Protein AF-A0AAW2ZEK9-F1 (afdb_monomer_lite)

Sequence (389 aa):
MNLLHVFVVLVSCATYISCDDMIYNYASCNHGGSITPKGRTTSRTFMLYAYKGYNLLTVLVNGHPQKVFNNTVFLPSNEKELTVTAFFSPQSKPNDYGQNVGILYETWFNAINAGGFRPVYPEEVPSATYRYWGEPAVGRYNSDDERVINIHADLLAASAMDYIIVDYSNNNILDPSLHNPVYNLLNIYQNRAQQGIPTPQIVFLLSASDNQVALLRDLYNRYNHKIFYHLNNKPLLFPTKPCTIDGCDFFENREMWGLLPQGDNRYSFMQLYPQNIVNGNEQIAVSAAQQETYMSLPSAHSRKYDFRTGGNTGGDFQNFDDQWQRAIDNKVRTVTIKAWNEWVAIKFEQGYTDQFNADQSNDIEPVRGRFGDAYYNRMKQWIGRFKSL

Radius of gyration: 24.82 Å; chains: 1; bounding box: 73×48×56 Å

Structure (mmCIF, N/CA/C/O backbone):
data_AF-A0AAW2ZEK9-F1
#
_entry.id   AF-A0AAW2ZEK9-F1
#
loop_
_atom_site.group_PDB
_atom_site.id
_atom_site.type_symbol
_atom_site.label_atom_id
_atom_site.label_alt_id
_atom_site.label_comp_id
_atom_site.label_asym_id
_atom_site.label_entity_id
_atom_site.label_seq_id
_atom_site.pdbx_PDB_ins_code
_atom_site.Cartn_x
_atom_site.Cartn_y
_atom_site.Cartn_z
_atom_site.occupancy
_atom_site.B_iso_or_equiv
_atom_site.auth_seq_id
_atom_site.auth_comp_id
_atom_site.auth_asym_id
_atom_site.auth_atom_id
_atom_site.pdbx_PDB_model_num
ATOM 1 N N . MET A 1 1 ? -11.620 -22.093 27.454 1.00 28.91 1 MET A N 1
ATOM 2 C CA . MET A 1 1 ? -13.081 -22.305 27.359 1.00 28.91 1 MET A CA 1
ATOM 3 C C . MET A 1 1 ? -13.769 -20.989 27.675 1.00 28.91 1 MET A C 1
ATOM 5 O O . MET A 1 1 ? -13.819 -20.640 28.839 1.00 28.91 1 MET A O 1
ATOM 9 N N . ASN A 1 2 ? -14.253 -20.254 26.673 1.00 21.83 2 ASN A N 1
ATOM 10 C CA . ASN A 1 2 ? -15.181 -19.138 26.880 1.00 21.83 2 ASN A CA 1
ATOM 11 C C . ASN A 1 2 ? -16.369 -19.371 25.939 1.00 21.83 2 ASN A C 1
ATOM 13 O O . ASN A 1 2 ? -16.233 -19.249 24.726 1.00 21.83 2 ASN A O 1
ATOM 17 N N . LEU A 1 3 ? -17.497 -19.804 26.503 1.00 22.98 3 LEU A N 1
ATOM 18 C CA . LEU A 1 3 ? -18.770 -19.987 25.805 1.00 22.98 3 LEU A CA 1
ATOM 19 C C . LEU A 1 3 ? -19.364 -18.602 25.504 1.00 22.98 3 LEU A C 1
ATOM 21 O O . LEU A 1 3 ? -19.747 -17.885 26.429 1.00 22.98 3 LEU A O 1
ATOM 25 N N . LEU A 1 4 ? -19.436 -18.213 24.227 1.00 25.45 4 LEU A N 1
ATOM 26 C CA . LEU A 1 4 ? -20.168 -17.015 23.809 1.00 25.45 4 LEU A CA 1
ATOM 27 C C . LEU A 1 4 ? -21.627 -17.397 23.520 1.00 25.45 4 LEU A C 1
ATOM 29 O O . LEU A 1 4 ? -21.905 -18.241 22.671 1.00 25.45 4 LEU A O 1
ATOM 33 N N . HIS A 1 5 ? -22.556 -16.788 24.253 1.00 28.31 5 HIS A N 1
ATOM 34 C CA . HIS A 1 5 ? -23.993 -17.027 24.136 1.00 28.31 5 HIS A CA 1
ATOM 35 C C . HIS A 1 5 ? -24.566 -16.197 22.976 1.00 28.31 5 HIS A C 1
ATOM 37 O O . HIS A 1 5 ? -24.427 -14.974 22.971 1.00 28.31 5 HIS A O 1
ATOM 43 N N . VAL A 1 6 ? -25.217 -16.839 22.001 1.00 31.56 6 VAL A N 1
ATOM 44 C CA . VAL A 1 6 ? -25.975 -16.156 20.939 1.00 31.56 6 VAL A CA 1
ATOM 45 C C . VAL A 1 6 ? -27.441 -16.102 21.370 1.00 31.56 6 VAL A C 1
ATOM 47 O O . VAL A 1 6 ? -28.060 -17.139 21.590 1.00 31.56 6 VAL A O 1
ATOM 50 N N . PHE A 1 7 ? -27.998 -14.898 21.514 1.00 35.12 7 PHE A N 1
ATOM 51 C CA . PHE A 1 7 ? -29.396 -14.692 21.902 1.00 35.12 7 PHE A CA 1
ATOM 52 C C . PHE A 1 7 ? -30.261 -14.415 20.670 1.00 35.12 7 PHE A C 1
ATOM 54 O O . PHE A 1 7 ? -29.950 -13.519 19.886 1.00 35.12 7 PHE A O 1
ATOM 61 N N . VAL A 1 8 ? -31.377 -15.134 20.536 1.00 38.28 8 VAL A N 1
ATOM 62 C CA . VAL A 1 8 ? -32.468 -14.795 19.611 1.00 38.28 8 VAL A CA 1
ATOM 63 C C . VAL A 1 8 ? -33.609 -14.240 20.458 1.00 38.28 8 VAL A C 1
ATOM 65 O O . VAL A 1 8 ? -34.232 -14.983 21.211 1.00 38.28 8 VAL A O 1
ATOM 68 N N . VAL A 1 9 ? -33.866 -12.933 20.379 1.00 36.53 9 VAL A N 1
ATOM 69 C CA . VAL A 1 9 ? -34.987 -12.301 21.092 1.00 36.53 9 VAL A CA 1
ATOM 70 C C . VAL A 1 9 ? -36.142 -12.110 20.111 1.00 36.53 9 VAL A C 1
ATOM 72 O O . VAL A 1 9 ? -36.050 -11.300 19.192 1.00 36.53 9 VAL A O 1
ATOM 75 N N . LEU A 1 10 ? -37.228 -12.859 20.305 1.00 36.62 10 LEU A N 1
ATOM 76 C CA . LEU A 1 10 ? -38.503 -12.651 19.615 1.00 36.62 10 LEU A CA 1
ATOM 77 C C . LEU A 1 10 ? -39.321 -11.640 20.428 1.00 36.62 10 LEU A C 1
ATOM 79 O O . LEU A 1 10 ? -39.890 -11.995 21.456 1.00 36.62 10 LEU A O 1
ATOM 83 N N . VAL A 1 11 ? -39.368 -10.378 19.998 1.00 30.61 11 VAL A N 1
ATOM 84 C CA . VAL A 1 11 ? -40.231 -9.365 20.629 1.00 30.61 11 VAL A CA 1
ATOM 85 C C . VAL A 1 11 ? -41.506 -9.227 19.799 1.00 30.61 11 VAL A C 1
ATOM 87 O O . VAL A 1 11 ? -41.459 -8.731 18.674 1.00 30.61 11 VAL A O 1
ATOM 90 N N . SER A 1 12 ? -42.653 -9.664 20.329 1.00 31.55 12 SER A N 1
ATOM 91 C CA . SER A 1 12 ? -43.961 -9.333 19.752 1.00 31.55 12 SER A CA 1
ATOM 92 C C . SER A 1 12 ? -44.408 -7.960 20.252 1.00 31.55 12 SER A C 1
ATOM 94 O O . SER A 1 12 ? -44.537 -7.749 21.459 1.00 31.55 12 SER A O 1
ATOM 96 N N . CYS A 1 13 ? -44.702 -7.027 19.344 1.00 26.45 13 CYS A N 1
ATOM 97 C CA . CYS A 1 13 ? -45.474 -5.844 19.714 1.00 26.45 13 CYS A CA 1
ATOM 98 C C . CYS A 1 13 ? -46.921 -6.272 20.004 1.00 26.45 13 CYS A C 1
ATOM 100 O O . CYS A 1 13 ? -47.600 -6.795 19.124 1.00 26.45 13 CYS A O 1
ATOM 102 N N . ALA A 1 14 ? -47.354 -6.003 21.238 1.00 27.31 14 ALA A N 1
ATOM 103 C CA . ALA A 1 14 ? -48.678 -6.219 21.825 1.00 27.31 14 ALA A CA 1
ATOM 104 C C . ALA A 1 14 ? -49.049 -7.669 22.230 1.00 27.31 14 ALA A C 1
ATOM 106 O O . ALA A 1 14 ? -49.129 -8.580 21.412 1.00 27.31 14 ALA A O 1
ATOM 107 N N . THR A 1 15 ? -49.388 -7.798 23.522 1.00 24.11 15 THR A N 1
ATOM 108 C CA . THR A 1 15 ? -49.985 -8.923 24.283 1.00 24.11 15 THR A CA 1
ATOM 109 C C . THR A 1 15 ? -49.106 -10.112 24.718 1.00 24.11 15 THR A C 1
ATOM 111 O O . THR A 1 15 ? -48.326 -10.666 23.955 1.00 24.11 15 THR A O 1
ATOM 114 N N . TYR A 1 16 ? -49.263 -10.457 26.006 1.00 25.05 16 TYR A N 1
ATOM 115 C CA . TYR A 1 16 ? -48.580 -11.494 26.789 1.00 25.05 16 TYR A CA 1
ATOM 116 C C . TYR A 1 16 ? -48.595 -12.874 26.106 1.00 25.05 16 TYR A C 1
ATOM 118 O O . TYR A 1 16 ? -49.662 -13.385 25.776 1.00 25.05 16 TYR A O 1
ATOM 126 N N . ILE A 1 17 ? -47.426 -13.510 25.983 1.00 26.06 17 ILE A N 1
ATOM 127 C CA . ILE A 1 17 ? -47.307 -14.952 25.723 1.00 26.06 17 ILE A CA 1
ATOM 128 C C . ILE A 1 17 ? -47.063 -15.621 27.081 1.00 26.06 17 ILE A C 1
ATOM 130 O O . ILE A 1 17 ? -46.056 -15.336 27.729 1.00 26.06 17 ILE A O 1
ATOM 134 N N . SER A 1 18 ? -47.998 -16.460 27.540 1.00 22.94 18 SER A N 1
ATOM 135 C CA . SER A 1 18 ? -47.798 -17.292 28.731 1.00 22.94 18 SER A CA 1
ATOM 136 C C . SER A 1 18 ? -46.812 -18.409 28.399 1.00 22.94 18 SER A C 1
ATOM 138 O O . SER A 1 18 ? -47.096 -19.266 27.559 1.00 22.94 18 SER A O 1
ATOM 140 N N . CYS A 1 19 ? -45.655 -18.380 29.051 1.00 25.98 19 CYS A N 1
ATOM 141 C CA . CYS A 1 19 ? -44.631 -19.410 28.971 1.00 25.98 19 CYS A CA 1
ATOM 142 C C . CYS A 1 19 ? -44.792 -20.370 30.151 1.00 25.98 19 CYS A C 1
ATOM 144 O O . CYS A 1 19 ? -44.118 -20.191 31.160 1.00 25.98 19 CYS A O 1
ATOM 146 N N . ASP A 1 20 ? -45.643 -21.381 30.009 1.00 22.69 20 ASP A N 1
ATOM 147 C CA . ASP A 1 20 ? -45.525 -22.595 30.813 1.00 22.69 20 ASP A CA 1
ATOM 148 C C . ASP A 1 20 ? -44.980 -23.692 29.887 1.00 22.69 20 ASP A C 1
ATOM 150 O O . ASP A 1 20 ? -45.497 -23.913 28.792 1.00 22.69 20 ASP A O 1
ATOM 154 N N . ASP A 1 21 ? -43.873 -24.300 30.314 1.00 24.52 21 ASP A N 1
ATOM 155 C CA . ASP A 1 21 ? -43.127 -25.397 29.679 1.00 24.52 21 ASP A CA 1
ATOM 156 C C . ASP A 1 21 ? -42.198 -25.088 28.490 1.00 24.52 21 ASP A C 1
ATOM 158 O O . ASP A 1 21 ? -42.175 -25.807 27.492 1.00 24.52 21 ASP A O 1
ATOM 162 N N . MET A 1 22 ? -41.277 -24.128 28.649 1.00 27.19 22 MET A N 1
ATOM 163 C CA . MET A 1 22 ? -39.924 -24.326 28.096 1.00 27.19 22 MET A CA 1
ATOM 164 C C . MET A 1 22 ? -38.835 -23.893 29.078 1.00 27.19 22 MET A C 1
ATOM 166 O O . MET A 1 22 ? -38.326 -22.774 29.070 1.00 27.19 22 MET A O 1
ATOM 170 N N . ILE A 1 23 ? -38.455 -24.858 29.912 1.00 23.45 23 ILE A N 1
ATOM 171 C CA . ILE A 1 23 ? -37.169 -24.925 30.597 1.00 23.45 23 ILE A CA 1
ATOM 172 C C . ILE A 1 23 ? -36.063 -24.782 29.538 1.00 23.45 23 ILE A C 1
ATOM 174 O O . ILE A 1 23 ? -35.962 -25.604 28.633 1.00 23.45 23 ILE A O 1
ATOM 178 N N . TYR A 1 24 ? -35.286 -23.702 29.655 1.00 26.33 24 TYR A N 1
ATOM 179 C CA . TYR A 1 24 ? -33.938 -23.491 29.119 1.00 26.33 24 TYR A CA 1
ATOM 180 C C . TYR A 1 24 ? -33.497 -24.426 27.983 1.00 26.33 24 TYR A C 1
ATOM 182 O O . TYR A 1 24 ? -32.910 -25.473 28.241 1.00 26.33 24 TYR A O 1
ATOM 190 N N . ASN A 1 25 ? -33.639 -23.994 26.730 1.00 26.64 25 ASN A N 1
ATOM 191 C CA . ASN A 1 25 ? -32.810 -24.538 25.657 1.00 26.64 25 ASN A CA 1
ATOM 192 C C . ASN A 1 25 ? -31.988 -23.428 25.007 1.00 26.64 25 ASN A C 1
ATOM 194 O O . ASN A 1 25 ? -32.430 -22.681 24.137 1.00 26.64 25 ASN A O 1
ATOM 198 N N . TYR A 1 26 ? -30.760 -23.350 25.509 1.00 30.67 26 TYR A N 1
ATOM 199 C CA . TYR A 1 26 ? -29.605 -22.702 24.919 1.00 30.67 26 TYR A CA 1
ATOM 200 C C . TYR A 1 26 ? -29.296 -23.348 23.562 1.00 30.67 26 TYR A C 1
ATOM 202 O O . TYR A 1 26 ? -29.149 -24.565 23.481 1.00 30.67 26 TYR A O 1
ATOM 210 N N . ALA A 1 27 ? -29.135 -22.549 22.509 1.00 32.38 27 ALA A N 1
ATOM 211 C CA . ALA A 1 27 ? -28.525 -23.010 21.264 1.00 32.38 27 ALA A CA 1
ATOM 212 C C . ALA A 1 27 ? -27.169 -22.312 21.105 1.00 32.38 27 ALA A C 1
ATOM 214 O O . ALA A 1 27 ? -27.104 -21.118 20.814 1.00 32.38 27 ALA A O 1
ATOM 215 N N . SER A 1 28 ? -26.079 -23.042 21.342 1.00 28.11 28 SER A N 1
ATOM 216 C CA . SER A 1 28 ? -24.725 -22.583 21.038 1.00 28.11 28 SER A CA 1
ATOM 217 C C . SER A 1 28 ? -24.352 -23.011 19.615 1.00 28.11 28 SER A C 1
ATOM 219 O O . SER A 1 28 ? -24.536 -24.161 19.228 1.00 28.11 28 SER A O 1
ATOM 221 N N . CYS A 1 29 ? -23.826 -22.085 18.814 1.00 30.11 29 CYS A N 1
ATOM 222 C CA . CYS A 1 29 ? -23.146 -22.398 17.556 1.00 30.11 29 CYS A CA 1
ATOM 223 C C . CYS A 1 29 ? -21.743 -21.802 17.632 1.00 30.11 29 CYS A C 1
ATOM 225 O O . CYS A 1 29 ? -21.570 -20.584 17.653 1.00 30.11 29 CYS A O 1
ATOM 227 N N . ASN A 1 30 ? -20.737 -22.669 17.701 1.00 30.22 30 ASN A N 1
ATOM 228 C CA . ASN A 1 30 ? -19.337 -22.273 17.707 1.00 30.22 30 ASN A CA 1
ATOM 229 C C . ASN A 1 30 ? -18.839 -22.205 16.262 1.00 30.22 30 ASN A C 1
ATOM 231 O O . ASN A 1 30 ? -18.156 -23.125 15.844 1.00 30.22 30 ASN A O 1
ATOM 235 N N . HIS A 1 31 ? -19.078 -21.092 15.562 1.00 34.75 31 HIS A N 1
ATOM 236 C CA . HIS A 1 31 ? -18.825 -20.864 14.119 1.00 34.75 31 HIS A CA 1
ATOM 237 C C . HIS A 1 31 ? -20.043 -21.238 13.259 1.00 34.75 31 HIS A C 1
ATOM 239 O O . HIS A 1 31 ? -20.795 -22.130 13.633 1.00 34.75 31 HIS A O 1
ATOM 245 N N . GLY A 1 32 ? -20.266 -20.473 12.179 1.00 37.03 32 GLY A N 1
ATOM 246 C CA . GLY A 1 32 ? -21.467 -20.442 11.325 1.00 37.03 32 GLY A CA 1
ATOM 247 C C . GLY A 1 32 ? -22.431 -21.630 11.444 1.00 37.03 32 GLY A C 1
ATOM 248 O O . GLY A 1 32 ? -22.062 -22.768 11.177 1.00 37.03 32 GLY A O 1
ATOM 249 N N . GLY A 1 33 ? -23.686 -21.351 11.803 1.00 37.41 33 GLY A N 1
ATOM 250 C CA . GLY A 1 33 ? -24.717 -22.371 11.991 1.00 37.41 33 GLY A CA 1
ATOM 251 C C . GLY A 1 33 ? -26.131 -21.842 11.752 1.00 37.41 33 GLY A C 1
ATOM 252 O O . GLY A 1 33 ? -26.340 -20.635 11.634 1.00 37.41 33 GLY A O 1
ATOM 253 N N . SER A 1 34 ? -27.088 -22.768 11.667 1.00 36.00 34 SER A N 1
ATOM 254 C CA . SER A 1 34 ? -28.522 -22.527 11.469 1.00 36.00 34 SER A CA 1
ATOM 255 C C . SER A 1 34 ? -29.303 -22.788 12.760 1.00 36.00 34 SER A C 1
ATOM 257 O O . SER A 1 34 ? -29.194 -23.872 13.331 1.00 36.00 34 SER A O 1
ATOM 259 N N . ILE A 1 35 ? -30.150 -21.850 13.187 1.00 40.50 35 ILE A N 1
ATOM 260 C CA . ILE A 1 35 ? -31.089 -22.040 14.310 1.00 40.50 35 ILE A CA 1
ATOM 261 C C . ILE A 1 35 ? -32.493 -22.222 13.732 1.00 40.50 35 ILE A C 1
ATOM 263 O O . ILE A 1 35 ? -32.858 -21.445 12.858 1.00 40.50 35 ILE A O 1
ATOM 267 N N . THR A 1 36 ? -33.263 -23.209 14.213 1.00 41.81 36 THR A N 1
ATOM 268 C CA . THR A 1 36 ? -34.675 -23.434 13.833 1.00 41.81 36 THR A CA 1
ATOM 269 C C . THR A 1 36 ? -35.577 -23.406 15.074 1.00 41.81 36 THR A C 1
ATOM 271 O O . THR A 1 36 ? -35.756 -24.442 15.717 1.00 41.81 36 THR A O 1
ATOM 274 N N . PRO A 1 37 ? -36.135 -22.247 15.464 1.00 44.88 37 PRO A N 1
ATOM 275 C CA . PRO A 1 37 ? -37.093 -22.179 16.562 1.00 44.88 37 PRO A CA 1
ATOM 276 C C . PRO A 1 37 ? -38.445 -22.777 16.138 1.00 44.88 37 PRO A C 1
ATOM 278 O O . PRO A 1 37 ? -38.916 -22.505 15.035 1.00 44.88 37 PRO A O 1
ATOM 281 N N . LYS A 1 38 ? -39.093 -23.552 17.018 1.00 40.78 38 LYS A N 1
ATOM 282 C CA . LYS A 1 38 ? -40.494 -23.990 16.872 1.00 40.78 38 LYS A CA 1
ATOM 283 C C . LYS A 1 38 ? -41.351 -23.295 17.931 1.00 40.78 38 LYS A C 1
ATOM 285 O O . LYS A 1 38 ? -41.042 -23.391 19.114 1.00 40.78 38 LYS A O 1
ATOM 290 N N . GLY A 1 39 ? -42.423 -22.613 17.527 1.00 44.03 39 GLY A N 1
ATOM 291 C CA . GLY A 1 39 ? -43.355 -21.952 18.447 1.00 44.03 39 GLY A CA 1
ATOM 292 C C . GLY A 1 39 ? -44.671 -21.551 17.773 1.00 44.03 39 GLY A C 1
ATOM 293 O O . GLY A 1 39 ? -44.713 -21.363 16.559 1.00 44.03 39 GLY A O 1
ATOM 294 N N . ARG A 1 40 ? -45.746 -21.431 18.567 1.00 40.44 40 ARG A N 1
ATOM 295 C CA . ARG A 1 40 ? -47.068 -20.927 18.146 1.00 40.44 40 ARG A CA 1
ATOM 296 C C . ARG A 1 40 ? -47.236 -19.478 18.588 1.00 40.44 40 ARG A C 1
ATOM 298 O O . ARG A 1 40 ? -46.881 -19.135 19.710 1.00 40.44 40 ARG A O 1
ATOM 305 N N . THR A 1 41 ? -47.804 -18.635 17.731 1.00 42.34 41 THR A N 1
ATOM 306 C CA . THR A 1 41 ? -47.973 -17.202 18.009 1.00 42.34 41 THR A CA 1
ATOM 307 C C . THR A 1 41 ? -49.199 -16.627 17.297 1.00 42.34 41 THR A C 1
ATOM 309 O O . THR A 1 41 ? -49.618 -17.139 16.261 1.00 42.34 41 THR A O 1
ATOM 312 N N . THR A 1 42 ? -49.809 -15.595 17.885 1.00 41.44 42 THR A N 1
ATOM 313 C CA . THR A 1 42 ? -51.028 -14.915 17.402 1.00 41.44 42 THR A CA 1
ATOM 314 C C . THR A 1 42 ? -50.756 -13.527 16.809 1.00 41.44 42 THR A C 1
ATOM 316 O O . THR A 1 42 ? -51.678 -12.896 16.289 1.00 41.44 42 THR A O 1
ATOM 319 N N . SER A 1 43 ? -49.509 -13.041 16.864 1.00 44.06 43 SER A N 1
ATOM 320 C CA . SER A 1 43 ? -49.116 -11.748 16.288 1.00 44.06 43 SER A CA 1
ATOM 321 C C . SER A 1 43 ? -48.805 -11.869 14.791 1.00 44.06 43 SER A C 1
ATOM 323 O O . SER A 1 43 ? -48.292 -12.888 14.337 1.00 44.06 43 SER A O 1
ATOM 325 N N . ARG A 1 44 ? -49.126 -10.827 14.012 1.00 47.84 44 ARG A N 1
ATOM 326 C CA . ARG A 1 44 ? -49.012 -10.826 12.537 1.00 47.84 44 ARG A CA 1
ATOM 327 C C . ARG A 1 44 ? -47.630 -10.426 12.008 1.00 47.84 44 ARG A C 1
ATOM 329 O O . ARG A 1 44 ? -47.386 -10.556 10.808 1.00 47.84 44 ARG A O 1
ATOM 336 N N . THR A 1 45 ? -46.740 -9.958 12.886 1.00 47.53 45 THR A N 1
ATOM 337 C CA . THR A 1 45 ? -45.409 -9.466 12.507 1.00 47.53 45 THR A CA 1
ATOM 338 C C . THR A 1 45 ? -44.373 -9.802 13.577 1.00 47.53 45 THR A C 1
ATOM 340 O O . THR A 1 45 ? -44.572 -9.488 14.750 1.00 47.53 45 THR A O 1
ATOM 343 N N . PHE A 1 46 ? -43.236 -10.369 13.161 1.00 52.00 46 PHE A N 1
ATOM 344 C CA . PHE A 1 46 ? -42.068 -10.607 14.021 1.00 52.00 46 PHE A CA 1
ATOM 345 C C . PHE A 1 46 ? -40.851 -9.863 13.491 1.00 52.00 46 PHE A C 1
ATOM 347 O O . PHE A 1 46 ? -40.701 -9.687 12.279 1.00 52.00 46 PHE A O 1
ATOM 354 N N . MET A 1 47 ? -39.974 -9.460 14.408 1.00 46.16 47 MET A N 1
ATOM 355 C CA . MET A 1 47 ? -38.673 -8.886 14.084 1.00 46.16 47 MET A CA 1
ATOM 356 C C . MET A 1 47 ? -37.577 -9.809 14.603 1.00 46.16 47 MET A C 1
ATOM 358 O O . MET A 1 47 ? -37.573 -10.179 15.777 1.00 46.16 47 MET A O 1
ATOM 362 N N . LEU A 1 48 ? -36.666 -10.190 13.710 1.00 54.62 48 LEU A N 1
ATOM 363 C CA . LEU A 1 48 ? -35.459 -10.933 14.053 1.00 54.62 48 LEU A CA 1
ATOM 364 C C . LEU A 1 48 ? -34.267 -9.978 14.013 1.00 54.62 48 LEU A C 1
ATOM 366 O O . LEU A 1 48 ? -34.066 -9.311 13.000 1.00 54.62 48 LEU A O 1
ATOM 370 N N . TYR A 1 49 ? -33.475 -9.952 15.083 1.00 47.78 49 TYR A N 1
ATOM 371 C CA . TYR A 1 49 ? -32.261 -9.143 15.192 1.00 47.78 49 TYR A CA 1
ATOM 372 C C . TYR A 1 49 ? -31.065 -10.038 15.504 1.00 47.78 49 TYR A C 1
ATOM 374 O O . TYR A 1 49 ? -31.174 -10.952 16.324 1.00 47.78 49 TYR A O 1
ATOM 382 N N . ALA A 1 50 ? -29.914 -9.765 14.890 1.00 52.53 50 ALA A N 1
ATOM 383 C CA . ALA A 1 50 ? -28.663 -10.378 15.325 1.00 52.53 50 ALA A CA 1
ATOM 384 C C . ALA A 1 50 ? -28.123 -9.689 16.591 1.00 52.53 50 ALA A C 1
ATOM 386 O O . ALA A 1 50 ? -28.237 -8.473 16.760 1.00 52.53 50 ALA A O 1
ATOM 387 N N . TYR A 1 51 ? -27.529 -10.483 17.484 1.00 49.31 51 TYR A N 1
ATOM 388 C CA . TYR A 1 51 ? -26.899 -9.994 18.710 1.00 49.31 51 TYR A CA 1
ATOM 389 C C . TYR A 1 51 ? -25.729 -9.043 18.403 1.00 49.31 51 TYR A C 1
ATOM 391 O O . TYR A 1 51 ? -25.061 -9.166 17.374 1.00 49.31 51 TYR A O 1
ATOM 399 N N . LYS A 1 52 ? -25.451 -8.107 19.321 1.00 44.78 52 LYS A N 1
ATOM 400 C CA . LYS A 1 52 ? -24.336 -7.153 19.215 1.00 44.78 52 LYS A CA 1
ATOM 401 C C . LYS A 1 52 ? -23.026 -7.900 18.936 1.00 44.78 52 LYS A C 1
ATOM 403 O O . LYS A 1 52 ? -22.622 -8.744 19.732 1.00 44.78 52 LYS A O 1
ATOM 408 N N . GLY A 1 53 ? -22.349 -7.572 17.836 1.00 47.34 53 GLY A N 1
ATOM 409 C CA . GLY A 1 53 ? -21.146 -8.293 17.423 1.00 47.34 53 GLY A CA 1
ATOM 410 C C . GLY A 1 53 ? -21.375 -9.352 16.339 1.00 47.34 53 GLY A C 1
ATOM 411 O O . GLY A 1 53 ? -20.439 -10.093 16.066 1.00 47.34 53 GLY A O 1
ATOM 412 N N . TYR A 1 54 ? -22.558 -9.427 15.709 1.00 54.69 54 TYR A N 1
ATOM 413 C CA . TYR A 1 54 ? -22.858 -10.327 14.583 1.00 54.69 54 TYR A CA 1
ATOM 414 C C . TYR A 1 54 ? -23.705 -9.649 13.491 1.00 54.69 54 TYR A C 1
ATOM 416 O O . TYR A 1 54 ? -24.645 -8.915 13.788 1.00 54.69 54 TYR A O 1
ATOM 424 N N . ASN A 1 55 ? -23.372 -9.898 12.223 1.00 56.84 55 ASN A N 1
ATOM 425 C CA . ASN A 1 55 ? -24.138 -9.533 11.039 1.00 56.84 55 ASN A CA 1
ATOM 426 C C . ASN A 1 55 ? -25.075 -10.682 10.647 1.00 56.84 55 ASN A C 1
ATOM 428 O O . ASN A 1 55 ? -24.662 -11.838 10.575 1.00 56.84 55 ASN A O 1
ATOM 432 N N . LEU A 1 56 ? -26.327 -10.355 10.355 1.00 61.88 56 LEU A N 1
ATOM 433 C CA . LEU A 1 56 ? -27.338 -11.243 9.806 1.00 61.88 56 LEU A CA 1
ATOM 434 C C . LEU A 1 56 ? -27.159 -11.296 8.285 1.00 61.88 56 LEU A C 1
ATOM 436 O O . LEU A 1 56 ? -27.394 -10.306 7.596 1.00 61.88 56 LEU A O 1
ATOM 440 N N . LEU A 1 57 ? -26.718 -12.439 7.764 1.00 63.34 57 LEU A N 1
ATOM 441 C CA . LEU A 1 57 ? -26.388 -12.602 6.345 1.00 63.34 57 LEU A CA 1
ATOM 442 C C . LEU A 1 57 ? -27.622 -12.929 5.508 1.00 63.34 57 LEU A C 1
ATOM 444 O O . LEU A 1 57 ? -27.844 -12.376 4.436 1.00 63.34 57 LEU A O 1
ATOM 448 N N . THR A 1 58 ? -28.411 -13.889 5.977 1.00 72.38 58 THR A N 1
ATOM 449 C CA . THR A 1 58 ? -29.579 -14.414 5.272 1.00 72.38 58 THR A CA 1
ATOM 450 C C . THR A 1 58 ? -30.534 -15.006 6.289 1.00 72.38 58 THR A C 1
ATOM 452 O O . THR A 1 58 ? -30.110 -15.631 7.263 1.00 72.38 58 THR A O 1
ATOM 455 N N . VAL A 1 59 ? -31.827 -14.829 6.045 1.00 66.69 59 VAL A N 1
ATOM 456 C CA . VAL A 1 59 ? -32.893 -15.486 6.799 1.00 66.69 59 VAL A CA 1
ATOM 457 C C . VAL A 1 59 ? -33.783 -16.224 5.816 1.00 66.69 59 VAL A C 1
ATOM 459 O O . VAL A 1 59 ? -34.235 -15.631 4.843 1.00 66.69 59 VAL A O 1
ATOM 462 N N . LEU A 1 60 ? -34.032 -17.504 6.069 1.00 65.50 60 LEU A N 1
ATOM 463 C CA . LEU A 1 60 ? -35.008 -18.318 5.359 1.00 65.50 60 LEU A CA 1
ATOM 464 C C . LEU A 1 60 ? -36.253 -18.476 6.229 1.00 65.50 60 LEU A C 1
ATOM 466 O O . LEU A 1 60 ? -36.143 -18.752 7.422 1.00 65.50 60 LEU A O 1
ATOM 470 N N . VAL A 1 61 ? -37.427 -18.349 5.624 1.00 69.31 61 VAL A N 1
ATOM 471 C CA . VAL A 1 61 ? -38.724 -18.628 6.250 1.00 69.31 61 VAL A CA 1
ATOM 472 C C . VAL A 1 61 ? -39.399 -19.701 5.425 1.00 69.31 61 VAL A C 1
ATOM 474 O O . VAL A 1 61 ? -39.613 -19.502 4.231 1.00 69.31 61 VAL A O 1
ATOM 477 N N . ASN A 1 62 ? -39.668 -20.856 6.031 1.00 71.50 62 ASN A N 1
ATOM 478 C CA . ASN A 1 62 ? -40.152 -22.052 5.340 1.00 71.50 62 ASN A CA 1
ATOM 479 C C . ASN A 1 62 ? -39.293 -22.385 4.097 1.00 71.50 62 ASN A C 1
ATOM 481 O O . ASN A 1 62 ? -39.801 -22.803 3.064 1.00 71.50 62 ASN A O 1
ATOM 485 N N . GLY A 1 63 ? -37.977 -22.148 4.189 1.00 67.56 63 GLY A N 1
ATOM 486 C CA . GLY A 1 63 ? -37.017 -22.352 3.097 1.00 67.56 63 GLY A CA 1
ATOM 487 C C . GLY A 1 63 ? -36.859 -21.180 2.118 1.00 67.56 63 GLY A C 1
ATOM 488 O O . GLY A 1 63 ? -35.952 -21.217 1.291 1.00 67.56 63 GLY A O 1
ATOM 489 N N . HIS A 1 64 ? -37.662 -20.115 2.221 1.00 73.00 64 HIS A N 1
ATOM 490 C CA . HIS A 1 64 ? -37.612 -18.973 1.302 1.00 73.00 64 HIS A CA 1
ATOM 491 C C . HIS A 1 64 ? -36.819 -17.783 1.865 1.00 73.00 64 HIS A C 1
ATOM 493 O O . HIS A 1 64 ? -37.117 -17.327 2.976 1.00 73.00 64 HIS A O 1
ATOM 499 N N . PRO A 1 65 ? -35.847 -17.234 1.111 1.00 75.56 65 PRO A N 1
ATOM 500 C CA . PRO A 1 65 ? -35.012 -16.132 1.573 1.00 75.56 65 PRO A CA 1
ATOM 501 C C . PRO A 1 65 ? -35.807 -14.840 1.771 1.00 75.56 65 PRO A C 1
ATOM 503 O O . PRO A 1 65 ? -36.647 -14.469 0.954 1.00 75.56 65 PRO A O 1
ATOM 506 N N . GLN A 1 66 ? -35.502 -14.142 2.861 1.00 75.62 66 GLN A N 1
ATOM 507 C CA . GLN A 1 66 ? -36.077 -12.856 3.232 1.00 75.62 66 GLN A CA 1
ATOM 508 C C . GLN A 1 66 ? -35.061 -11.734 3.058 1.00 75.62 66 GLN A C 1
ATOM 510 O O . GLN A 1 66 ? -33.852 -11.925 3.217 1.00 75.62 66 GLN A O 1
ATOM 515 N N . LYS A 1 67 ? -35.560 -10.528 2.781 1.00 74.56 67 LYS A N 1
ATOM 516 C CA . LYS A 1 67 ? -34.720 -9.337 2.674 1.00 74.56 67 LYS A CA 1
ATOM 517 C C . LYS A 1 67 ? -34.301 -8.857 4.066 1.00 74.56 67 LYS A C 1
ATOM 519 O O . LYS A 1 67 ? -35.149 -8.547 4.901 1.00 74.56 67 LYS A O 1
ATOM 524 N N . VAL A 1 68 ? -32.992 -8.777 4.290 1.00 67.31 68 VAL A N 1
ATOM 525 C CA . VAL A 1 68 ? -32.394 -8.237 5.516 1.00 67.31 68 VAL A CA 1
ATOM 526 C C . VAL A 1 68 ? -32.196 -6.730 5.363 1.00 67.31 68 VAL A C 1
ATOM 528 O O . VAL A 1 68 ? -31.589 -6.275 4.397 1.00 67.31 68 VAL A O 1
ATOM 531 N N . PHE A 1 69 ? -32.686 -5.954 6.326 1.00 59.06 69 PHE A N 1
ATOM 532 C CA . PHE A 1 69 ? -32.501 -4.508 6.405 1.00 59.06 69 PHE A CA 1
ATOM 533 C C . PHE A 1 69 ? -31.851 -4.149 7.732 1.00 59.06 69 PHE A C 1
ATOM 535 O O . PHE A 1 69 ? -32.439 -4.377 8.783 1.00 59.06 69 PHE A O 1
ATOM 542 N N . ASN A 1 70 ? -30.646 -3.576 7.689 1.00 62.97 70 ASN A N 1
ATOM 543 C CA . ASN A 1 70 ? -29.932 -3.104 8.877 1.00 62.97 70 ASN A CA 1
ATOM 544 C C . ASN A 1 70 ? -29.934 -4.136 10.025 1.00 62.97 70 ASN A C 1
ATOM 546 O O . ASN A 1 70 ? -30.434 -3.882 11.122 1.00 62.97 70 ASN A O 1
ATOM 550 N N . ASN A 1 71 ? -29.445 -5.345 9.734 1.00 58.84 71 ASN A N 1
ATOM 551 C CA . ASN A 1 71 ? -29.378 -6.456 10.689 1.00 58.84 71 ASN A CA 1
ATOM 552 C C . ASN A 1 71 ? -30.733 -6.965 11.221 1.00 58.84 71 ASN A C 1
ATOM 554 O O . ASN A 1 71 ? -30.775 -7.681 12.223 1.00 58.84 71 ASN A O 1
ATOM 558 N N . THR A 1 72 ? -31.822 -6.587 10.549 1.00 51.38 72 THR A N 1
ATOM 559 C CA . THR A 1 72 ? -33.203 -6.863 10.943 1.00 51.38 72 THR A CA 1
ATOM 560 C C . THR A 1 72 ? -33.964 -7.516 9.794 1.00 51.38 72 THR A C 1
ATOM 562 O O . THR A 1 72 ? -33.775 -7.157 8.631 1.00 51.38 72 THR A O 1
ATOM 565 N N . VAL A 1 73 ? -34.859 -8.454 10.102 1.00 61.28 73 VAL A N 1
ATOM 566 C CA . VAL A 1 73 ? -35.828 -8.997 9.136 1.00 61.28 73 VAL A CA 1
ATOM 567 C C . VAL A 1 73 ? -37.237 -8.863 9.690 1.00 61.28 73 VAL A C 1
ATOM 569 O O . VAL A 1 73 ? -37.487 -9.222 10.841 1.00 61.28 73 VAL A O 1
ATOM 572 N N . PHE A 1 74 ? -38.150 -8.376 8.848 1.00 61.44 74 PHE A N 1
ATOM 573 C CA . PHE A 1 74 ? -39.584 -8.354 9.117 1.00 61.44 74 PHE A CA 1
ATOM 574 C C . PHE A 1 74 ? -40.231 -9.606 8.540 1.00 61.44 74 PHE A C 1
ATOM 576 O O . PHE A 1 74 ? -40.082 -9.895 7.354 1.00 61.44 74 PHE A O 1
ATOM 583 N N . LEU A 1 75 ? -40.961 -10.331 9.381 1.00 59.91 75 LEU A N 1
ATOM 584 C CA . LEU A 1 75 ? -41.651 -11.557 9.001 1.00 59.91 75 LEU A CA 1
ATOM 585 C C . LEU A 1 75 ? -43.163 -11.305 8.984 1.00 59.91 75 LEU A C 1
ATOM 587 O O . LEU A 1 75 ? -43.759 -11.234 10.062 1.00 59.91 75 LEU A O 1
ATOM 591 N N . PRO A 1 76 ? -43.792 -11.144 7.807 1.00 52.75 76 PRO A N 1
ATOM 592 C CA . PRO A 1 76 ? -45.244 -11.140 7.702 1.00 52.75 76 PRO A CA 1
ATOM 593 C C . PRO A 1 76 ? -45.748 -12.586 7.790 1.00 52.75 76 PRO A C 1
ATOM 595 O O . PRO A 1 76 ? -45.303 -13.430 7.014 1.00 52.75 76 PRO A O 1
ATOM 598 N N . SER A 1 77 ? -46.663 -12.903 8.712 1.00 54.72 77 SER A N 1
ATOM 599 C CA . SER A 1 77 ? -47.257 -14.246 8.738 1.00 54.72 77 SER A CA 1
ATOM 600 C C . SER A 1 77 ? -48.734 -14.261 9.108 1.00 54.72 77 SER A C 1
ATOM 602 O O . SER A 1 77 ? -49.157 -13.693 10.115 1.00 54.72 77 SER A O 1
ATOM 604 N N . ASN A 1 78 ? -49.489 -15.000 8.293 1.00 54.50 78 ASN A N 1
ATOM 605 C CA . ASN A 1 78 ? -50.850 -15.458 8.569 1.00 54.50 78 ASN A CA 1
ATOM 606 C C . ASN A 1 78 ? -50.864 -16.954 8.962 1.00 54.50 78 ASN A C 1
ATOM 608 O O . ASN A 1 78 ? -51.933 -17.529 9.169 1.00 54.50 78 ASN A O 1
ATOM 612 N N . GLU A 1 79 ? -49.695 -17.603 9.006 1.00 51.16 79 GLU A N 1
ATOM 613 C CA . GLU A 1 79 ? -49.528 -19.040 9.227 1.00 51.16 79 GLU A CA 1
ATOM 614 C C . GLU A 1 79 ? -49.335 -19.372 10.710 1.00 51.16 79 GLU A C 1
ATOM 616 O O . GLU A 1 79 ? -48.696 -18.633 11.459 1.00 51.16 79 GLU A O 1
ATOM 621 N N . LYS A 1 80 ? -49.893 -20.516 11.133 1.00 51.78 80 LYS A N 1
ATOM 622 C CA . LYS A 1 80 ? -49.876 -20.974 12.534 1.00 51.78 80 LYS A CA 1
ATOM 623 C C . LYS A 1 80 ? -48.521 -21.539 12.982 1.00 51.78 80 LYS A C 1
ATOM 625 O O . LYS A 1 80 ? -48.290 -21.615 14.187 1.00 51.78 80 LYS A O 1
ATOM 630 N N . GLU A 1 81 ? -47.657 -21.930 12.042 1.00 55.25 81 GLU A N 1
ATOM 631 C CA . GLU A 1 81 ? -46.310 -22.455 12.294 1.00 55.25 81 GLU A CA 1
ATOM 632 C C . GLU A 1 81 ? -45.327 -21.905 11.254 1.00 55.25 81 GLU A C 1
ATOM 634 O O . GLU A 1 81 ? -45.635 -21.859 10.067 1.00 55.25 81 GLU A O 1
ATOM 639 N N . LEU A 1 82 ? -44.143 -21.488 11.706 1.00 58.34 82 LEU A N 1
ATOM 640 C CA . LEU A 1 82 ? -43.068 -20.966 10.862 1.00 58.34 82 LEU A CA 1
ATOM 641 C C . LEU A 1 82 ? -41.768 -21.702 11.174 1.00 58.34 82 LEU A C 1
ATOM 643 O O . LEU A 1 82 ? -41.409 -21.866 12.339 1.00 58.34 82 LEU A O 1
ATOM 647 N N . THR A 1 83 ? -41.031 -22.077 10.131 1.00 57.34 83 THR A N 1
ATOM 648 C CA . THR A 1 83 ? -39.646 -22.547 10.236 1.00 57.34 83 THR A CA 1
ATOM 649 C C . THR A 1 83 ? -38.724 -21.408 9.825 1.00 57.34 83 THR A C 1
ATOM 651 O O . THR A 1 83 ? -38.701 -21.029 8.657 1.00 57.34 83 THR A O 1
ATOM 654 N N . VAL A 1 84 ? -37.968 -20.845 10.767 1.00 59.56 84 VAL A N 1
ATOM 655 C CA . VAL A 1 84 ? -37.015 -19.760 10.484 1.00 59.56 84 VAL A CA 1
ATOM 656 C C . VAL A 1 84 ? -35.601 -20.305 10.570 1.00 59.56 84 VAL A C 1
ATOM 658 O O . VAL A 1 84 ? -35.257 -20.899 11.581 1.00 59.56 84 VAL A O 1
ATOM 661 N N . THR A 1 85 ? -34.783 -20.077 9.546 1.00 53.97 85 THR A N 1
ATOM 662 C CA . THR A 1 85 ? -33.349 -20.387 9.551 1.00 53.97 85 THR A CA 1
ATOM 663 C C . THR A 1 85 ? -32.555 -19.111 9.323 1.00 53.97 85 THR A C 1
ATOM 665 O O . THR A 1 85 ? -32.687 -18.488 8.276 1.00 53.97 85 THR A O 1
ATOM 668 N N . ALA A 1 86 ? -31.724 -18.715 10.284 1.00 57.38 86 ALA A N 1
ATOM 669 C CA . ALA A 1 86 ? -30.900 -17.513 10.184 1.00 57.38 86 ALA A CA 1
ATOM 670 C C . ALA A 1 86 ? -29.408 -17.863 10.109 1.00 57.38 86 ALA A C 1
ATOM 672 O O . ALA A 1 86 ? -28.931 -18.700 10.875 1.00 57.38 86 ALA A O 1
ATOM 673 N N . PHE A 1 87 ? -28.694 -17.199 9.199 1.00 56.53 87 PHE A N 1
ATOM 674 C CA . PHE A 1 87 ? -27.247 -17.296 9.022 1.00 56.53 87 PHE A CA 1
ATOM 675 C C . PHE A 1 87 ? -26.576 -16.015 9.513 1.00 56.53 87 PHE A C 1
ATOM 677 O O . PHE A 1 87 ? -27.014 -14.911 9.177 1.00 56.53 87 PHE A O 1
ATOM 684 N N . PHE A 1 88 ? -25.485 -16.164 10.263 1.00 55.31 88 PHE A N 1
ATOM 685 C CA . PHE A 1 88 ? -24.778 -15.052 10.894 1.00 55.31 88 PHE A CA 1
ATOM 686 C C . PHE A 1 88 ? -23.280 -15.093 10.586 1.00 55.31 88 PHE A C 1
ATOM 688 O O . PHE A 1 88 ? -22.692 -16.170 10.479 1.00 55.31 88 PHE A O 1
ATOM 695 N N . SER A 1 89 ? -22.651 -13.922 10.528 1.00 49.06 89 SER A N 1
ATOM 696 C CA . SER A 1 89 ? -21.199 -13.756 10.664 1.00 49.06 89 SER A CA 1
ATOM 697 C C . SER A 1 89 ? -20.891 -12.830 11.839 1.00 49.06 89 SER A C 1
ATOM 699 O O . SER A 1 89 ? -21.746 -12.036 12.209 1.00 49.06 89 SER A O 1
ATOM 701 N N . PRO A 1 90 ? -19.712 -12.890 12.471 1.00 44.97 90 PRO A N 1
ATOM 702 C CA . PRO A 1 90 ? -19.313 -11.875 13.441 1.00 44.97 90 PRO A CA 1
ATOM 703 C C . PRO A 1 90 ? -19.272 -10.480 12.790 1.00 44.97 90 PRO A C 1
ATOM 705 O O . PRO A 1 90 ? -18.742 -10.314 11.693 1.00 44.97 90 PRO A O 1
ATOM 708 N N . GLN A 1 91 ? -19.813 -9.466 13.464 1.00 44.25 91 GLN A N 1
ATOM 709 C CA . GLN A 1 91 ? -19.417 -8.081 13.229 1.00 44.25 91 GLN A CA 1
ATOM 710 C C . GLN A 1 91 ? -17.994 -7.959 13.742 1.00 44.25 91 GLN A C 1
ATOM 712 O O . GLN A 1 91 ? -17.714 -8.305 14.892 1.00 44.25 91 GLN A O 1
ATOM 717 N N . SER A 1 92 ? -17.109 -7.428 12.907 1.00 45.41 92 SER A N 1
ATOM 718 C CA . SER A 1 92 ? -15.852 -6.865 13.379 1.00 45.41 92 SER A CA 1
ATOM 719 C C . SER A 1 92 ? -16.177 -5.894 14.517 1.00 45.41 92 SER A C 1
ATOM 721 O O . SER A 1 92 ? -16.829 -4.868 14.301 1.00 45.41 92 SER A O 1
ATOM 723 N N . LYS A 1 93 ? -15.805 -6.250 15.751 1.00 37.91 93 LYS A N 1
ATOM 724 C CA . LYS A 1 93 ? -15.873 -5.305 16.866 1.00 37.91 93 LYS A CA 1
ATOM 725 C C . LYS A 1 93 ? -14.965 -4.119 16.519 1.00 37.91 93 LYS A C 1
ATOM 727 O O . LYS A 1 93 ? -13.902 -4.344 15.945 1.00 37.91 93 LYS A O 1
ATOM 732 N N . PRO A 1 94 ? -15.333 -2.882 16.886 1.00 37.28 94 PRO A N 1
ATOM 733 C CA . PRO A 1 94 ? -14.356 -1.809 16.988 1.00 37.28 94 PRO A CA 1
ATOM 734 C C . PRO A 1 94 ? -13.266 -2.286 17.955 1.00 37.28 94 PRO A C 1
ATOM 736 O O . PRO A 1 94 ? -13.551 -2.614 19.108 1.00 37.28 94 PRO A O 1
ATOM 739 N N . ASN A 1 95 ? -12.063 -2.457 17.425 1.00 43.88 95 ASN A N 1
ATOM 740 C CA . ASN A 1 95 ? -10.909 -3.031 18.095 1.00 43.88 95 ASN A CA 1
ATOM 741 C C . ASN A 1 95 ? -10.415 -2.121 19.230 1.00 43.88 95 ASN A C 1
ATOM 743 O O . ASN A 1 95 ? -9.960 -1.016 18.958 1.00 43.88 95 ASN A O 1
ATOM 747 N N . ASP A 1 96 ? -10.364 -2.630 20.463 1.00 38.53 96 ASP A N 1
ATOM 748 C CA . ASP A 1 96 ? -9.268 -2.278 21.373 1.00 38.53 96 ASP A CA 1
ATOM 749 C C . ASP A 1 96 ? -8.072 -3.156 20.950 1.00 38.53 96 ASP A C 1
ATOM 751 O O . ASP A 1 96 ? -7.952 -4.312 21.352 1.00 38.53 96 ASP A O 1
ATOM 755 N N . TYR A 1 97 ? -7.232 -2.628 20.049 1.00 48.84 97 TYR A N 1
ATOM 756 C CA . TYR A 1 97 ? -5.939 -3.185 19.588 1.00 48.84 97 TYR A CA 1
ATOM 757 C C . TYR A 1 97 ? -5.934 -4.507 18.786 1.00 48.84 97 TYR A C 1
ATOM 759 O O . TYR A 1 97 ? -4.906 -5.188 18.733 1.00 48.84 97 TYR A O 1
ATOM 767 N N . GLY A 1 98 ? -7.044 -4.879 18.147 1.00 64.44 98 GLY A N 1
ATOM 768 C CA . GLY A 1 98 ? -7.114 -6.039 17.248 1.00 64.44 98 GLY A CA 1
ATOM 769 C C . GLY A 1 98 ? -6.338 -5.868 15.936 1.00 64.44 98 GLY A C 1
ATOM 770 O O . GLY A 1 98 ? -5.951 -4.767 15.562 1.00 64.44 98 GLY A O 1
ATOM 771 N N . GLN A 1 99 ? -6.101 -6.994 15.265 1.00 88.31 99 GLN A N 1
ATOM 772 C CA . GLN A 1 99 ? -5.322 -7.136 14.032 1.00 88.31 99 GLN A CA 1
ATOM 773 C C . GLN A 1 99 ? -5.672 -6.099 12.955 1.00 88.31 99 GLN A C 1
ATOM 775 O O . GLN A 1 99 ? -6.743 -6.158 12.337 1.00 88.31 99 GLN A O 1
ATOM 780 N N . ASN A 1 100 ? -4.733 -5.189 12.704 1.00 94.31 100 ASN A N 1
ATOM 781 C CA . ASN A 1 100 ? -4.854 -4.132 11.712 1.00 94.31 100 ASN A CA 1
ATOM 782 C C . ASN A 1 100 ? -4.034 -4.456 10.463 1.00 94.31 100 ASN A C 1
ATOM 784 O O . ASN A 1 100 ? -2.917 -4.964 10.547 1.00 94.31 100 ASN A O 1
ATOM 788 N N . VAL A 1 101 ? -4.563 -4.116 9.299 1.00 98.06 101 VAL A N 1
ATOM 789 C CA . VAL A 1 101 ? -3.881 -4.237 8.018 1.00 98.06 101 VAL A CA 1
ATOM 790 C C . VAL A 1 101 ? -3.950 -2.897 7.306 1.00 98.06 101 VAL A C 1
ATOM 792 O O . VAL A 1 101 ? -5.035 -2.381 7.028 1.00 98.06 101 VAL A O 1
ATOM 795 N N . GLY A 1 102 ? -2.768 -2.350 7.040 1.00 98.44 102 GLY A N 1
ATOM 796 C CA . GLY A 1 102 ? -2.554 -1.181 6.203 1.00 98.44 102 GLY A CA 1
ATOM 797 C C . GLY A 1 102 ? -1.948 -1.572 4.861 1.00 98.44 102 GLY A C 1
ATOM 798 O O . GLY A 1 102 ? -1.199 -2.545 4.785 1.00 98.44 102 GLY A O 1
ATOM 799 N N . ILE A 1 103 ? -2.210 -0.801 3.811 1.00 98.75 103 ILE A N 1
ATOM 800 C CA . ILE A 1 103 ? -1.578 -0.994 2.498 1.00 98.75 103 ILE A CA 1
ATOM 801 C C . ILE A 1 103 ? -1.142 0.338 1.897 1.00 98.75 103 ILE A C 1
ATOM 803 O O . ILE A 1 103 ? -1.895 1.306 1.955 1.00 98.75 103 ILE A O 1
ATOM 807 N N . LEU A 1 104 ? 0.057 0.399 1.318 1.00 98.38 104 LEU A 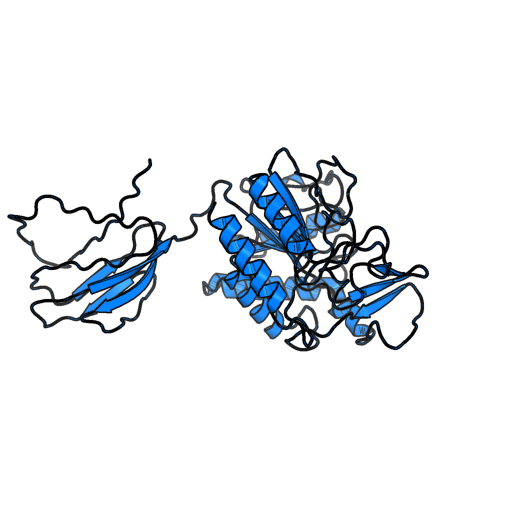N 1
ATOM 808 C CA . LEU A 1 104 ? 0.496 1.584 0.579 1.00 98.38 104 LEU A CA 1
ATOM 809 C C . LEU A 1 104 ? -0.346 1.812 -0.674 1.00 98.38 104 LEU A C 1
ATOM 811 O O . LEU A 1 104 ? -0.711 0.863 -1.368 1.00 98.38 104 LEU A O 1
ATOM 815 N N . TYR A 1 105 ? -0.653 3.079 -0.930 1.00 98.06 105 TYR A N 1
ATOM 816 C CA . TYR A 1 105 ? -1.546 3.528 -1.983 1.00 98.06 105 TYR A CA 1
ATOM 817 C C . TYR A 1 105 ? -1.003 4.806 -2.628 1.00 98.06 105 TYR A C 1
ATOM 819 O O . TYR A 1 105 ? -0.838 5.837 -1.973 1.00 98.06 105 TYR A O 1
ATOM 827 N N . GLU A 1 106 ? -0.767 4.744 -3.931 1.00 95.62 106 GLU A N 1
ATOM 828 C CA . GLU A 1 106 ? -0.131 5.798 -4.708 1.00 95.62 106 GLU A CA 1
ATOM 829 C C . GLU A 1 106 ? -1.171 6.744 -5.336 1.00 95.62 106 GLU A C 1
ATOM 831 O O . GLU A 1 106 ? -2.149 6.314 -5.964 1.00 95.62 106 GLU A O 1
ATOM 836 N N . THR A 1 107 ? -0.949 8.056 -5.189 1.00 94.81 107 THR A N 1
ATOM 837 C CA . THR A 1 107 ? -1.848 9.127 -5.675 1.00 94.81 107 THR A CA 1
ATOM 838 C C . THR A 1 107 ? -1.182 10.109 -6.645 1.00 94.81 107 THR A C 1
ATOM 840 O O . THR A 1 107 ? -1.693 11.204 -6.868 1.00 94.81 107 THR A O 1
ATOM 843 N N . TRP A 1 108 ? -0.048 9.741 -7.240 1.00 91.25 108 TRP A N 1
ATOM 844 C CA . TRP A 1 108 ? 0.779 10.639 -8.057 1.00 91.25 108 TRP A CA 1
ATOM 845 C C . TRP A 1 108 ? 0.712 10.388 -9.575 1.00 91.25 108 TRP A C 1
ATOM 847 O O . TRP A 1 108 ? 1.484 10.981 -10.333 1.00 91.25 108 TRP A O 1
ATOM 857 N N . PHE A 1 109 ? -0.225 9.570 -10.073 1.00 91.94 109 PHE A N 1
ATOM 858 C CA . PHE A 1 109 ? -0.311 9.264 -11.511 1.00 91.94 109 PHE A CA 1
ATOM 859 C C . PHE A 1 109 ? -0.673 10.474 -12.363 1.00 91.94 109 PHE A C 1
ATOM 861 O O . PHE A 1 109 ? -0.275 10.515 -13.517 1.00 91.94 109 PHE A O 1
ATOM 868 N N . ASN A 1 110 ? -1.349 11.490 -11.820 1.00 90.25 110 ASN A N 1
ATOM 869 C CA . ASN A 1 110 ? -1.604 12.741 -12.542 1.00 90.25 110 ASN A CA 1
ATOM 870 C C . ASN A 1 110 ? -0.301 13.425 -12.975 1.00 90.25 110 ASN A C 1
ATOM 872 O O . ASN A 1 110 ? -0.171 13.832 -14.130 1.00 90.25 110 ASN A O 1
ATOM 876 N N . ALA A 1 111 ? 0.676 13.506 -12.067 1.00 87.06 111 ALA A N 1
ATOM 877 C CA . ALA A 1 111 ? 1.980 14.093 -12.354 1.00 87.06 111 ALA A CA 1
ATOM 878 C C . ALA A 1 111 ? 2.777 13.240 -13.353 1.00 87.06 111 ALA A C 1
ATOM 880 O O . ALA A 1 111 ? 3.396 13.772 -14.273 1.00 87.06 111 ALA A O 1
ATOM 881 N N . ILE A 1 112 ? 2.726 11.911 -13.223 1.00 87.06 112 ILE A N 1
ATOM 882 C CA . ILE A 1 112 ? 3.479 11.010 -14.108 1.00 87.06 112 ILE A CA 1
ATOM 883 C C . ILE A 1 112 ? 2.858 10.921 -15.504 1.00 87.06 112 ILE A C 1
ATOM 885 O O . ILE A 1 112 ? 3.568 10.991 -16.509 1.00 87.06 112 ILE A O 1
ATOM 889 N N . ASN A 1 113 ? 1.534 10.814 -15.590 1.00 87.44 113 ASN A N 1
ATOM 890 C CA . ASN A 1 113 ? 0.814 10.667 -16.853 1.00 87.44 113 ASN A CA 1
ATOM 891 C C . ASN A 1 113 ? 0.862 11.925 -17.718 1.00 87.44 113 ASN A C 1
ATOM 893 O O . ASN A 1 113 ? 0.664 11.816 -18.927 1.00 87.44 113 ASN A O 1
ATOM 897 N N . ALA A 1 114 ? 1.208 13.088 -17.155 1.00 81.12 114 ALA A N 1
ATOM 898 C CA . ALA A 1 114 ? 1.539 14.273 -17.943 1.00 81.12 114 ALA A CA 1
ATOM 899 C C . ALA A 1 114 ? 2.686 14.003 -18.943 1.00 81.12 114 ALA A C 1
ATOM 901 O O . ALA A 1 114 ? 2.708 14.574 -20.031 1.00 81.12 114 ALA A O 1
ATOM 902 N N . GLY A 1 115 ? 3.607 13.086 -18.615 1.00 75.31 115 GLY A N 1
ATOM 903 C CA . GLY A 1 115 ? 4.672 12.614 -19.508 1.00 75.31 115 GLY A CA 1
ATOM 904 C C . GLY A 1 115 ? 4.260 11.501 -20.484 1.00 75.31 115 GLY A C 1
ATOM 905 O O . GLY A 1 115 ? 5.095 11.055 -21.285 1.00 75.31 115 GLY A O 1
ATOM 906 N N . GLY A 1 116 ? 3.001 11.055 -20.427 1.00 81.75 116 GLY A N 1
ATOM 907 C CA . GLY A 1 116 ? 2.451 9.917 -21.161 1.00 81.75 116 GLY A CA 1
ATOM 908 C C . GLY A 1 116 ? 2.753 8.561 -20.511 1.00 81.75 116 GLY A C 1
ATOM 909 O O . GLY A 1 116 ? 3.720 8.401 -19.768 1.00 81.75 116 GLY A O 1
ATOM 910 N N . PHE A 1 117 ? 1.934 7.554 -20.823 1.00 83.50 117 PHE A N 1
ATOM 911 C CA . PHE A 1 117 ? 2.179 6.176 -20.390 1.00 83.50 117 PHE A CA 1
ATOM 912 C C . PHE A 1 117 ? 3.363 5.579 -21.156 1.00 83.50 117 PHE A C 1
ATOM 914 O O . PHE A 1 117 ? 3.324 5.492 -22.385 1.00 83.50 117 PHE A O 1
ATOM 921 N N . ARG A 1 118 ? 4.392 5.130 -20.433 1.00 87.00 118 ARG A N 1
ATOM 922 C CA . ARG A 1 118 ? 5.611 4.546 -21.009 1.00 87.00 118 ARG A CA 1
ATOM 923 C C . ARG A 1 118 ? 5.901 3.200 -20.342 1.00 87.00 118 ARG A C 1
ATOM 925 O O . ARG A 1 118 ? 6.144 3.207 -19.138 1.00 87.00 118 ARG A O 1
ATOM 932 N N . PRO A 1 119 ? 5.854 2.067 -21.059 1.00 88.88 119 PRO A N 1
ATOM 933 C CA . PRO A 1 119 ? 6.104 0.752 -20.469 1.00 88.88 119 PRO A CA 1
ATOM 934 C C . PRO A 1 119 ? 7.599 0.506 -20.214 1.00 88.88 119 PRO A C 1
ATOM 936 O O . PRO A 1 119 ? 8.445 1.114 -20.864 1.00 88.88 119 PRO A O 1
ATOM 939 N N . VAL A 1 120 ? 7.930 -0.411 -19.298 1.00 88.12 120 VAL A N 1
ATOM 940 C CA . VAL A 1 120 ? 9.319 -0.867 -19.051 1.00 88.12 120 VAL A CA 1
ATOM 941 C C . VAL A 1 120 ? 9.942 -1.538 -20.289 1.00 88.12 120 VAL A C 1
ATOM 943 O O . VAL A 1 120 ? 11.143 -1.419 -20.504 1.00 88.12 120 VAL A O 1
ATOM 946 N N . TYR A 1 121 ? 9.135 -2.219 -21.111 1.00 81.31 121 TYR A N 1
ATOM 947 C CA . TYR A 1 121 ? 9.561 -2.942 -22.319 1.00 81.31 121 TYR A CA 1
ATOM 948 C C . TYR A 1 121 ? 8.768 -2.478 -23.554 1.00 81.31 121 TYR A C 1
ATOM 950 O O . TYR A 1 121 ? 7.608 -2.092 -23.395 1.00 81.31 121 TYR A O 1
ATOM 958 N N . PRO A 1 122 ? 9.307 -2.575 -24.789 1.00 68.75 122 PRO A N 1
ATOM 959 C CA . PRO A 1 122 ? 10.618 -3.120 -25.174 1.00 68.75 122 PRO A CA 1
ATOM 960 C C . PRO A 1 122 ? 11.746 -2.075 -25.247 1.00 68.75 122 PRO A C 1
ATOM 962 O O . PRO A 1 122 ? 12.852 -2.406 -25.662 1.00 68.75 122 PRO A O 1
ATOM 965 N N . GLU A 1 123 ? 11.472 -0.814 -24.919 1.00 65.31 123 GLU A N 1
ATOM 966 C CA . GLU A 1 123 ? 12.403 0.288 -25.164 1.00 65.31 123 GLU A CA 1
ATOM 967 C C . GLU A 1 123 ? 13.459 0.399 -24.058 1.00 65.31 123 GLU A C 1
ATOM 969 O O . GLU A 1 123 ? 13.133 0.516 -22.876 1.00 65.31 123 GLU A O 1
ATOM 974 N N . GLU A 1 124 ? 14.738 0.419 -24.439 1.00 64.69 124 GLU A N 1
ATOM 975 C CA . GLU A 1 124 ? 15.781 0.915 -23.546 1.00 64.69 124 GLU A CA 1
ATOM 976 C C . GLU A 1 124 ? 15.635 2.432 -23.438 1.00 64.69 124 GLU A C 1
ATOM 978 O O . GLU A 1 124 ? 15.547 3.150 -24.435 1.00 64.69 124 GLU A O 1
ATOM 983 N N . VAL A 1 125 ? 15.559 2.921 -22.206 1.00 72.69 125 VAL A N 1
ATOM 984 C CA . VAL A 1 125 ? 15.191 4.303 -21.930 1.00 72.69 125 VAL A CA 1
ATOM 985 C C . VAL A 1 125 ? 16.200 5.000 -21.028 1.00 72.69 125 VAL A C 1
ATOM 987 O O . VAL A 1 125 ? 16.836 4.338 -20.204 1.00 72.69 125 VAL A O 1
ATOM 990 N N . PRO A 1 126 ? 16.331 6.337 -21.140 1.00 76.06 126 PRO A N 1
ATOM 991 C CA . PRO A 1 126 ? 17.240 7.097 -20.295 1.00 76.06 126 PRO A CA 1
ATOM 992 C C . PRO A 1 126 ? 16.985 6.872 -18.802 1.00 76.06 126 PRO A C 1
ATOM 994 O O . PRO A 1 126 ? 15.846 6.661 -18.368 1.00 76.06 126 PRO A O 1
ATOM 997 N N . SER A 1 127 ? 18.052 6.980 -18.015 1.00 79.56 127 SER A N 1
ATOM 998 C CA . SER A 1 127 ? 17.985 7.028 -16.555 1.00 79.56 127 SER A CA 1
ATOM 999 C C . SER A 1 127 ? 17.121 8.197 -16.060 1.00 79.56 127 SER A C 1
ATOM 1001 O O . SER A 1 127 ? 16.906 9.178 -16.769 1.00 79.56 127 SER A O 1
ATOM 1003 N N . ALA A 1 128 ? 16.647 8.083 -14.823 1.00 78.94 128 ALA A N 1
ATOM 1004 C CA . ALA A 1 128 ? 15.702 8.966 -14.151 1.00 78.94 128 ALA A CA 1
ATOM 1005 C C . ALA A 1 128 ? 14.341 9.090 -14.859 1.00 78.94 128 ALA A C 1
ATOM 1007 O O . ALA A 1 128 ? 13.734 10.161 -14.874 1.00 78.94 128 ALA A O 1
ATOM 1008 N N . THR A 1 129 ? 13.842 8.000 -15.455 1.00 84.81 129 THR A N 1
ATOM 1009 C CA . THR A 1 129 ? 12.537 8.015 -16.126 1.00 84.81 129 THR A CA 1
ATOM 1010 C C . THR A 1 129 ? 11.547 7.002 -15.549 1.00 84.81 129 THR A C 1
ATOM 1012 O O . THR A 1 129 ? 11.902 5.874 -15.217 1.00 84.81 129 THR A O 1
ATOM 1015 N N . TYR A 1 130 ? 10.288 7.431 -15.446 1.00 89.69 130 TYR A N 1
ATOM 1016 C CA . TYR A 1 130 ? 9.164 6.665 -14.909 1.00 89.69 130 TYR A CA 1
ATOM 1017 C C . TYR A 1 130 ? 8.604 5.672 -15.930 1.00 89.69 130 TYR A C 1
ATOM 1019 O O . TYR A 1 130 ? 8.270 6.075 -17.050 1.00 89.69 130 TYR A O 1
ATOM 1027 N N . ARG A 1 131 ? 8.497 4.387 -15.577 1.00 91.38 131 ARG A N 1
ATOM 1028 C CA . ARG A 1 131 ? 8.056 3.320 -16.486 1.00 91.38 131 ARG A CA 1
ATOM 1029 C C . ARG A 1 131 ? 7.033 2.385 -15.858 1.00 91.38 131 ARG A C 1
ATOM 1031 O O . ARG A 1 131 ? 7.245 1.877 -14.770 1.00 91.38 131 ARG A O 1
ATOM 1038 N N . TYR A 1 132 ? 5.950 2.114 -16.572 1.00 93.62 132 TYR A N 1
ATOM 1039 C CA . TYR A 1 132 ? 4.898 1.200 -16.144 1.00 93.62 132 TYR A CA 1
ATOM 1040 C C . TYR A 1 132 ? 5.316 -0.259 -16.353 1.00 93.62 132 TYR A C 1
ATOM 1042 O O . TYR A 1 132 ? 5.663 -0.646 -17.473 1.00 93.62 132 TYR A O 1
ATOM 1050 N N . TRP A 1 133 ? 5.277 -1.073 -15.295 1.00 93.81 133 TRP A N 1
ATOM 1051 C CA . TRP A 1 133 ? 5.627 -2.501 -15.389 1.00 93.81 133 TRP A CA 1
ATOM 1052 C C . TRP A 1 133 ? 4.510 -3.342 -16.030 1.00 93.81 133 TRP A C 1
ATOM 1054 O O . TRP A 1 133 ? 4.779 -4.377 -16.642 1.00 93.81 133 TRP A O 1
ATOM 1064 N N . GLY A 1 134 ? 3.261 -2.886 -15.908 1.00 92.62 134 GLY A N 1
ATOM 1065 C CA . GLY A 1 134 ? 2.057 -3.566 -16.378 1.00 92.62 134 GLY A CA 1
ATOM 1066 C C . GLY A 1 134 ? 0.904 -2.591 -16.620 1.00 92.62 134 GLY A C 1
ATOM 1067 O O . GLY A 1 134 ? 1.070 -1.374 -16.523 1.00 92.62 134 GLY A O 1
ATOM 1068 N N . GLU A 1 135 ? -0.266 -3.129 -16.968 1.00 93.44 135 GLU A N 1
ATOM 1069 C CA . GLU A 1 135 ? -1.482 -2.338 -17.170 1.00 93.44 135 GLU A CA 1
ATOM 1070 C C . GLU A 1 135 ? -2.575 -2.761 -16.175 1.00 93.44 135 GLU A C 1
ATOM 1072 O O . GLU A 1 135 ? -2.893 -3.955 -16.115 1.00 93.44 135 GLU A O 1
ATOM 1077 N N . PRO A 1 136 ? -3.194 -1.820 -15.440 1.00 95.19 136 PRO A N 1
ATOM 1078 C CA . PRO A 1 136 ? -4.268 -2.143 -14.507 1.00 95.19 136 PRO A CA 1
ATOM 1079 C C . PRO A 1 136 ? -5.478 -2.782 -15.195 1.00 95.19 136 PRO A C 1
ATOM 1081 O O . PRO A 1 136 ? -5.859 -2.392 -16.304 1.00 95.19 136 PRO A O 1
ATOM 1084 N N . ALA A 1 137 ? -6.148 -3.728 -14.528 1.00 93.56 137 ALA A N 1
ATOM 1085 C CA . ALA A 1 137 ? -7.369 -4.381 -15.026 1.00 93.56 137 ALA A CA 1
ATOM 1086 C C . ALA A 1 137 ? -8.449 -3.356 -15.409 1.00 93.56 137 ALA A C 1
ATOM 1088 O O . ALA A 1 137 ? -9.102 -3.478 -16.455 1.00 93.56 137 ALA A O 1
ATOM 1089 N N . VAL A 1 138 ? -8.563 -2.295 -14.608 1.00 91.06 138 VAL A N 1
ATOM 1090 C CA . VAL A 1 138 ? -9.489 -1.171 -14.798 1.00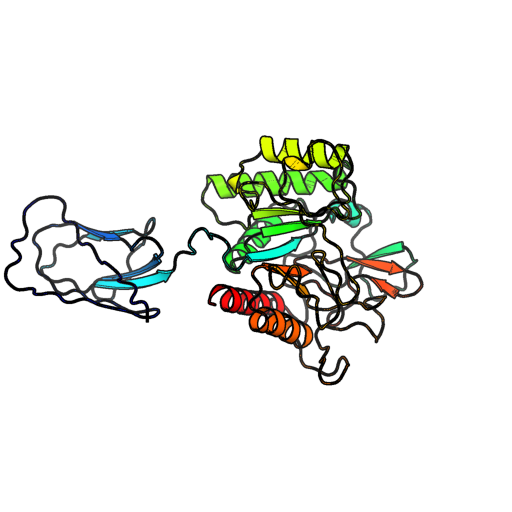 91.06 138 VAL A CA 1
ATOM 1091 C C . VAL A 1 138 ? -9.089 -0.209 -15.926 1.00 91.06 138 VAL A C 1
ATOM 1093 O O . VAL A 1 138 ? -9.816 0.755 -16.173 1.00 91.06 138 VAL A O 1
ATOM 1096 N N . GLY A 1 139 ? -7.992 -0.488 -16.636 1.00 92.25 139 GLY A N 1
ATOM 1097 C CA . GLY A 1 139 ? -7.381 0.385 -17.636 1.00 92.25 139 GLY A CA 1
ATOM 1098 C C . GLY A 1 139 ? -6.433 1.403 -17.007 1.00 92.25 139 GLY A C 1
ATOM 1099 O O . GLY A 1 139 ? -6.359 1.530 -15.793 1.00 92.25 139 GLY A O 1
ATOM 1100 N N . ARG A 1 140 ? -5.696 2.139 -17.840 1.00 93.06 140 ARG A N 1
ATOM 1101 C CA . ARG A 1 140 ? -4.822 3.232 -17.382 1.00 93.06 140 ARG A CA 1
ATOM 1102 C C . ARG A 1 140 ? -5.669 4.361 -16.804 1.00 93.06 140 ARG A C 1
ATOM 1104 O O . ARG A 1 140 ? -6.683 4.717 -17.404 1.00 93.06 140 ARG A O 1
ATOM 1111 N N . TYR A 1 141 ? -5.235 4.935 -15.690 1.00 94.62 141 TYR A N 1
ATOM 1112 C CA . TYR A 1 141 ? -5.990 5.963 -14.982 1.00 94.62 141 TYR A CA 1
ATOM 1113 C C . TYR A 1 141 ? -5.083 7.042 -14.391 1.00 94.62 141 TYR A C 1
ATOM 1115 O O . TYR A 1 141 ? -3.890 6.831 -14.164 1.00 94.62 141 TYR A O 1
ATOM 1123 N N . ASN A 1 142 ? -5.678 8.206 -14.138 1.00 94.44 142 ASN A N 1
ATOM 1124 C CA . ASN A 1 142 ? -5.119 9.226 -13.261 1.00 94.44 142 ASN A CA 1
ATOM 1125 C C . ASN A 1 142 ? -5.591 8.973 -11.828 1.00 94.44 142 ASN A C 1
ATOM 1127 O O . ASN A 1 142 ? -6.653 8.393 -11.607 1.00 94.44 142 ASN A O 1
ATOM 1131 N N . SER A 1 143 ? -4.812 9.410 -10.845 1.00 95.12 143 SER A N 1
ATOM 1132 C CA . SER A 1 143 ? -5.114 9.194 -9.430 1.00 95.12 143 SER A CA 1
ATOM 1133 C C . SER A 1 143 ? -6.374 9.921 -8.952 1.00 95.12 143 SER A C 1
ATOM 1135 O O . SER A 1 143 ? -6.876 9.587 -7.885 1.00 95.12 143 SER A O 1
ATOM 1137 N N . ASP A 1 144 ? -6.886 10.887 -9.718 1.00 94.75 144 ASP A N 1
ATOM 1138 C CA . ASP A 1 144 ? -8.161 11.569 -9.489 1.00 94.75 144 ASP A CA 1
ATOM 1139 C C . ASP A 1 144 ? -9.349 10.967 -10.269 1.00 94.75 144 ASP A C 1
ATOM 1141 O O . ASP A 1 144 ? -10.431 11.548 -10.246 1.00 94.75 144 ASP A O 1
ATOM 1145 N N . ASP A 1 145 ? -9.203 9.810 -10.925 1.00 96.25 145 ASP A N 1
ATOM 1146 C CA . ASP A 1 145 ? -10.325 9.117 -11.575 1.00 96.25 145 ASP A CA 1
ATOM 1147 C C . ASP A 1 145 ? -11.320 8.587 -10.521 1.00 96.25 145 ASP A C 1
ATOM 1149 O O . ASP A 1 145 ? -11.073 7.588 -9.836 1.00 96.25 145 ASP A O 1
ATOM 1153 N N . GLU A 1 146 ? -12.481 9.243 -10.410 1.00 96.81 146 GLU A N 1
ATOM 1154 C CA . GLU A 1 146 ? -13.519 8.907 -9.427 1.00 96.81 146 GLU A CA 1
ATOM 1155 C C . GLU A 1 146 ? -14.020 7.463 -9.542 1.00 96.81 146 GLU A C 1
ATOM 1157 O O . GLU A 1 146 ? -14.329 6.819 -8.532 1.00 96.81 146 GLU A O 1
ATOM 1162 N N . ARG A 1 147 ? -14.108 6.929 -10.766 1.00 97.12 147 ARG A N 1
ATOM 1163 C CA . ARG A 1 147 ? -14.558 5.555 -11.003 1.00 97.12 147 ARG A CA 1
ATOM 1164 C C . ARG A 1 147 ? -13.540 4.581 -10.424 1.00 97.12 147 ARG A C 1
ATOM 1166 O O . ARG A 1 147 ? -13.932 3.625 -9.756 1.00 97.12 147 ARG A O 1
ATOM 1173 N N . VAL A 1 148 ? -12.251 4.820 -10.657 1.00 97.69 148 VAL A N 1
ATOM 1174 C CA . VAL A 1 148 ? -11.174 3.957 -10.148 1.00 97.69 148 VAL A CA 1
ATOM 1175 C C . VAL A 1 148 ? -11.074 4.039 -8.630 1.00 97.69 148 VAL A C 1
ATOM 1177 O O . VAL A 1 148 ? -11.015 2.996 -7.984 1.00 97.69 148 VAL A O 1
ATOM 1180 N N . ILE A 1 149 ? -11.165 5.236 -8.040 1.00 98.44 149 ILE A N 1
ATOM 1181 C CA . ILE A 1 149 ? -11.171 5.399 -6.577 1.00 98.44 149 ILE A CA 1
ATOM 1182 C C . ILE A 1 149 ? -12.313 4.592 -5.938 1.00 98.44 149 ILE A C 1
ATOM 1184 O O . ILE A 1 149 ? -12.098 3.914 -4.932 1.00 98.44 149 ILE A O 1
ATOM 1188 N N . ASN A 1 150 ? -13.517 4.621 -6.523 1.00 96.38 150 ASN A N 1
ATOM 1189 C CA . ASN A 1 150 ? -14.645 3.830 -6.023 1.00 96.38 150 ASN A CA 1
ATOM 1190 C C . ASN A 1 150 ? -14.408 2.319 -6.152 1.00 96.38 150 ASN A C 1
ATOM 1192 O O . ASN A 1 150 ? -14.656 1.594 -5.191 1.00 96.38 150 ASN A O 1
ATOM 1196 N N . ILE A 1 151 ? -13.874 1.851 -7.287 1.00 93.06 151 ILE A N 1
ATOM 1197 C CA . ILE A 1 151 ? -13.527 0.433 -7.478 1.00 93.06 151 ILE A CA 1
ATOM 1198 C C . ILE A 1 151 ? -12.473 -0.009 -6.452 1.00 93.06 151 ILE A C 1
ATOM 1200 O O . ILE A 1 151 ? -12.624 -1.058 -5.829 1.00 93.06 151 ILE A O 1
ATOM 1204 N N . HIS A 1 152 ? -11.427 0.790 -6.233 1.00 98.38 152 HIS A N 1
ATOM 1205 C CA . HIS A 1 152 ? -10.390 0.497 -5.242 1.00 98.38 152 HIS A CA 1
ATOM 1206 C C . HIS A 1 152 ? -10.966 0.445 -3.827 1.00 98.38 152 HIS A C 1
ATOM 1208 O O . HIS A 1 152 ? -10.686 -0.496 -3.086 1.00 98.38 152 HIS A O 1
ATOM 1214 N N . ALA A 1 153 ? -11.814 1.410 -3.465 1.00 93.12 153 ALA A N 1
ATOM 1215 C CA . ALA A 1 153 ? -12.483 1.428 -2.172 1.00 93.12 153 ALA A CA 1
ATOM 1216 C C . ALA A 1 153 ? -13.346 0.174 -1.949 1.00 93.12 153 ALA A C 1
ATOM 1218 O O . ALA A 1 153 ? -13.281 -0.415 -0.870 1.00 93.12 153 ALA A O 1
ATOM 1219 N N . ASP A 1 154 ? -14.101 -0.265 -2.962 1.00 88.44 154 ASP A N 1
ATOM 1220 C CA . ASP A 1 154 ? -14.908 -1.489 -2.898 1.00 88.44 154 ASP A CA 1
ATOM 1221 C C . ASP A 1 154 ? -14.032 -2.740 -2.727 1.00 88.44 154 ASP A C 1
ATOM 1223 O O . ASP A 1 154 ? -14.300 -3.568 -1.852 1.00 88.44 154 ASP A O 1
ATOM 1227 N N . LEU A 1 155 ? -12.960 -2.873 -3.516 1.00 86.50 155 LEU A N 1
ATOM 1228 C CA . LEU A 1 155 ? -12.055 -4.026 -3.461 1.00 86.50 155 LEU A CA 1
ATOM 1229 C C . LEU A 1 155 ? -11.336 -4.128 -2.111 1.00 86.50 155 LEU A C 1
ATOM 1231 O O . LEU A 1 155 ? -11.303 -5.211 -1.517 1.00 86.50 155 LEU A O 1
ATOM 1235 N N . LEU A 1 156 ? -10.800 -3.012 -1.615 1.00 95.38 156 LEU A N 1
ATOM 1236 C CA . LEU A 1 156 ? -10.067 -2.946 -0.351 1.00 95.38 156 LEU A CA 1
ATOM 1237 C C . LEU A 1 156 ? -10.995 -3.125 0.859 1.00 95.38 156 LEU A C 1
ATOM 1239 O O . LEU A 1 156 ? -10.659 -3.852 1.796 1.00 95.38 156 LEU A O 1
ATOM 1243 N N . ALA A 1 157 ? -12.202 -2.553 0.831 1.00 85.44 157 ALA A N 1
ATOM 1244 C CA . ALA A 1 157 ? -13.197 -2.815 1.870 1.00 85.44 157 ALA A CA 1
ATOM 1245 C C . ALA A 1 157 ? -13.628 -4.294 1.870 1.00 85.44 157 ALA A C 1
ATOM 1247 O O . ALA A 1 157 ? -13.726 -4.918 2.927 1.00 85.44 157 ALA A O 1
ATOM 1248 N N . ALA A 1 158 ? -13.811 -4.898 0.690 1.00 82.00 158 ALA A N 1
ATOM 1249 C CA . ALA A 1 158 ? -14.160 -6.313 0.551 1.00 82.00 158 ALA A CA 1
ATOM 1250 C C . ALA A 1 158 ? -13.035 -7.278 0.968 1.00 82.00 158 ALA A C 1
ATOM 1252 O O . ALA A 1 158 ? -13.309 -8.464 1.188 1.00 82.00 158 ALA A O 1
ATOM 1253 N N . SER A 1 159 ? -11.787 -6.808 1.077 1.00 81.81 159 SER A N 1
ATOM 1254 C CA . SER A 1 159 ? -10.676 -7.559 1.673 1.00 81.81 159 SER A CA 1
ATOM 1255 C C . SER A 1 159 ? -10.501 -7.300 3.170 1.00 81.81 159 SER A C 1
ATOM 1257 O O . SER A 1 159 ? -9.539 -7.796 3.743 1.00 81.81 159 SER A O 1
ATOM 1259 N N . ALA A 1 160 ? -11.411 -6.545 3.798 1.00 87.56 160 ALA A N 1
ATOM 1260 C CA . ALA A 1 160 ? -11.321 -6.088 5.183 1.00 87.56 160 ALA A CA 1
ATOM 1261 C C . ALA A 1 160 ? -10.081 -5.219 5.472 1.00 87.56 160 ALA A C 1
ATOM 1263 O O . ALA A 1 160 ? -9.570 -5.233 6.585 1.00 87.56 160 ALA A O 1
ATOM 1264 N N . MET A 1 161 ? -9.577 -4.467 4.491 1.00 94.19 161 MET A N 1
ATOM 1265 C CA . MET A 1 161 ? -8.477 -3.527 4.725 1.00 94.19 161 MET A CA 1
ATOM 1266 C C . MET A 1 161 ? -8.901 -2.462 5.746 1.00 94.19 161 MET A C 1
ATOM 1268 O O . MET A 1 161 ? -9.958 -1.854 5.576 1.00 94.19 161 MET A O 1
ATOM 1272 N N . ASP A 1 162 ? -8.099 -2.224 6.789 1.00 97.00 162 ASP A N 1
ATOM 1273 C CA . ASP A 1 162 ? -8.449 -1.228 7.813 1.00 97.00 162 ASP A CA 1
ATOM 1274 C C . ASP A 1 162 ? -8.117 0.179 7.335 1.00 97.00 162 ASP A C 1
ATOM 1276 O O . ASP A 1 162 ? -8.908 1.101 7.533 1.00 97.00 162 ASP A O 1
ATOM 1280 N N . TYR A 1 163 ? -6.968 0.347 6.677 1.00 98.62 163 TYR A N 1
ATOM 1281 C CA . TYR A 1 163 ? -6.574 1.633 6.124 1.00 98.62 163 TYR A CA 1
ATOM 1282 C C . TYR A 1 163 ? -5.674 1.534 4.890 1.00 98.62 163 TYR A C 1
ATOM 1284 O O . TYR A 1 163 ? -4.917 0.583 4.706 1.00 98.62 163 TYR A O 1
ATOM 1292 N N . ILE A 1 164 ? -5.747 2.560 4.048 1.00 98.81 164 ILE A N 1
ATOM 1293 C CA . ILE A 1 164 ? -4.746 2.851 3.023 1.00 98.81 164 ILE A CA 1
ATOM 1294 C C . ILE A 1 164 ? -3.730 3.854 3.562 1.00 98.81 164 ILE A C 1
ATOM 1296 O O . ILE A 1 164 ? -4.062 4.725 4.368 1.00 98.81 164 ILE A O 1
ATOM 1300 N N . ILE A 1 165 ? -2.491 3.730 3.104 1.00 98.69 165 ILE A N 1
ATOM 1301 C CA . ILE A 1 165 ? -1.379 4.612 3.432 1.00 98.69 165 ILE A CA 1
ATOM 1302 C C . ILE A 1 165 ? -1.052 5.404 2.174 1.00 98.69 165 ILE A C 1
ATOM 1304 O O . ILE A 1 165 ? -0.465 4.873 1.238 1.00 98.69 165 ILE A O 1
ATOM 1308 N N . VAL A 1 166 ? -1.460 6.666 2.146 1.00 97.38 166 VAL A N 1
ATOM 1309 C CA . VAL A 1 166 ? -1.188 7.564 1.025 1.00 97.38 166 VAL A CA 1
ATOM 1310 C C . VAL A 1 166 ? 0.274 8.016 1.096 1.00 97.38 166 VAL A C 1
ATOM 1312 O O . VAL A 1 166 ? 0.669 8.672 2.067 1.00 97.38 166 VAL A O 1
ATOM 1315 N N . ASP A 1 167 ? 1.073 7.651 0.090 1.00 93.38 167 ASP A N 1
ATOM 1316 C CA . ASP A 1 167 ? 2.527 7.861 0.085 1.00 93.38 167 ASP A CA 1
ATOM 1317 C C . ASP A 1 167 ? 2.946 9.235 -0.475 1.00 93.38 167 ASP A C 1
ATOM 1319 O O . ASP A 1 167 ? 2.826 9.536 -1.665 1.00 93.38 167 ASP A O 1
ATOM 1323 N N . TYR A 1 168 ? 3.493 10.068 0.412 1.00 90.56 168 TYR A N 1
ATOM 1324 C CA . TYR A 1 168 ? 4.169 11.334 0.121 1.00 90.56 168 TYR A CA 1
ATOM 1325 C C . TYR A 1 168 ? 5.586 11.386 0.699 1.00 90.56 168 TYR A C 1
ATOM 1327 O O . TYR A 1 168 ? 6.146 12.468 0.888 1.00 90.56 168 TYR A O 1
ATOM 1335 N N . SER A 1 169 ? 6.195 10.235 0.984 1.00 86.50 169 SER A N 1
ATOM 1336 C CA . SER A 1 169 ? 7.554 10.152 1.534 1.00 86.50 169 SER A CA 1
ATOM 1337 C C . SER A 1 169 ? 8.577 10.936 0.705 1.00 86.50 169 SER A C 1
ATOM 1339 O O . SER A 1 169 ? 9.398 11.660 1.267 1.00 86.50 169 SER A O 1
ATOM 1341 N N . ASN A 1 170 ? 8.469 10.849 -0.624 1.00 83.19 170 ASN A N 1
ATOM 1342 C CA . ASN A 1 170 ? 9.367 11.491 -1.589 1.00 83.19 170 ASN A CA 1
ATOM 1343 C C . ASN A 1 170 ? 8.705 12.630 -2.386 1.00 83.19 170 ASN A C 1
ATOM 1345 O O . ASN A 1 170 ? 9.307 13.170 -3.311 1.00 83.19 170 ASN A O 1
ATOM 1349 N N . ASN A 1 171 ? 7.469 13.000 -2.041 1.00 82.94 171 ASN A N 1
ATOM 1350 C CA . ASN A 1 171 ? 6.643 13.924 -2.812 1.00 82.94 171 ASN A CA 1
ATOM 1351 C C . ASN A 1 171 ? 6.222 15.143 -1.986 1.00 82.94 171 ASN A C 1
ATOM 1353 O O . ASN A 1 171 ? 6.135 15.108 -0.757 1.00 82.94 171 ASN A O 1
ATOM 1357 N N . ASN A 1 172 ? 5.899 16.237 -2.674 1.00 80.69 172 ASN A N 1
ATOM 1358 C CA . ASN A 1 172 ? 5.386 17.438 -2.030 1.00 80.69 172 ASN A CA 1
ATOM 1359 C C . ASN A 1 172 ? 3.860 17.518 -2.171 1.00 80.69 172 ASN A C 1
ATOM 1361 O O . ASN A 1 172 ? 3.355 17.908 -3.217 1.00 80.69 172 ASN A O 1
ATOM 1365 N N . ILE A 1 173 ? 3.120 17.221 -1.099 1.00 79.56 173 ILE A N 1
ATOM 1366 C CA . ILE A 1 173 ? 1.650 17.373 -1.031 1.00 79.56 173 ILE A CA 1
ATOM 1367 C C . ILE A 1 173 ? 1.167 18.833 -1.195 1.00 79.56 173 ILE A C 1
ATOM 1369 O O . ILE A 1 173 ? -0.027 19.105 -1.208 1.00 79.56 173 ILE A O 1
ATOM 1373 N N . LEU A 1 174 ? 2.067 19.809 -1.318 1.00 81.94 174 LEU A N 1
ATOM 1374 C CA . LEU A 1 174 ? 1.705 21.178 -1.694 1.00 81.94 174 LEU A CA 1
ATOM 1375 C C . LEU A 1 174 ? 1.656 21.384 -3.214 1.00 81.94 174 LEU A C 1
ATOM 1377 O O . LEU A 1 174 ? 1.091 22.379 -3.657 1.00 81.94 174 LEU A O 1
ATOM 1381 N N . ASP A 1 175 ? 2.234 20.476 -4.006 1.00 84.75 175 ASP A N 1
ATOM 1382 C CA . ASP A 1 175 ? 2.163 20.532 -5.466 1.00 84.75 175 ASP A CA 1
ATOM 1383 C C . ASP A 1 175 ? 0.726 20.228 -5.929 1.00 84.75 175 ASP A C 1
ATOM 1385 O O . ASP A 1 175 ? 0.209 19.148 -5.618 1.00 84.75 175 ASP A O 1
ATOM 1389 N N . PRO A 1 176 ? 0.073 21.125 -6.694 1.00 81.50 176 PRO A N 1
ATOM 1390 C CA . PRO A 1 176 ? -1.292 20.911 -7.162 1.00 81.50 176 PRO A CA 1
ATOM 1391 C C . PRO A 1 176 ? -1.497 19.621 -7.960 1.00 81.50 176 PRO A C 1
ATOM 1393 O O . PRO A 1 176 ? -2.540 18.974 -7.840 1.00 81.50 176 PRO A O 1
ATOM 1396 N N . SER A 1 177 ? -0.496 19.219 -8.749 1.00 82.19 177 SER A N 1
ATOM 1397 C CA . SER A 1 177 ? -0.546 17.993 -9.553 1.00 82.19 177 SER A CA 1
ATOM 1398 C C . SER A 1 177 ? -0.549 16.726 -8.699 1.00 82.19 177 SER A C 1
ATOM 1400 O O . SER A 1 177 ? -1.032 15.684 -9.142 1.00 82.19 177 SER A O 1
ATOM 1402 N N . LEU A 1 178 ? -0.054 16.827 -7.464 1.00 85.12 178 LEU A N 1
ATOM 1403 C CA . LEU A 1 178 ? -0.010 15.732 -6.514 1.00 85.12 178 LEU A CA 1
ATOM 1404 C C . LEU A 1 178 ? -1.160 15.824 -5.516 1.00 85.12 178 LEU A C 1
ATOM 1406 O O . LEU A 1 178 ? -1.716 14.793 -5.167 1.00 85.12 178 LEU A O 1
ATOM 1410 N N . HIS A 1 179 ? -1.568 17.009 -5.060 1.00 86.38 179 HIS A N 1
ATOM 1411 C CA . HIS A 1 179 ? -2.586 17.098 -4.012 1.00 86.38 179 HIS A CA 1
ATOM 1412 C C . HIS A 1 179 ? -4.021 16.932 -4.506 1.00 86.38 179 HIS A C 1
ATOM 1414 O O . HIS A 1 179 ? -4.854 16.433 -3.755 1.00 86.38 179 HIS A O 1
ATOM 1420 N N . ASN A 1 180 ? -4.324 17.281 -5.761 1.00 89.31 180 ASN A N 1
ATOM 1421 C CA . ASN A 1 180 ? -5.696 17.251 -6.281 1.00 89.31 180 ASN A CA 1
ATOM 1422 C C . ASN A 1 180 ? -6.292 15.834 -6.206 1.00 89.31 180 ASN A C 1
ATOM 1424 O O . ASN A 1 180 ? -7.413 15.694 -5.708 1.00 89.31 180 ASN A O 1
ATOM 1428 N N . PRO A 1 181 ? -5.537 14.775 -6.566 1.00 93.19 181 PRO A N 1
ATOM 1429 C CA . PRO A 1 181 ? -5.939 13.395 -6.309 1.00 93.19 181 PRO A CA 1
ATOM 1430 C C . PRO A 1 181 ? -6.301 13.084 -4.854 1.00 93.19 181 PRO A C 1
ATOM 1432 O O . PRO A 1 181 ? -7.289 12.398 -4.608 1.00 93.19 181 PRO A O 1
ATOM 1435 N N . VAL A 1 182 ? -5.555 13.612 -3.878 1.00 94.12 182 VAL A N 1
ATOM 1436 C CA . VAL A 1 182 ? -5.838 13.400 -2.447 1.00 94.12 182 VAL A CA 1
ATOM 1437 C C . VAL A 1 182 ? -7.124 14.101 -2.032 1.00 94.12 182 VAL A C 1
ATOM 1439 O O . VAL A 1 182 ? -7.950 13.501 -1.351 1.00 94.12 182 VAL A O 1
ATOM 1442 N N . TYR A 1 183 ? -7.337 15.347 -2.461 1.00 94.62 183 TYR A N 1
ATOM 1443 C CA . TYR A 1 183 ? -8.601 16.041 -2.205 1.00 94.62 183 TYR A CA 1
ATOM 1444 C C . TYR A 1 183 ? -9.784 15.282 -2.817 1.00 94.62 183 TYR A C 1
ATOM 1446 O O . TYR A 1 183 ? -10.815 15.135 -2.160 1.00 94.62 183 TYR A O 1
ATOM 1454 N N . ASN A 1 184 ? -9.634 14.746 -4.032 1.00 96.31 184 ASN A N 1
ATOM 1455 C CA . ASN A 1 184 ? -10.694 13.959 -4.655 1.00 96.31 184 ASN A CA 1
ATOM 1456 C C . ASN A 1 184 ? -10.963 12.645 -3.900 1.00 96.31 184 ASN A C 1
ATOM 1458 O O . ASN A 1 184 ? -12.111 12.322 -3.593 1.00 96.31 184 ASN A O 1
ATOM 1462 N N . LEU A 1 185 ? -9.902 11.933 -3.507 1.00 97.69 185 LEU A N 1
ATOM 1463 C CA . LEU A 1 185 ? -9.978 10.740 -2.663 1.00 97.69 185 LEU A CA 1
ATOM 1464 C C . LEU A 1 185 ? -10.731 11.020 -1.352 1.00 97.69 185 LEU A C 1
ATOM 1466 O O . LEU A 1 185 ? -11.656 10.283 -1.009 1.00 97.69 185 LEU A O 1
ATOM 1470 N N . LEU A 1 186 ? -10.386 12.106 -0.650 1.00 97.75 186 LEU A N 1
ATOM 1471 C CA . LEU A 1 186 ? -11.031 12.514 0.603 1.00 97.75 186 LEU A CA 1
ATOM 1472 C C . LEU A 1 186 ? -12.512 12.866 0.405 1.00 97.75 186 LEU A C 1
ATOM 1474 O O . LEU A 1 186 ? -13.350 12.436 1.199 1.00 97.75 186 LEU A O 1
ATOM 1478 N N . ASN A 1 187 ? -12.853 13.590 -0.667 1.00 97.94 187 ASN A N 1
ATOM 1479 C CA . ASN A 1 187 ? -14.241 13.901 -1.017 1.00 97.94 187 ASN A CA 1
ATOM 1480 C C . ASN A 1 187 ? -15.061 12.625 -1.252 1.00 97.94 187 ASN A C 1
ATOM 1482 O O . ASN A 1 187 ? -16.150 12.475 -0.692 1.00 97.94 187 ASN A O 1
ATOM 1486 N N . ILE A 1 188 ? -14.531 11.675 -2.027 1.00 98.12 188 ILE A N 1
ATOM 1487 C CA . ILE A 1 188 ? -15.202 10.399 -2.302 1.00 98.12 188 ILE A CA 1
ATOM 1488 C C . ILE A 1 188 ? -15.365 9.585 -1.018 1.00 98.12 188 ILE A C 1
ATOM 1490 O O . ILE A 1 188 ? -16.468 9.117 -0.733 1.00 98.12 188 ILE A O 1
ATOM 1494 N N . TYR A 1 189 ? -14.310 9.442 -0.212 1.00 98.31 189 TYR A N 1
ATOM 1495 C CA . TYR A 1 189 ? -14.366 8.677 1.037 1.00 98.31 189 TYR A CA 1
ATOM 1496 C C . TYR A 1 189 ? -15.354 9.299 2.029 1.00 98.31 189 TYR A C 1
ATOM 1498 O O . TYR A 1 189 ? -16.132 8.581 2.656 1.00 98.31 189 TYR A O 1
ATOM 1506 N N . GLN A 1 190 ? -15.408 10.631 2.125 1.00 97.38 190 GLN A N 1
ATOM 1507 C CA . GLN A 1 190 ? -16.396 11.323 2.949 1.00 97.38 190 GLN A CA 1
ATOM 1508 C C . GLN A 1 190 ? -17.828 11.093 2.456 1.00 97.38 190 GLN A C 1
ATOM 1510 O O . GLN A 1 190 ? -18.705 10.794 3.269 1.00 97.38 190 GLN A O 1
ATOM 1515 N N . ASN A 1 191 ? -18.074 11.203 1.149 1.00 97.00 191 ASN A N 1
ATOM 1516 C CA . ASN A 1 191 ? -19.398 10.975 0.568 1.00 97.00 191 ASN A CA 1
ATOM 1517 C C . ASN A 1 191 ? -19.862 9.529 0.792 1.00 97.00 191 ASN A C 1
ATOM 1519 O O . ASN A 1 191 ? -21.003 9.297 1.195 1.00 97.00 191 ASN A O 1
ATOM 1523 N N . ARG A 1 192 ? -18.963 8.554 0.614 1.00 93.88 192 ARG A N 1
ATOM 1524 C CA . ARG A 1 192 ? -19.225 7.138 0.912 1.00 93.88 192 ARG A CA 1
ATOM 1525 C C . ARG A 1 192 ? -19.535 6.926 2.392 1.00 93.88 192 ARG A C 1
ATOM 1527 O O . ARG A 1 192 ? -20.544 6.301 2.714 1.00 93.88 192 ARG A O 1
ATOM 1534 N N . ALA A 1 193 ? -18.753 7.527 3.290 1.00 88.81 193 ALA A N 1
ATOM 1535 C CA . ALA A 1 193 ? -18.986 7.452 4.731 1.00 88.81 193 ALA A CA 1
ATOM 1536 C C . ALA A 1 193 ? -20.339 8.057 5.150 1.00 88.81 193 ALA A C 1
ATOM 1538 O O . ALA A 1 193 ? -21.020 7.495 6.007 1.00 88.81 193 ALA A O 1
ATOM 1539 N N . GLN A 1 194 ? -20.766 9.167 4.535 1.00 89.88 194 GLN A N 1
ATOM 1540 C CA . GLN A 1 194 ? -22.091 9.763 4.765 1.00 89.88 194 GLN A CA 1
ATOM 1541 C C . GLN A 1 194 ? -23.236 8.848 4.306 1.00 89.88 194 GLN A C 1
ATOM 1543 O O . GLN A 1 194 ? -24.301 8.841 4.920 1.00 89.88 194 GLN A O 1
ATOM 1548 N N . GLN A 1 195 ? -23.008 8.051 3.262 1.00 88.19 195 GLN A N 1
ATOM 1549 C CA . GLN A 1 195 ? -23.969 7.083 2.725 1.00 88.19 195 GLN A CA 1
ATOM 1550 C C . GLN A 1 195 ? -23.895 5.707 3.411 1.00 88.19 195 GLN A C 1
ATOM 1552 O O . GLN A 1 195 ? -24.657 4.807 3.066 1.00 88.19 195 GLN A O 1
ATOM 1557 N N . GLY A 1 196 ? -22.985 5.519 4.374 1.00 84.94 196 GLY A N 1
ATOM 1558 C CA . GLY A 1 196 ? -22.755 4.224 5.019 1.00 84.94 196 GLY A CA 1
ATOM 1559 C C . GLY A 1 196 ? -22.130 3.172 4.095 1.00 84.94 196 GLY A C 1
ATOM 1560 O O . GLY A 1 196 ? -22.225 1.980 4.381 1.00 84.94 196 GLY A O 1
ATOM 1561 N N . ILE A 1 197 ? -21.507 3.595 2.992 1.00 82.75 197 ILE A N 1
ATOM 1562 C CA . ILE A 1 197 ? -20.801 2.711 2.065 1.00 82.75 197 ILE A CA 1
ATOM 1563 C C . ILE A 1 197 ? -19.389 2.458 2.623 1.00 82.75 197 ILE A C 1
ATOM 1565 O O . ILE A 1 197 ? -18.666 3.425 2.875 1.00 82.75 197 ILE A O 1
ATOM 1569 N N . PRO A 1 198 ? -18.970 1.192 2.811 1.00 82.50 198 PRO A N 1
ATOM 1570 C CA . PRO A 1 198 ? -17.666 0.874 3.384 1.00 82.50 198 PRO A CA 1
ATOM 1571 C C . PRO A 1 198 ? -16.482 1.419 2.575 1.00 82.50 198 PRO A C 1
ATOM 1573 O O . PRO A 1 198 ? -16.463 1.358 1.343 1.00 82.50 198 PRO A O 1
ATOM 1576 N N . THR A 1 199 ? -15.465 1.893 3.287 1.00 88.31 199 THR A N 1
ATOM 1577 C CA . THR A 1 199 ? -14.131 2.220 2.771 1.00 88.31 199 THR A CA 1
ATOM 1578 C C . THR A 1 199 ? -13.095 1.790 3.806 1.00 88.31 199 THR A C 1
ATOM 1580 O O . THR A 1 199 ? -13.405 1.832 5.003 1.00 88.31 199 THR A O 1
ATOM 1583 N N . PRO A 1 200 ? -11.862 1.434 3.404 1.00 96.12 200 PRO A N 1
ATOM 1584 C CA . PRO A 1 200 ? -10.748 1.544 4.339 1.00 96.12 200 PRO A CA 1
ATOM 1585 C C . PRO A 1 200 ? -10.643 2.996 4.834 1.00 96.12 200 PRO A C 1
ATOM 1587 O O . PRO A 1 200 ? -11.137 3.929 4.196 1.00 96.12 200 PRO A O 1
ATOM 1590 N N . GLN A 1 201 ? -10.023 3.202 5.987 1.00 98.31 201 GLN A N 1
ATOM 1591 C CA . GLN A 1 201 ? -9.687 4.540 6.462 1.00 98.31 201 GLN A CA 1
ATOM 1592 C C . GLN A 1 201 ? -8.381 5.032 5.815 1.00 98.31 201 GLN A C 1
ATOM 1594 O O . GLN A 1 201 ? -7.722 4.301 5.079 1.00 98.31 201 GLN A O 1
ATOM 1599 N N . ILE A 1 202 ? -8.003 6.282 6.059 1.00 98.62 202 ILE A N 1
ATOM 1600 C CA . ILE A 1 202 ? -6.829 6.915 5.450 1.00 98.62 202 ILE A CA 1
ATOM 1601 C C . ILE A 1 202 ? -5.775 7.211 6.518 1.00 98.62 202 ILE A C 1
ATOM 1603 O O . ILE A 1 202 ? -6.096 7.706 7.601 1.00 98.62 202 ILE A O 1
ATOM 1607 N N . VAL A 1 203 ? -4.521 6.925 6.171 1.00 98.12 203 VAL A N 1
ATOM 1608 C CA . VAL A 1 203 ? -3.290 7.302 6.877 1.00 98.12 203 VAL A CA 1
ATOM 1609 C C . VAL A 1 203 ? -2.320 7.906 5.858 1.00 98.12 203 VAL A C 1
ATOM 1611 O O . VAL A 1 203 ? -2.390 7.585 4.673 1.00 98.12 203 VAL A O 1
ATOM 1614 N N . PHE A 1 204 ? -1.403 8.765 6.300 1.00 96.44 204 PHE A N 1
ATOM 1615 C CA . PHE A 1 204 ? -0.392 9.379 5.433 1.00 96.44 204 PHE A CA 1
ATOM 1616 C C . PHE A 1 204 ? 1.025 8.944 5.815 1.00 96.44 204 PHE A C 1
ATOM 1618 O O . PHE A 1 204 ? 1.344 8.846 7.002 1.00 96.44 204 PHE A O 1
ATOM 1625 N N . LEU A 1 205 ? 1.869 8.738 4.801 1.00 96.06 205 LEU A N 1
ATOM 1626 C CA . LEU A 1 205 ? 3.322 8.602 4.919 1.00 96.06 205 LEU A CA 1
ATOM 1627 C C . LEU A 1 205 ? 3.992 9.847 4.324 1.00 96.06 205 LEU A C 1
ATOM 1629 O O . LEU A 1 205 ? 3.707 10.191 3.183 1.00 96.06 205 LEU A O 1
ATOM 1633 N N . LEU A 1 206 ? 4.853 10.549 5.068 1.00 91.31 206 LEU A N 1
ATOM 1634 C CA . LEU A 1 206 ? 5.434 11.820 4.600 1.00 91.31 206 LEU A CA 1
ATOM 1635 C C . LEU A 1 206 ? 6.781 12.177 5.226 1.00 91.31 206 LEU A C 1
ATOM 1637 O O . LEU A 1 206 ? 7.117 11.730 6.319 1.00 91.31 206 LEU A O 1
ATOM 1641 N N . SER A 1 207 ? 7.532 13.055 4.556 1.00 86.75 207 SER A N 1
ATOM 1642 C CA . SER A 1 207 ? 8.871 13.491 4.990 1.00 86.75 207 SER A CA 1
ATOM 1643 C C . SER A 1 207 ? 8.907 14.348 6.265 1.00 86.75 207 SER A C 1
ATOM 1645 O O . SER A 1 207 ? 9.986 14.612 6.804 1.00 86.75 207 SER A O 1
ATOM 1647 N N . ALA A 1 208 ? 7.736 14.768 6.753 1.00 79.62 208 ALA A N 1
ATOM 1648 C CA . ALA A 1 208 ? 7.508 15.571 7.955 1.00 79.62 208 ALA A CA 1
ATOM 1649 C C . ALA A 1 208 ? 8.235 16.916 7.891 1.00 79.62 208 ALA A C 1
ATOM 1651 O O . ALA A 1 208 ? 9.237 17.138 8.568 1.00 79.62 208 ALA A O 1
ATOM 1652 N N . SER A 1 209 ? 7.733 17.809 7.036 1.00 83.50 209 SER A N 1
ATOM 1653 C CA . SER A 1 209 ? 8.088 19.237 7.015 1.00 83.50 209 SER A CA 1
ATOM 1654 C C . SER A 1 209 ? 6.940 20.102 7.548 1.00 83.50 209 SER A C 1
ATOM 1656 O O . SER A 1 209 ? 5.783 19.681 7.495 1.00 83.50 209 SER A O 1
ATOM 1658 N N . ASP A 1 210 ? 7.245 21.308 8.041 1.00 82.00 210 ASP A N 1
ATOM 1659 C CA . ASP A 1 210 ? 6.289 22.183 8.747 1.00 82.00 210 ASP A CA 1
ATOM 1660 C C . ASP A 1 210 ? 4.989 22.396 7.970 1.00 82.00 210 ASP A C 1
ATOM 1662 O O . ASP A 1 210 ? 3.889 22.183 8.484 1.00 82.00 210 ASP A O 1
ATOM 1666 N N . ASN A 1 211 ? 5.112 22.720 6.683 1.00 85.31 211 ASN A N 1
ATOM 1667 C CA . ASN A 1 211 ? 3.958 22.965 5.824 1.00 85.31 211 ASN A CA 1
ATOM 1668 C C . ASN A 1 211 ? 3.108 21.703 5.592 1.00 85.31 211 ASN A C 1
ATOM 1670 O O . ASN A 1 211 ? 1.895 21.808 5.427 1.00 85.31 211 ASN A O 1
ATOM 1674 N N . GLN A 1 212 ? 3.714 20.510 5.590 1.00 87.00 212 GLN A N 1
ATOM 1675 C CA . GLN A 1 212 ? 2.977 19.253 5.422 1.00 87.00 212 GLN A CA 1
ATOM 1676 C C . GLN A 1 212 ? 2.188 18.895 6.681 1.00 87.00 212 GLN A C 1
ATOM 1678 O O . GLN A 1 212 ? 1.032 18.489 6.580 1.00 87.00 212 GLN A O 1
ATOM 1683 N N . VAL A 1 213 ? 2.785 19.081 7.863 1.00 88.62 213 VAL A N 1
ATOM 1684 C CA . VAL A 1 213 ? 2.114 18.838 9.151 1.00 88.62 213 VAL A CA 1
ATOM 1685 C C . VAL A 1 213 ? 0.932 19.795 9.317 1.00 88.62 213 VAL A C 1
ATOM 1687 O O . VAL A 1 213 ? -0.171 19.359 9.651 1.00 88.62 213 VAL A O 1
ATOM 1690 N N . ALA A 1 214 ? 1.127 21.083 9.019 1.00 89.56 214 ALA A N 1
ATOM 1691 C CA . ALA A 1 214 ? 0.059 22.080 9.060 1.00 89.56 214 ALA A CA 1
ATOM 1692 C C . ALA A 1 214 ? -1.080 21.756 8.077 1.00 89.56 214 ALA A C 1
ATOM 1694 O O . ALA A 1 214 ? -2.248 21.784 8.468 1.00 89.56 214 ALA A O 1
ATOM 1695 N N . LEU A 1 215 ? -0.750 21.388 6.831 1.00 90.00 215 LEU A N 1
ATOM 1696 C CA . LEU A 1 215 ? -1.744 20.977 5.838 1.00 90.00 215 LEU A CA 1
ATOM 1697 C C . LEU A 1 215 ? -2.533 19.754 6.304 1.00 90.00 215 LEU A C 1
ATOM 1699 O O . LEU A 1 215 ? -3.756 19.754 6.207 1.00 90.00 215 LEU A O 1
ATOM 1703 N N . LEU A 1 216 ? -1.866 18.715 6.814 1.00 91.50 216 LEU A N 1
ATOM 1704 C CA . LEU A 1 216 ? -2.581 17.542 7.302 1.00 91.50 216 LEU A CA 1
ATOM 1705 C C . LEU A 1 216 ? -3.546 17.922 8.418 1.00 91.50 216 LEU A C 1
ATOM 1707 O O . LEU A 1 216 ? -4.711 17.550 8.341 1.00 91.50 216 LEU A O 1
ATOM 1711 N N . ARG A 1 217 ? -3.117 18.700 9.417 1.00 93.06 217 ARG A N 1
ATOM 1712 C CA . ARG A 1 217 ? -4.019 19.156 10.487 1.00 93.06 217 ARG A CA 1
ATOM 1713 C C . ARG A 1 217 ? -5.257 19.857 9.925 1.00 93.06 217 ARG A C 1
ATOM 1715 O O . ARG A 1 217 ? -6.360 19.587 10.391 1.00 93.06 217 ARG A O 1
ATOM 1722 N N . ASP A 1 218 ? -5.094 20.706 8.911 1.00 93.06 218 ASP A N 1
ATOM 1723 C CA . ASP A 1 218 ? -6.225 21.326 8.213 1.00 93.06 218 ASP A CA 1
ATOM 1724 C C . ASP A 1 218 ? -7.143 20.284 7.551 1.00 93.06 218 ASP A C 1
ATOM 1726 O O . ASP A 1 218 ? -8.355 20.324 7.758 1.00 93.06 218 ASP A O 1
ATOM 1730 N N . LEU A 1 219 ? -6.593 19.294 6.842 1.00 93.62 219 LEU A N 1
ATOM 1731 C CA . LEU A 1 219 ? -7.379 18.209 6.241 1.00 93.62 219 LEU A CA 1
ATOM 1732 C C . LEU A 1 219 ? -8.149 17.398 7.296 1.00 93.62 219 LEU A C 1
ATOM 1734 O O . LEU A 1 219 ? -9.348 17.169 7.140 1.00 93.62 219 LEU A O 1
ATOM 1738 N N . TYR A 1 220 ? -7.499 17.009 8.392 1.00 93.62 220 TYR A N 1
ATOM 1739 C CA . TYR A 1 220 ? -8.134 16.272 9.488 1.00 93.62 220 TYR A CA 1
ATOM 1740 C C . TYR A 1 220 ? -9.260 17.066 10.164 1.00 93.62 220 TYR A C 1
ATOM 1742 O O . TYR A 1 220 ? -10.248 16.474 10.592 1.00 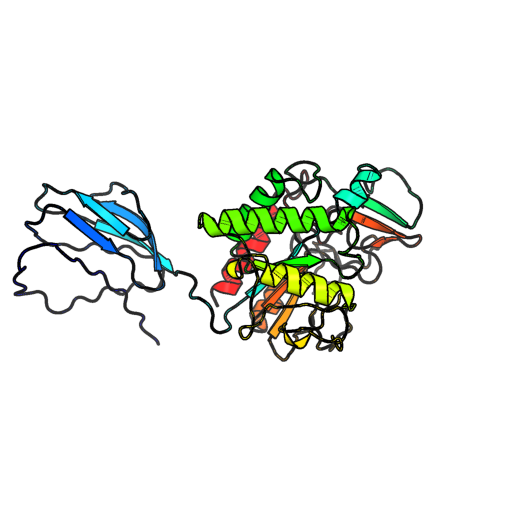93.62 220 TYR A O 1
ATOM 1750 N N . ASN A 1 221 ? -9.141 18.395 10.232 1.00 92.62 221 ASN A N 1
ATOM 1751 C CA . ASN A 1 221 ? -10.184 19.269 10.774 1.00 92.62 221 ASN A CA 1
ATOM 1752 C C . ASN A 1 221 ? -11.319 19.540 9.773 1.00 92.62 221 ASN A C 1
ATOM 1754 O O . ASN A 1 221 ? -12.458 19.769 10.179 1.00 92.62 221 ASN A O 1
ATOM 1758 N N . ARG A 1 222 ? -11.016 19.547 8.471 1.00 94.81 222 ARG A N 1
ATOM 1759 C CA . ARG A 1 222 ? -11.969 19.861 7.398 1.00 94.81 222 ARG A CA 1
ATOM 1760 C C . ARG A 1 222 ? -12.876 18.684 7.049 1.00 94.81 222 ARG A C 1
ATOM 1762 O O . ARG A 1 222 ? -14.046 18.894 6.733 1.00 94.81 222 ARG A O 1
ATOM 1769 N N . TYR A 1 223 ? -12.333 17.471 7.057 1.00 95.62 223 TYR A N 1
ATOM 1770 C CA . TYR A 1 223 ? -13.042 16.269 6.628 1.00 95.62 223 TYR A CA 1
ATOM 1771 C C . TYR A 1 223 ? -13.578 15.452 7.807 1.00 95.62 223 TYR A C 1
ATOM 1773 O O . TYR A 1 223 ? -13.130 15.560 8.945 1.00 95.62 223 TYR A O 1
ATOM 1781 N N . ASN A 1 224 ? -14.562 14.597 7.532 1.00 90.44 224 ASN A N 1
ATOM 1782 C CA . ASN A 1 224 ? -15.158 13.714 8.527 1.00 90.44 224 ASN A CA 1
ATOM 1783 C C . ASN A 1 224 ? -14.107 12.784 9.161 1.00 90.44 224 ASN A C 1
ATOM 1785 O O . ASN A 1 224 ? -13.604 11.887 8.494 1.00 90.44 224 ASN A O 1
ATOM 1789 N N . HIS A 1 225 ? -13.867 12.923 10.469 1.00 88.75 225 HIS A N 1
ATOM 1790 C CA . HIS A 1 225 ? -12.906 12.114 11.235 1.00 88.75 225 HIS A CA 1
ATOM 1791 C C . HIS A 1 225 ? -13.027 10.593 11.022 1.00 88.75 225 HIS A C 1
ATOM 1793 O O . HIS A 1 225 ? -12.033 9.884 11.145 1.00 88.75 225 HIS A O 1
ATOM 1799 N N . LYS A 1 226 ? -14.216 10.076 10.668 1.00 87.88 226 LYS A N 1
ATOM 1800 C CA . LYS A 1 226 ? -14.436 8.645 10.402 1.00 87.88 226 LYS A CA 1
ATOM 1801 C C . LYS A 1 226 ? -13.672 8.111 9.191 1.00 87.88 226 LYS A C 1
ATOM 1803 O O . LYS A 1 226 ? -13.453 6.904 9.128 1.00 87.88 226 LYS A O 1
ATOM 1808 N N . ILE A 1 227 ? -13.278 8.965 8.246 1.00 96.50 227 ILE A N 1
ATOM 1809 C CA . ILE A 1 227 ? -12.511 8.527 7.070 1.00 96.50 227 ILE A CA 1
ATOM 1810 C C . ILE A 1 227 ? -11.026 8.350 7.379 1.00 96.50 227 ILE A C 1
ATOM 1812 O O . ILE A 1 227 ? -10.317 7.762 6.571 1.00 96.50 227 ILE A O 1
ATOM 1816 N N . PHE A 1 228 ? -10.550 8.824 8.532 1.00 97.69 228 PHE A N 1
ATOM 1817 C CA . PHE A 1 228 ? -9.155 8.696 8.924 1.00 97.69 228 PHE A CA 1
ATOM 1818 C C . PHE A 1 228 ? -8.961 7.666 10.029 1.00 97.69 228 PHE A C 1
ATOM 1820 O O . PHE A 1 228 ? -9.753 7.581 10.972 1.00 97.69 228 PHE A O 1
ATOM 1827 N N . TYR A 1 229 ? -7.875 6.904 9.936 1.00 96.81 229 TYR A N 1
ATOM 1828 C CA . TYR A 1 229 ? -7.567 5.892 10.935 1.00 96.81 229 TYR A CA 1
ATOM 1829 C C . TYR A 1 229 ? -6.992 6.550 12.187 1.00 96.81 229 TYR A C 1
ATOM 1831 O O . TYR A 1 229 ? -6.084 7.382 12.111 1.00 96.81 229 TYR A O 1
ATOM 1839 N N . HIS A 1 230 ? -7.521 6.165 13.345 1.00 93.00 230 HIS A N 1
ATOM 1840 C CA . HIS A 1 230 ? -7.074 6.672 14.634 1.00 93.00 230 HIS A CA 1
ATOM 1841 C C . HIS A 1 230 ? -6.458 5.545 15.456 1.00 93.00 230 HIS A C 1
ATOM 1843 O O . HIS A 1 230 ? -7.046 4.475 15.601 1.00 93.00 230 HIS A O 1
ATOM 1849 N N . LEU A 1 231 ? -5.299 5.821 16.040 1.00 89.50 231 LEU A N 1
ATOM 1850 C CA . LEU A 1 231 ? -4.627 4.972 17.012 1.00 89.50 231 LEU A CA 1
ATOM 1851 C C . LEU A 1 231 ? -4.471 5.778 18.305 1.00 89.50 231 LEU A C 1
ATOM 1853 O O . LEU A 1 231 ? -4.115 6.951 18.265 1.00 89.50 231 LEU A O 1
ATOM 1857 N N . ASN A 1 232 ? -4.785 5.183 19.458 1.00 85.81 232 ASN A N 1
ATOM 1858 C CA . ASN A 1 232 ? -4.734 5.876 20.756 1.00 85.81 232 ASN A CA 1
ATOM 1859 C C . ASN A 1 232 ? -5.540 7.196 20.786 1.00 85.81 232 ASN A C 1
ATOM 1861 O O . ASN A 1 232 ? -5.125 8.180 21.394 1.00 85.81 232 ASN A O 1
ATOM 1865 N N . ASN A 1 233 ? -6.704 7.213 20.123 1.00 86.62 233 ASN A N 1
ATOM 1866 C CA . ASN A 1 233 ? -7.582 8.382 19.949 1.00 86.62 233 ASN A CA 1
ATOM 1867 C C . ASN A 1 233 ? -6.978 9.562 19.168 1.00 86.62 233 ASN A C 1
ATOM 1869 O O . ASN A 1 233 ? -7.590 10.628 19.124 1.00 86.62 233 ASN A O 1
ATOM 1873 N N . LYS A 1 234 ? -5.823 9.385 18.523 1.00 92.75 234 LYS A N 1
ATOM 1874 C CA . LYS A 1 234 ? -5.230 10.381 17.630 1.00 92.75 234 LYS A CA 1
ATOM 1875 C C . LYS A 1 234 ? -5.147 9.843 16.206 1.00 92.75 234 LYS A C 1
ATOM 1877 O O . LYS A 1 234 ? -4.986 8.637 16.022 1.00 92.75 234 LYS A O 1
ATOM 1882 N N . PRO A 1 235 ? -5.251 10.705 15.189 1.00 96.06 235 PRO A N 1
ATOM 1883 C CA . PRO A 1 235 ? -5.005 10.293 13.819 1.00 96.06 235 PRO A CA 1
ATOM 1884 C C . PRO A 1 235 ? -3.590 9.730 13.669 1.00 96.06 235 PRO A C 1
ATOM 1886 O O . PRO A 1 235 ? -2.626 10.330 14.148 1.00 96.06 235 PRO A O 1
ATOM 1889 N N . LEU A 1 236 ? -3.470 8.571 13.027 1.00 96.44 236 LEU A N 1
ATOM 1890 C CA . LEU A 1 236 ? -2.177 7.933 12.795 1.00 96.44 236 LEU A CA 1
ATOM 1891 C C . LEU A 1 236 ? -1.408 8.681 11.699 1.00 96.44 236 LEU A C 1
ATOM 1893 O O . LEU A 1 236 ? -1.971 9.057 10.668 1.00 96.44 236 LEU A O 1
ATOM 1897 N N . LEU A 1 237 ? -0.110 8.875 11.914 1.00 96.50 237 LEU A N 1
ATOM 1898 C CA . LEU A 1 237 ? 0.808 9.462 10.946 1.00 96.50 237 LEU A CA 1
ATOM 1899 C C . LEU A 1 237 ? 2.095 8.639 10.868 1.00 96.50 237 LEU A C 1
ATOM 1901 O O . LEU A 1 237 ? 2.671 8.267 11.894 1.00 96.50 237 LEU A O 1
ATOM 1905 N N . PHE A 1 238 ? 2.570 8.403 9.646 1.00 97.25 238 PHE A N 1
ATOM 1906 C CA . PHE A 1 238 ? 3.850 7.758 9.386 1.00 97.25 238 PHE A CA 1
ATOM 1907 C C . PHE A 1 238 ? 4.873 8.782 8.873 1.00 97.25 238 PHE A C 1
ATOM 1909 O O . PHE A 1 238 ? 4.992 8.993 7.668 1.00 97.25 238 PHE A O 1
ATOM 1916 N N . PRO A 1 239 ? 5.613 9.482 9.745 1.00 95.88 239 PRO A N 1
ATOM 1917 C CA . PRO A 1 239 ? 6.701 10.333 9.287 1.00 95.88 239 PRO A CA 1
ATOM 1918 C C . PRO A 1 239 ? 7.926 9.483 8.896 1.00 95.88 239 PRO A C 1
ATOM 1920 O O . PRO A 1 239 ? 8.187 8.443 9.497 1.00 95.88 239 PRO A O 1
ATOM 1923 N N . THR A 1 240 ? 8.722 9.927 7.921 1.00 95.00 240 THR A N 1
ATOM 1924 C CA . THR A 1 240 ? 9.944 9.203 7.490 1.00 95.00 240 THR A CA 1
ATOM 1925 C C . THR A 1 240 ? 11.147 9.425 8.412 1.00 95.00 240 THR A C 1
ATOM 1927 O O . THR A 1 240 ? 12.229 8.891 8.180 1.00 95.00 240 THR A O 1
ATOM 1930 N N . LYS A 1 241 ? 10.982 10.286 9.415 1.00 92.25 241 LYS A N 1
ATOM 1931 C CA . LYS A 1 241 ? 11.974 10.681 10.415 1.00 92.25 241 LYS A CA 1
ATOM 1932 C C . LYS A 1 241 ? 11.238 11.101 11.693 1.00 92.25 241 LYS A C 1
ATOM 1934 O O . LYS A 1 241 ? 10.029 11.341 11.627 1.00 92.25 241 LYS A O 1
ATOM 1939 N N . PRO A 1 242 ? 11.921 11.267 12.834 1.00 91.38 242 PRO A N 1
ATOM 1940 C CA . PRO A 1 242 ? 11.282 11.781 14.039 1.00 91.38 242 PRO A CA 1
ATOM 1941 C C . PRO A 1 242 ? 10.558 13.112 13.776 1.00 91.38 242 PRO A C 1
ATOM 1943 O O . PRO A 1 242 ? 11.154 14.075 13.291 1.00 91.38 242 PRO A O 1
ATOM 1946 N N . CYS A 1 243 ? 9.259 13.163 14.082 1.00 88.12 243 CYS A N 1
ATOM 1947 C CA . CYS A 1 243 ? 8.437 14.362 13.920 1.00 88.12 243 CYS A CA 1
ATOM 1948 C C . CYS A 1 243 ? 8.672 15.286 15.122 1.00 88.12 243 CYS A C 1
ATOM 1950 O O . CYS A 1 243 ? 8.100 15.080 16.190 1.00 88.12 243 CYS A O 1
ATOM 1952 N N . THR A 1 244 ? 9.550 16.276 14.963 1.00 88.19 244 THR A N 1
ATOM 1953 C CA . THR A 1 244 ? 9.913 17.248 16.017 1.00 88.19 244 THR A CA 1
ATOM 1954 C C . THR A 1 244 ? 9.312 18.636 15.784 1.00 88.19 244 THR A C 1
ATOM 1956 O O . THR A 1 244 ? 9.759 19.616 16.373 1.00 88.19 244 THR A O 1
ATOM 1959 N N . ILE A 1 245 ? 8.351 18.728 14.870 1.00 87.50 245 ILE A N 1
ATOM 1960 C CA . ILE A 1 245 ? 7.717 19.967 14.421 1.00 87.50 245 ILE A CA 1
ATOM 1961 C C . ILE A 1 245 ? 6.529 20.295 15.333 1.00 87.50 245 ILE A C 1
ATOM 1963 O O . ILE A 1 245 ? 5.872 19.396 15.864 1.00 87.50 245 ILE A O 1
ATOM 1967 N N . ASP A 1 246 ? 6.227 21.583 15.492 1.00 88.25 246 ASP A N 1
ATOM 1968 C CA . ASP A 1 246 ? 5.022 22.021 16.196 1.00 88.25 246 ASP A CA 1
ATOM 1969 C C . ASP A 1 246 ? 3.741 21.448 15.552 1.00 88.25 246 ASP A C 1
ATOM 1971 O O . ASP A 1 246 ? 3.552 21.467 14.333 1.00 88.25 246 ASP A O 1
ATOM 1975 N N . GLY A 1 247 ? 2.847 20.905 16.376 1.00 88.75 247 GLY A N 1
ATOM 1976 C CA . GLY A 1 247 ? 1.636 20.217 15.930 1.00 88.75 247 GLY A CA 1
ATOM 1977 C C . GLY A 1 247 ? 1.804 18.737 15.563 1.00 88.75 247 GLY A C 1
ATOM 1978 O O . GLY A 1 247 ? 0.804 18.103 15.226 1.00 88.75 247 GLY A O 1
ATOM 1979 N N . CYS A 1 248 ? 3.006 18.147 15.648 1.00 91.44 248 CYS A N 1
ATOM 1980 C CA . CYS A 1 248 ? 3.166 16.686 15.528 1.00 91.44 248 CYS A CA 1
ATOM 1981 C C . CYS A 1 248 ? 2.417 15.926 16.641 1.00 91.44 248 CYS A C 1
ATOM 1983 O O . CYS A 1 248 ? 2.018 14.780 16.440 1.00 91.44 248 CYS A O 1
ATOM 1985 N N . ASP A 1 249 ? 2.205 16.551 17.801 1.00 92.44 249 ASP A N 1
ATOM 1986 C CA . ASP A 1 249 ? 1.476 16.006 18.951 1.00 92.44 249 ASP A CA 1
ATOM 1987 C C . ASP A 1 249 ? -0.026 15.805 18.691 1.00 92.44 249 ASP A C 1
ATOM 1989 O O . ASP A 1 249 ? -0.672 15.035 19.408 1.00 92.44 249 ASP A O 1
ATOM 1993 N N . PHE A 1 250 ? -0.568 16.432 17.642 1.00 94.38 250 PHE A N 1
ATOM 1994 C CA . PHE A 1 250 ? -1.908 16.162 17.123 1.00 94.38 250 PHE A CA 1
ATOM 1995 C C . PHE A 1 250 ? -2.061 14.711 16.639 1.00 94.38 250 PHE A C 1
ATOM 1997 O O . PHE A 1 250 ? -3.160 14.162 16.686 1.00 94.38 250 PHE A O 1
ATOM 2004 N N . PHE A 1 251 ? -0.964 14.083 16.209 1.00 95.69 251 PHE A N 1
ATOM 2005 C CA . PHE A 1 251 ? -0.951 12.749 15.620 1.00 95.69 251 PHE A CA 1
ATOM 2006 C C . PHE A 1 251 ? -0.411 11.691 16.584 1.00 95.69 251 PHE A C 1
ATOM 2008 O O . PHE A 1 251 ? 0.415 11.964 17.459 1.00 95.69 251 PHE A O 1
ATOM 2015 N N . GLU A 1 252 ? -0.843 10.451 16.377 1.00 95.06 252 GLU A N 1
ATOM 2016 C CA . GLU A 1 252 ? -0.115 9.280 16.848 1.00 95.06 252 GLU A CA 1
ATOM 2017 C C . GLU A 1 252 ? 0.955 8.957 15.804 1.00 95.06 252 GLU A C 1
ATOM 2019 O O . GLU A 1 252 ? 0.641 8.516 14.702 1.00 95.06 252 GLU A O 1
ATOM 2024 N N . ASN A 1 253 ? 2.224 9.208 16.120 1.00 95.56 253 ASN A N 1
ATOM 2025 C CA . ASN A 1 253 ? 3.312 9.035 15.160 1.00 95.56 253 ASN A CA 1
ATOM 2026 C C . ASN A 1 253 ? 3.936 7.637 15.272 1.00 95.56 253 ASN A C 1
ATOM 2028 O O . ASN A 1 253 ? 4.191 7.135 16.372 1.00 95.56 253 ASN A O 1
ATOM 2032 N N . ARG A 1 254 ? 4.245 7.030 14.126 1.00 95.62 254 ARG A N 1
ATOM 2033 C CA . ARG A 1 254 ? 5.110 5.846 14.011 1.00 95.62 254 ARG A CA 1
ATOM 2034 C C . ARG A 1 254 ? 6.111 6.098 12.889 1.00 95.62 254 ARG A C 1
ATOM 2036 O O . ARG A 1 254 ? 5.716 6.157 11.733 1.00 95.62 254 ARG A O 1
ATOM 2043 N N . GLU A 1 255 ? 7.389 6.294 13.210 1.00 96.25 255 GLU A N 1
ATOM 2044 C CA . GLU A 1 255 ? 8.401 6.504 12.163 1.00 96.25 255 GLU A CA 1
ATOM 2045 C C . GLU A 1 255 ? 8.438 5.294 11.223 1.00 96.25 255 GLU A C 1
ATOM 2047 O O . GLU A 1 255 ? 8.513 4.162 11.706 1.00 96.25 255 GLU A O 1
ATOM 2052 N N . MET A 1 256 ? 8.374 5.531 9.908 1.00 97.50 256 MET A N 1
ATOM 2053 C CA . MET A 1 256 ? 8.296 4.469 8.906 1.00 97.50 256 MET A CA 1
ATOM 2054 C C . MET A 1 256 ? 9.267 4.675 7.742 1.00 97.50 256 MET A C 1
ATOM 2056 O O . MET A 1 256 ? 9.334 5.760 7.165 1.00 97.50 256 MET A O 1
ATOM 2060 N N . TRP A 1 257 ? 9.961 3.605 7.341 1.00 96.44 257 TRP A N 1
ATOM 2061 C CA . TRP A 1 257 ? 10.767 3.585 6.115 1.00 96.44 257 TRP A CA 1
ATOM 2062 C C . TRP A 1 257 ? 10.890 2.183 5.492 1.00 96.44 257 TRP A C 1
ATOM 2064 O O . TRP A 1 257 ? 10.545 1.172 6.102 1.00 96.44 257 TRP A O 1
ATOM 2074 N N . GLY A 1 258 ? 11.368 2.102 4.253 1.00 95.00 258 GLY A N 1
ATOM 2075 C CA . GLY A 1 258 ? 11.593 0.847 3.532 1.00 95.00 258 GLY A CA 1
ATOM 2076 C C . GLY A 1 258 ? 13.027 0.338 3.654 1.00 95.00 258 GLY A C 1
ATOM 2077 O O . GLY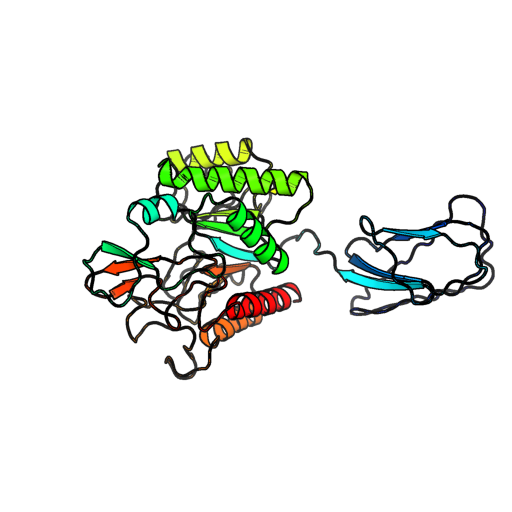 A 1 258 ? 13.945 1.102 3.938 1.00 95.00 258 GLY A O 1
ATOM 2078 N N . LEU A 1 259 ? 13.219 -0.957 3.401 1.00 95.00 259 LEU A N 1
ATOM 2079 C CA . LEU A 1 259 ? 14.518 -1.640 3.324 1.00 95.00 259 LEU A CA 1
ATOM 2080 C C . LEU A 1 259 ? 15.404 -1.390 4.550 1.00 95.00 259 LEU A C 1
ATOM 2082 O O . LEU A 1 259 ? 16.619 -1.225 4.452 1.00 95.00 259 LEU A O 1
ATOM 2086 N N . LEU A 1 260 ? 14.770 -1.359 5.720 1.00 95.81 260 LEU A N 1
ATOM 2087 C CA . LEU A 1 260 ? 15.458 -1.166 6.985 1.00 95.81 260 LEU A CA 1
ATOM 2088 C C . LEU A 1 260 ? 16.390 -2.349 7.296 1.00 95.81 260 LEU A C 1
ATOM 2090 O O . LEU A 1 260 ? 16.059 -3.500 6.976 1.00 95.81 260 LEU A O 1
ATOM 2094 N N . PRO A 1 261 ? 17.543 -2.099 7.944 1.00 95.00 261 PRO A N 1
ATOM 2095 C CA . PRO A 1 261 ? 18.445 -3.167 8.346 1.00 95.00 261 PRO A CA 1
ATOM 2096 C C . PRO A 1 261 ? 17.778 -4.101 9.364 1.00 95.00 261 PRO A C 1
ATOM 2098 O O . PRO A 1 261 ? 16.850 -3.726 10.089 1.00 95.00 261 PRO A O 1
ATOM 2101 N N . GLN A 1 262 ? 18.263 -5.341 9.429 1.00 93.88 262 GLN A N 1
ATOM 2102 C CA . GLN A 1 262 ? 17.788 -6.315 10.410 1.00 93.88 262 GLN A CA 1
ATOM 2103 C C . GLN A 1 262 ? 17.968 -5.782 11.837 1.00 93.88 262 GLN A C 1
ATOM 2105 O O . GLN A 1 262 ? 19.031 -5.270 12.186 1.00 93.88 262 GLN A O 1
ATOM 2110 N N . GLY A 1 263 ? 16.923 -5.899 12.656 1.00 93.94 263 GLY A N 1
ATOM 2111 C CA . GLY A 1 263 ? 16.892 -5.397 14.032 1.00 93.94 263 GLY A CA 1
ATOM 2112 C C . GLY A 1 263 ? 16.506 -3.921 14.190 1.00 93.94 263 GLY A C 1
ATOM 2113 O O . GLY A 1 263 ? 16.335 -3.477 15.324 1.00 93.94 263 GLY A O 1
ATOM 2114 N N . ASP A 1 264 ? 16.330 -3.162 13.101 1.00 96.44 264 ASP A N 1
ATOM 2115 C CA . ASP A 1 264 ? 15.730 -1.822 13.169 1.00 96.44 264 ASP A CA 1
ATOM 2116 C C . ASP A 1 264 ? 14.295 -1.911 13.711 1.00 96.44 264 ASP A C 1
ATOM 2118 O O . ASP A 1 264 ? 13.502 -2.762 13.300 1.00 96.44 264 ASP A O 1
ATOM 2122 N N . ASN A 1 265 ? 13.973 -1.028 14.651 1.00 95.94 265 ASN A N 1
ATOM 2123 C CA . ASN A 1 265 ? 12.723 -1.054 15.398 1.00 95.94 265 ASN A CA 1
ATOM 2124 C C . ASN A 1 265 ? 11.738 0.048 14.960 1.00 95.94 265 ASN A C 1
ATOM 2126 O O . ASN A 1 265 ? 10.804 0.379 15.688 1.00 95.94 265 ASN A O 1
ATOM 2130 N N . ARG A 1 266 ? 11.953 0.655 13.791 1.00 96.75 266 ARG A N 1
ATOM 2131 C CA . ARG A 1 266 ? 10.980 1.545 13.145 1.00 96.75 266 ARG A CA 1
ATOM 2132 C C . ARG A 1 266 ? 9.979 0.741 12.328 1.00 96.75 266 ARG A C 1
ATOM 2134 O O . ARG A 1 266 ? 10.271 -0.375 11.903 1.00 96.75 266 ARG A O 1
ATOM 2141 N N . TYR A 1 267 ? 8.804 1.320 12.083 1.00 97.75 267 TYR A N 1
ATOM 2142 C CA . TYR A 1 267 ? 7.834 0.703 11.183 1.00 97.75 267 TYR A CA 1
ATOM 2143 C C . TYR A 1 267 ? 8.452 0.555 9.795 1.00 97.75 267 TYR A C 1
ATOM 2145 O O . TYR A 1 267 ? 9.234 1.399 9.348 1.00 97.75 267 TYR A O 1
ATOM 2153 N N . SER A 1 268 ? 8.065 -0.497 9.082 1.00 97.62 268 SER A N 1
ATOM 2154 C CA . SER A 1 268 ? 8.490 -0.663 7.700 1.00 97.62 268 SER A CA 1
ATOM 2155 C C . SER A 1 268 ? 7.328 -0.877 6.754 1.00 97.62 268 SER A C 1
ATOM 2157 O O . SER A 1 268 ? 6.351 -1.537 7.097 1.00 97.62 268 SER A O 1
ATOM 2159 N N . PHE A 1 269 ? 7.435 -0.327 5.547 1.00 97.12 269 PHE A N 1
ATOM 2160 C CA . PHE A 1 269 ? 6.512 -0.659 4.469 1.00 97.12 269 PHE A CA 1
ATOM 2161 C C . PHE A 1 269 ? 7.014 -1.803 3.582 1.00 97.12 269 PHE A C 1
ATOM 2163 O O . PHE A 1 269 ? 6.210 -2.520 3.003 1.00 97.12 269 PHE A O 1
ATOM 2170 N N . MET A 1 270 ? 8.326 -2.029 3.506 1.00 96.12 270 MET A N 1
ATOM 2171 C CA . MET A 1 270 ? 8.933 -3.118 2.742 1.00 96.12 270 MET A CA 1
ATOM 2172 C C . MET A 1 270 ? 10.251 -3.496 3.394 1.00 96.12 270 MET A C 1
ATOM 2174 O O . MET A 1 270 ? 11.069 -2.625 3.669 1.00 96.12 270 MET A O 1
ATOM 2178 N N . GLN A 1 271 ? 10.499 -4.785 3.580 1.00 95.44 271 GLN A N 1
ATOM 2179 C CA . GLN A 1 271 ? 11.763 -5.271 4.111 1.00 95.44 271 GLN A CA 1
ATOM 2180 C C . GLN A 1 271 ? 12.052 -6.664 3.571 1.00 95.44 271 GLN A C 1
ATOM 2182 O O . GLN A 1 271 ? 11.119 -7.450 3.435 1.00 95.44 271 GLN A O 1
ATOM 2187 N N . LEU A 1 272 ? 13.323 -6.967 3.293 1.00 94.50 272 LEU A N 1
ATOM 2188 C CA . LEU A 1 272 ? 13.749 -8.310 2.901 1.00 94.50 272 LEU A CA 1
ATOM 2189 C C . LEU A 1 272 ? 13.370 -9.338 3.972 1.00 94.50 272 LEU A C 1
ATOM 2191 O O . LEU A 1 272 ? 13.430 -9.062 5.172 1.00 94.50 272 LEU A O 1
ATOM 2195 N N . TYR A 1 273 ? 12.999 -10.537 3.531 1.00 93.25 273 TYR A N 1
ATOM 2196 C CA . TYR A 1 273 ? 12.764 -11.655 4.436 1.00 93.25 273 TYR A CA 1
ATOM 2197 C C . TYR A 1 273 ? 14.073 -12.100 5.133 1.00 93.25 273 TYR A C 1
ATOM 2199 O O . TYR A 1 273 ? 15.106 -12.174 4.466 1.00 93.25 273 TYR A O 1
ATOM 2207 N N . PRO A 1 274 ? 14.046 -12.477 6.428 1.00 94.38 274 PRO A N 1
ATOM 2208 C CA . PRO A 1 274 ? 12.917 -12.348 7.354 1.00 94.38 274 PRO A CA 1
ATOM 2209 C C . PRO A 1 274 ? 12.699 -10.883 7.758 1.00 94.38 274 PRO A C 1
ATOM 2211 O O . PRO A 1 274 ? 13.659 -10.204 8.095 1.00 94.38 274 PRO A O 1
ATOM 2214 N N . GLN A 1 275 ? 11.457 -10.385 7.785 1.00 96.56 275 GLN A N 1
ATOM 2215 C CA . GLN A 1 275 ? 11.235 -8.986 8.183 1.00 96.56 275 GLN A CA 1
ATOM 2216 C C . GLN A 1 275 ? 11.433 -8.790 9.694 1.00 96.56 275 GLN A C 1
ATOM 2218 O O . GLN A 1 275 ? 11.237 -9.723 10.492 1.00 96.56 275 GLN A O 1
ATOM 2223 N N . ASN A 1 276 ? 11.756 -7.559 10.088 1.00 96.94 276 ASN A N 1
ATOM 2224 C CA . ASN A 1 276 ? 11.776 -7.125 11.477 1.00 96.94 276 ASN A CA 1
ATOM 2225 C C . ASN A 1 276 ? 10.376 -7.244 12.080 1.00 96.94 276 ASN A C 1
ATOM 2227 O O . ASN A 1 276 ? 9.372 -6.930 11.441 1.00 96.94 276 ASN A O 1
ATOM 2231 N N . ILE A 1 277 ? 10.332 -7.666 13.342 1.00 97.00 277 ILE A N 1
ATOM 2232 C CA . ILE A 1 277 ? 9.135 -7.572 14.171 1.00 97.00 277 ILE A CA 1
ATOM 2233 C C . ILE A 1 277 ? 9.291 -6.324 15.031 1.00 97.00 277 ILE A C 1
ATOM 2235 O O . ILE A 1 277 ? 10.117 -6.288 15.944 1.00 97.00 277 ILE A O 1
ATOM 2239 N N . VAL A 1 278 ? 8.518 -5.296 14.709 1.00 96.12 278 VAL A N 1
ATOM 2240 C CA . VAL A 1 278 ? 8.643 -3.974 15.320 1.00 96.12 278 VAL A CA 1
ATOM 2241 C C . VAL A 1 278 ? 7.957 -3.952 16.682 1.00 96.12 278 VAL A C 1
ATOM 2243 O O . VAL A 1 278 ? 6.854 -4.478 16.832 1.00 96.12 278 VAL A O 1
ATOM 2246 N N . ASN A 1 279 ? 8.600 -3.340 17.678 1.00 92.75 279 ASN A N 1
ATOM 2247 C CA . ASN A 1 279 ? 8.097 -3.166 19.044 1.00 92.75 279 ASN A CA 1
ATOM 2248 C C . ASN A 1 279 ? 7.573 -4.476 19.665 1.00 92.75 279 ASN A C 1
ATOM 2250 O O . ASN A 1 279 ? 6.498 -4.527 20.263 1.00 92.75 279 ASN A O 1
ATOM 2254 N N . GLY A 1 280 ? 8.326 -5.566 19.495 1.00 90.75 280 GLY A N 1
ATOM 2255 C CA . GLY A 1 280 ? 8.028 -6.887 20.058 1.00 90.75 280 GLY A CA 1
ATOM 2256 C C . GLY A 1 280 ? 6.986 -7.688 19.273 1.00 90.75 280 GLY A C 1
ATOM 2257 O O . GLY A 1 280 ? 7.218 -8.863 19.008 1.00 90.75 280 GLY A O 1
ATOM 2258 N N . ASN A 1 281 ? 5.867 -7.073 18.886 1.00 94.06 281 ASN A N 1
ATOM 2259 C CA . ASN A 1 281 ? 4.866 -7.649 17.977 1.00 94.06 281 ASN A CA 1
ATOM 2260 C C . ASN A 1 281 ? 3.888 -6.604 17.405 1.00 94.06 281 ASN A C 1
ATOM 2262 O O . ASN A 1 281 ? 2.765 -6.941 17.026 1.00 94.06 281 ASN A O 1
ATOM 2266 N N . GLU A 1 282 ? 4.253 -5.325 17.377 1.00 94.19 282 GLU A N 1
ATOM 2267 C CA . GLU A 1 282 ? 3.334 -4.269 16.955 1.00 94.19 282 GLU A CA 1
ATOM 2268 C C . GLU A 1 282 ? 3.126 -4.275 15.441 1.00 94.19 282 GLU A C 1
ATOM 2270 O O . GLU A 1 282 ? 1.974 -4.258 15.005 1.00 94.19 282 GLU A O 1
ATOM 2275 N N . GLN A 1 283 ? 4.203 -4.346 14.648 1.00 97.31 283 GLN A N 1
ATOM 2276 C CA . GLN A 1 283 ? 4.123 -4.234 13.191 1.00 97.31 283 GLN A CA 1
ATOM 2277 C C . GLN A 1 283 ? 5.121 -5.128 12.440 1.00 97.31 283 GLN A C 1
ATOM 2279 O O . GLN A 1 283 ? 6.222 -5.397 12.919 1.00 97.31 283 GLN A O 1
ATOM 2284 N N . ILE A 1 284 ? 4.715 -5.577 11.249 1.00 98.25 284 ILE A N 1
ATOM 2285 C CA . ILE A 1 284 ? 5.568 -6.229 10.247 1.00 98.25 284 ILE A CA 1
ATOM 2286 C C . ILE A 1 284 ? 5.174 -5.772 8.833 1.00 98.25 284 ILE A C 1
ATOM 2288 O O . ILE A 1 284 ? 3.991 -5.568 8.541 1.00 98.25 284 ILE A O 1
ATOM 2292 N N . ALA A 1 285 ? 6.159 -5.620 7.948 1.00 98.25 285 ALA A N 1
ATOM 2293 C CA . ALA A 1 285 ? 5.947 -5.305 6.534 1.00 98.25 285 ALA A CA 1
ATOM 2294 C C . ALA A 1 285 ? 5.742 -6.578 5.707 1.00 98.25 285 ALA A C 1
ATOM 2296 O O . ALA A 1 285 ? 6.439 -7.553 5.944 1.00 98.25 285 ALA A O 1
ATOM 2297 N N . VAL A 1 286 ? 4.877 -6.576 4.695 1.00 98.44 286 VAL A N 1
ATOM 2298 C CA . VAL A 1 286 ? 4.697 -7.681 3.741 1.00 98.44 286 VAL A CA 1
ATOM 2299 C C . VAL A 1 286 ? 4.626 -7.130 2.317 1.00 98.44 286 VAL A C 1
ATOM 2301 O O . VAL A 1 286 ? 4.029 -6.088 2.078 1.00 98.44 286 VAL A O 1
ATOM 2304 N N . SER A 1 287 ? 5.227 -7.813 1.345 1.00 97.81 287 SER A N 1
ATOM 2305 C CA . SER A 1 287 ? 5.250 -7.354 -0.054 1.00 97.81 287 SER A CA 1
ATOM 2306 C C . SER A 1 287 ? 5.286 -8.514 -1.040 1.00 97.81 287 SER A C 1
ATOM 2308 O O . SER A 1 287 ? 5.814 -9.579 -0.725 1.00 97.81 287 SER A O 1
ATOM 2310 N N . ALA A 1 288 ? 4.716 -8.344 -2.235 1.00 97.62 288 ALA A N 1
ATOM 2311 C CA . ALA A 1 288 ? 4.706 -9.417 -3.234 1.00 97.62 288 ALA A CA 1
ATOM 2312 C C . ALA A 1 288 ? 6.111 -9.715 -3.784 1.00 97.62 288 ALA A C 1
ATOM 2314 O O . ALA A 1 288 ? 6.435 -10.872 -4.040 1.00 97.62 288 ALA A O 1
ATOM 2315 N N . ALA A 1 289 ? 6.957 -8.694 -3.906 1.00 97.69 289 ALA A N 1
ATOM 2316 C CA . ALA A 1 289 ? 8.366 -8.780 -4.278 1.00 97.69 289 ALA A CA 1
ATOM 2317 C C . ALA A 1 289 ? 9.160 -7.720 -3.499 1.00 97.69 289 ALA A C 1
ATOM 2319 O O . ALA A 1 289 ? 8.588 -6.714 -3.083 1.00 97.69 289 ALA A O 1
ATOM 2320 N N . GLN A 1 290 ? 10.460 -7.933 -3.308 1.00 96.81 290 GLN A N 1
ATOM 2321 C CA . GLN A 1 290 ? 11.353 -7.014 -2.602 1.00 96.81 290 GLN A CA 1
ATOM 2322 C C . GLN A 1 290 ? 12.635 -6.831 -3.410 1.00 96.81 290 GLN A C 1
ATOM 2324 O O . GLN A 1 290 ? 13.216 -7.797 -3.902 1.00 96.81 290 GLN A O 1
ATOM 2329 N N . GLN A 1 291 ? 13.113 -5.599 -3.507 1.00 95.69 291 GLN A N 1
ATOM 2330 C CA . GLN A 1 291 ? 14.448 -5.339 -4.033 1.00 95.69 291 GLN A CA 1
ATOM 2331 C C . GLN A 1 291 ? 15.484 -5.384 -2.910 1.00 95.69 291 GLN A C 1
ATOM 2333 O O . GLN A 1 291 ? 15.222 -4.896 -1.813 1.00 95.69 291 GLN A O 1
ATOM 2338 N N . GLU A 1 292 ? 16.677 -5.901 -3.199 1.00 93.00 292 GLU A N 1
ATOM 2339 C CA . GLU A 1 292 ? 17.847 -5.643 -2.350 1.00 93.00 292 GLU A CA 1
ATOM 2340 C C . GLU A 1 292 ? 18.437 -4.263 -2.663 1.00 93.00 292 GLU A C 1
ATOM 2342 O O . GLU A 1 292 ? 18.640 -3.437 -1.778 1.00 93.00 292 GLU A O 1
ATOM 2347 N N . THR A 1 293 ? 18.671 -4.004 -3.952 1.00 93.81 293 THR A N 1
ATOM 2348 C CA . THR A 1 293 ? 19.167 -2.724 -4.477 1.00 93.81 293 THR A CA 1
ATOM 2349 C C . THR A 1 293 ? 18.263 -2.211 -5.592 1.00 93.81 293 THR A C 1
ATOM 2351 O O . THR A 1 293 ? 17.736 -1.110 -5.494 1.00 93.81 293 THR A O 1
ATOM 2354 N N . TYR A 1 294 ? 18.020 -3.041 -6.608 1.00 95.50 294 TYR A N 1
ATOM 2355 C CA . TYR A 1 294 ? 17.099 -2.763 -7.709 1.00 95.50 294 TYR A CA 1
ATOM 2356 C C . TYR A 1 294 ? 16.202 -3.968 -7.963 1.00 95.50 294 TYR A C 1
ATOM 2358 O O . TYR A 1 294 ? 16.668 -5.110 -7.968 1.00 95.50 294 TYR A O 1
ATOM 2366 N N . MET A 1 295 ? 14.924 -3.709 -8.224 1.00 96.56 295 MET A N 1
ATOM 2367 C CA . MET A 1 295 ? 13.919 -4.732 -8.503 1.00 96.56 295 MET A CA 1
ATOM 2368 C C . MET A 1 295 ? 14.242 -5.527 -9.776 1.00 96.56 295 MET A C 1
ATOM 2370 O O . MET A 1 295 ? 13.932 -6.711 -9.860 1.00 96.56 295 MET A O 1
ATOM 2374 N N . SER A 1 296 ? 14.921 -4.911 -10.750 1.00 95.19 296 SER A N 1
ATOM 2375 C CA . SER A 1 296 ? 15.307 -5.577 -12.001 1.00 95.19 296 SER A CA 1
ATOM 2376 C C . SER A 1 296 ? 16.507 -6.519 -11.902 1.00 95.19 296 SER A C 1
ATOM 2378 O O . SER A 1 296 ? 16.807 -7.211 -12.874 1.00 95.19 296 SER A O 1
ATOM 2380 N N . LEU A 1 297 ? 17.239 -6.531 -10.784 1.00 95.25 297 LEU A N 1
ATOM 2381 C CA . LEU A 1 297 ? 18.415 -7.389 -10.647 1.00 95.25 297 LEU A CA 1
ATOM 2382 C C . LEU A 1 297 ? 18.024 -8.815 -10.235 1.00 95.25 297 LEU A C 1
ATOM 2384 O O . LEU A 1 297 ? 17.032 -8.994 -9.529 1.00 95.25 297 LEU A O 1
ATOM 2388 N N . PRO A 1 298 ? 18.816 -9.840 -10.610 1.00 93.12 298 PRO A N 1
ATOM 2389 C CA . PRO A 1 298 ? 18.550 -11.224 -10.211 1.00 93.12 298 PRO A CA 1
ATOM 2390 C C . PRO A 1 298 ? 18.521 -11.453 -8.695 1.00 93.12 298 PRO A C 1
ATOM 2392 O O . PRO A 1 298 ? 17.922 -12.429 -8.250 1.00 93.12 298 PRO A O 1
ATOM 2395 N N . SER A 1 299 ? 19.163 -10.570 -7.919 1.00 94.12 299 SER A N 1
ATOM 2396 C CA . SER A 1 299 ? 19.147 -10.602 -6.454 1.00 94.12 299 SER A CA 1
ATOM 2397 C C . SER A 1 299 ? 17.825 -10.132 -5.848 1.00 94.12 299 SER A C 1
ATOM 2399 O O . SER A 1 299 ? 17.586 -10.371 -4.673 1.00 94.12 299 SER A O 1
ATOM 2401 N N . ALA A 1 300 ? 16.936 -9.492 -6.615 1.00 96.62 300 ALA A N 1
ATOM 2402 C CA . ALA A 1 300 ? 15.617 -9.148 -6.106 1.00 96.62 300 ALA A CA 1
ATOM 2403 C C . ALA A 1 300 ? 14.874 -10.414 -5.657 1.00 96.62 300 ALA A C 1
ATOM 2405 O O . ALA A 1 300 ? 14.837 -11.430 -6.362 1.00 96.62 300 ALA A O 1
ATOM 2406 N N . HIS A 1 301 ? 14.233 -10.333 -4.498 1.00 97.25 301 HIS A N 1
ATOM 2407 C CA . HIS A 1 301 ? 13.320 -11.356 -4.031 1.00 97.25 301 HIS A CA 1
ATOM 2408 C C . HIS A 1 301 ? 12.010 -11.199 -4.802 1.00 97.25 301 HIS A C 1
ATOM 2410 O O . HIS A 1 301 ? 11.134 -10.412 -4.444 1.00 97.25 301 HIS A O 1
ATOM 2416 N N . SER A 1 302 ? 11.897 -11.917 -5.915 1.00 97.44 302 SER A N 1
ATOM 2417 C CA . SER A 1 302 ? 10.702 -11.898 -6.752 1.00 97.44 302 SER A CA 1
ATOM 2418 C C . SER A 1 302 ? 9.493 -12.467 -6.004 1.00 97.44 302 SER A C 1
ATOM 2420 O O . SER A 1 302 ? 9.596 -13.071 -4.937 1.00 97.44 302 SER A O 1
ATOM 2422 N N . ARG A 1 303 ? 8.334 -12.403 -6.649 1.00 97.75 303 ARG A N 1
ATOM 2423 C CA . ARG A 1 303 ? 7.110 -13.127 -6.280 1.00 97.75 303 ARG A CA 1
ATOM 2424 C C . ARG A 1 303 ? 7.289 -14.625 -6.023 1.00 97.75 303 ARG A C 1
ATOM 2426 O O . ARG A 1 303 ? 6.456 -15.214 -5.335 1.00 97.75 303 ARG A O 1
ATOM 2433 N N . LYS A 1 304 ? 8.360 -15.209 -6.560 1.00 97.69 304 LYS A N 1
ATOM 2434 C CA . LYS A 1 304 ? 8.733 -16.625 -6.474 1.00 97.69 304 LYS A CA 1
ATOM 2435 C C . LYS A 1 304 ? 9.921 -16.887 -5.550 1.00 97.69 304 LYS A C 1
ATOM 2437 O O . LYS A 1 304 ? 10.442 -18.001 -5.539 1.00 97.69 304 LYS A O 1
ATOM 2442 N N . TYR A 1 305 ? 10.404 -15.878 -4.828 1.00 97.81 305 TYR A N 1
ATOM 2443 C CA . TYR A 1 305 ? 11.516 -16.069 -3.908 1.00 97.81 305 TYR A CA 1
ATOM 2444 C C . TYR A 1 305 ? 11.131 -17.078 -2.822 1.00 97.81 305 TYR A C 1
ATOM 2446 O O . TYR A 1 305 ? 10.144 -16.884 -2.116 1.00 97.81 305 TYR A O 1
ATOM 2454 N N . ASP A 1 306 ? 11.903 -18.158 -2.717 1.00 95.75 306 ASP A N 1
ATOM 2455 C CA . ASP A 1 306 ? 11.776 -19.160 -1.663 1.00 95.75 306 ASP A CA 1
ATOM 2456 C C . ASP A 1 306 ? 12.971 -19.0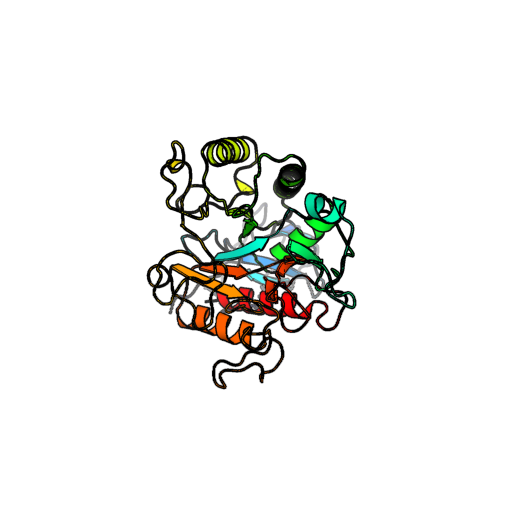27 -0.718 1.00 95.75 306 ASP A C 1
ATOM 2458 O O . ASP A 1 306 ? 14.101 -19.392 -1.066 1.00 95.75 306 ASP A O 1
ATOM 2462 N N . PHE A 1 307 ? 12.709 -18.549 0.501 1.00 91.62 307 PHE A N 1
ATOM 2463 C CA . PHE A 1 307 ? 13.745 -18.326 1.510 1.00 91.62 307 PHE A CA 1
ATOM 2464 C C . PHE A 1 307 ? 14.491 -19.604 1.907 1.00 91.62 307 PHE A C 1
ATOM 2466 O O . PHE A 1 307 ? 15.628 -19.531 2.365 1.00 91.62 307 PHE A O 1
ATOM 2473 N N . ARG A 1 308 ? 13.871 -20.780 1.750 1.00 94.06 308 ARG A N 1
ATOM 2474 C CA . ARG A 1 308 ? 14.483 -22.074 2.087 1.00 94.06 308 ARG A CA 1
ATOM 2475 C C . ARG A 1 308 ? 15.556 -22.451 1.072 1.00 94.06 308 ARG A C 1
ATOM 2477 O O . ARG A 1 308 ? 16.497 -23.157 1.420 1.00 94.06 308 ARG A O 1
ATOM 2484 N N . THR A 1 309 ? 15.416 -21.977 -0.166 1.00 94.12 309 THR A N 1
ATOM 2485 C CA . THR A 1 309 ? 16.398 -22.182 -1.243 1.00 94.12 309 THR A CA 1
ATOM 2486 C C . THR A 1 309 ? 17.347 -20.997 -1.420 1.00 94.12 309 THR A C 1
ATOM 2488 O O . THR A 1 309 ? 18.404 -21.157 -2.023 1.00 94.12 309 THR A O 1
ATOM 2491 N N . GLY A 1 310 ? 16.980 -19.818 -0.906 1.00 92.50 310 GLY A N 1
ATOM 2492 C CA . GLY A 1 310 ? 17.735 -18.578 -1.090 1.00 92.50 310 GLY A CA 1
ATOM 2493 C C . GLY A 1 310 ? 17.661 -18.026 -2.516 1.00 92.50 310 GLY A C 1
ATOM 2494 O O . GLY A 1 310 ? 18.605 -17.384 -2.968 1.00 92.50 310 GLY A O 1
ATOM 2495 N N . GLY A 1 311 ? 16.579 -18.298 -3.255 1.00 94.31 311 GLY A N 1
ATOM 2496 C CA . GLY A 1 311 ? 16.467 -17.873 -4.649 1.00 94.31 311 GLY A CA 1
ATOM 2497 C C . GLY A 1 311 ? 15.049 -17.872 -5.214 1.00 94.31 311 GLY A C 1
ATOM 2498 O O . GLY A 1 311 ? 14.097 -18.356 -4.605 1.00 94.31 311 GLY A O 1
ATOM 2499 N N . ASN A 1 312 ? 14.923 -17.343 -6.433 1.00 96.06 312 ASN A N 1
ATOM 2500 C CA . ASN A 1 312 ? 13.670 -17.201 -7.187 1.00 96.06 312 ASN A CA 1
ATOM 2501 C C . ASN A 1 312 ? 13.217 -18.521 -7.842 1.00 96.06 312 ASN A C 1
ATOM 2503 O O . ASN A 1 312 ? 13.002 -18.583 -9.051 1.00 96.06 312 ASN A O 1
ATOM 2507 N N . THR A 1 313 ? 13.133 -19.593 -7.050 1.00 95.88 313 THR A N 1
ATOM 2508 C CA . THR A 1 313 ? 12.868 -20.965 -7.526 1.00 95.88 313 THR A CA 1
ATOM 2509 C C . THR A 1 313 ? 11.497 -21.511 -7.118 1.00 95.88 313 THR A C 1
ATOM 2511 O O . THR A 1 313 ? 11.121 -22.602 -7.545 1.00 95.88 313 THR A O 1
ATOM 2514 N N . GLY A 1 314 ? 10.744 -20.762 -6.310 1.00 96.25 314 GLY A N 1
ATOM 2515 C CA . GLY A 1 314 ? 9.428 -21.148 -5.820 1.00 96.25 314 GLY A CA 1
ATOM 2516 C C . GLY A 1 314 ? 8.299 -20.978 -6.840 1.00 96.25 314 GLY A C 1
ATOM 2517 O O . GLY A 1 314 ? 8.488 -20.560 -7.986 1.00 96.25 314 GLY A O 1
ATOM 2518 N N . GLY A 1 315 ? 7.086 -21.303 -6.394 1.00 96.19 315 GLY A N 1
ATOM 2519 C CA . GLY A 1 315 ? 5.860 -21.007 -7.132 1.00 96.19 315 GLY A CA 1
ATOM 2520 C C . GLY A 1 315 ? 5.474 -19.529 -7.052 1.00 96.19 315 GLY A C 1
ATOM 2521 O O . GLY A 1 315 ? 6.041 -18.758 -6.277 1.00 96.19 315 GLY A O 1
ATOM 2522 N N . ASP A 1 316 ? 4.466 -19.135 -7.832 1.00 95.62 316 ASP A N 1
ATOM 2523 C CA . ASP A 1 316 ? 3.817 -17.837 -7.623 1.00 95.62 316 ASP A CA 1
ATOM 2524 C C . ASP A 1 316 ? 3.342 -17.724 -6.158 1.00 95.62 316 ASP A C 1
ATOM 2526 O O . ASP A 1 316 ? 3.021 -18.726 -5.519 1.00 95.62 316 ASP A O 1
ATOM 2530 N N . PHE A 1 317 ? 3.312 -16.502 -5.625 1.00 97.25 317 PHE A N 1
ATOM 2531 C CA . PHE A 1 317 ? 3.010 -16.167 -4.221 1.00 97.25 317 PHE A CA 1
ATOM 2532 C C . PHE A 1 317 ? 4.030 -16.601 -3.167 1.00 97.25 317 PHE A C 1
ATOM 2534 O O . PHE A 1 317 ? 3.905 -16.118 -2.045 1.00 97.25 317 PHE A O 1
ATOM 2541 N N . GLN A 1 318 ? 5.033 -17.431 -3.478 1.00 97.94 318 GLN A N 1
ATOM 2542 C CA . GLN A 1 318 ? 5.926 -18.015 -2.467 1.00 97.94 318 GLN A CA 1
ATOM 2543 C C . GLN A 1 318 ? 6.496 -16.972 -1.494 1.00 97.94 318 GLN A C 1
ATOM 2545 O O . GLN A 1 318 ? 6.337 -17.098 -0.280 1.00 97.94 318 GLN A O 1
ATOM 2550 N N . ASN A 1 319 ? 7.054 -15.890 -2.037 1.00 97.94 319 ASN A N 1
ATOM 2551 C CA . ASN A 1 319 ? 7.614 -14.799 -1.245 1.00 97.94 319 ASN A CA 1
ATOM 2552 C C . ASN A 1 319 ? 6.566 -14.119 -0.350 1.00 97.94 319 ASN A C 1
ATOM 2554 O O . ASN A 1 319 ? 6.818 -13.825 0.816 1.00 97.94 319 ASN A O 1
ATOM 2558 N N . PHE A 1 320 ? 5.377 -13.865 -0.896 1.00 98.31 320 PHE A N 1
ATOM 2559 C CA . PHE A 1 320 ? 4.281 -13.219 -0.176 1.00 98.31 320 PHE A CA 1
ATOM 2560 C C . PHE A 1 320 ? 3.763 -14.111 0.958 1.00 98.31 320 PHE A C 1
ATOM 2562 O O . PHE A 1 320 ? 3.506 -13.640 2.064 1.00 98.31 320 PHE A O 1
ATOM 2569 N N . ASP A 1 321 ? 3.656 -15.410 0.696 1.00 98.19 321 ASP A N 1
ATOM 2570 C CA . ASP A 1 321 ? 3.135 -16.398 1.629 1.00 98.19 321 ASP A CA 1
ATOM 2571 C C . ASP A 1 321 ? 4.072 -16.637 2.811 1.00 98.19 321 ASP A C 1
ATOM 2573 O O . ASP A 1 321 ? 3.608 -16.680 3.950 1.00 98.19 321 ASP A O 1
ATOM 2577 N N . ASP A 1 322 ? 5.381 -16.738 2.572 1.00 97.69 322 ASP A N 1
ATOM 2578 C CA . ASP A 1 322 ? 6.361 -16.908 3.649 1.00 97.69 322 ASP A CA 1
ATOM 2579 C C . ASP A 1 322 ? 6.392 -15.674 4.570 1.00 97.69 322 ASP A C 1
ATOM 2581 O O . ASP A 1 322 ? 6.441 -15.788 5.799 1.00 97.69 322 ASP A O 1
ATOM 2585 N N . GLN A 1 323 ? 6.276 -14.482 3.984 1.00 98.44 323 GLN A N 1
ATOM 2586 C CA . GLN A 1 323 ? 6.174 -13.219 4.710 1.00 98.44 323 GLN A CA 1
ATOM 2587 C C . GLN A 1 323 ? 4.901 -13.121 5.569 1.00 98.44 323 GLN A C 1
ATOM 2589 O O . GLN A 1 323 ? 4.972 -12.732 6.737 1.00 98.44 323 GLN A O 1
ATOM 2594 N N . TRP A 1 324 ? 3.738 -13.494 5.028 1.00 98.38 324 TRP A N 1
ATOM 2595 C CA . TRP A 1 324 ? 2.491 -13.532 5.797 1.00 98.38 324 TRP A CA 1
ATOM 2596 C C . TRP A 1 324 ? 2.503 -14.601 6.885 1.00 98.38 324 TRP A C 1
ATOM 2598 O O . TRP A 1 324 ? 2.029 -14.357 7.995 1.00 98.38 324 TRP A O 1
ATOM 2608 N N . GLN A 1 325 ? 3.057 -15.780 6.601 1.00 97.75 325 GLN A N 1
ATOM 2609 C CA . GLN A 1 325 ? 3.157 -16.842 7.594 1.00 97.75 325 GLN A CA 1
ATOM 2610 C C . GLN A 1 325 ? 4.017 -16.390 8.779 1.00 97.75 325 GLN A C 1
ATOM 2612 O O . GLN A 1 325 ? 3.617 -16.576 9.927 1.00 97.75 325 GLN A O 1
ATOM 2617 N N . ARG A 1 326 ? 5.116 -15.670 8.523 1.00 97.12 326 ARG A N 1
ATOM 2618 C CA . ARG A 1 326 ? 5.917 -15.044 9.580 1.00 97.12 326 ARG A CA 1
ATOM 2619 C C . ARG A 1 326 ? 5.112 -14.049 10.422 1.00 97.12 326 ARG A C 1
ATOM 2621 O O . ARG A 1 326 ? 5.259 -14.057 11.645 1.00 97.12 326 ARG A O 1
ATOM 2628 N N . ALA A 1 327 ? 4.258 -13.225 9.813 1.00 97.38 327 ALA A N 1
ATOM 2629 C CA . ALA A 1 327 ? 3.378 -12.310 10.548 1.00 97.38 327 ALA A CA 1
ATOM 2630 C C . ALA A 1 327 ? 2.456 -13.065 11.528 1.00 97.38 327 ALA A C 1
ATOM 2632 O O . ALA A 1 327 ? 2.349 -12.704 12.703 1.00 97.38 327 ALA A O 1
ATOM 2633 N N . ILE A 1 328 ? 1.845 -14.158 11.060 1.00 94.38 328 ILE A N 1
ATOM 2634 C CA . ILE A 1 328 ? 0.972 -15.036 11.853 1.00 94.38 328 ILE A CA 1
ATOM 2635 C C . ILE A 1 328 ? 1.742 -15.694 13.004 1.00 94.38 328 ILE A C 1
ATOM 2637 O O . ILE A 1 328 ? 1.304 -15.634 14.154 1.00 94.38 328 ILE A O 1
ATOM 2641 N N . ASP A 1 329 ? 2.905 -16.276 12.713 1.00 95.25 329 ASP A N 1
ATOM 2642 C CA . ASP A 1 329 ? 3.709 -17.013 13.693 1.00 95.25 329 ASP A CA 1
ATOM 2643 C C . ASP A 1 329 ? 4.194 -16.109 14.835 1.00 95.25 329 ASP A C 1
ATOM 2645 O O . ASP A 1 329 ? 4.273 -16.537 15.988 1.00 95.25 329 ASP A O 1
ATOM 2649 N N . ASN A 1 330 ? 4.450 -14.833 14.531 1.00 94.94 330 ASN A N 1
ATOM 2650 C CA . ASN A 1 330 ? 4.881 -13.830 15.506 1.00 94.94 330 ASN A CA 1
ATOM 2651 C C . ASN A 1 330 ? 3.719 -13.100 16.194 1.00 94.94 330 ASN A C 1
ATOM 2653 O O . ASN A 1 330 ? 3.963 -12.232 17.031 1.00 94.94 330 ASN A O 1
ATOM 2657 N N . LYS A 1 331 ? 2.460 -13.452 15.889 1.00 92.88 331 LYS A N 1
ATOM 2658 C CA . LYS A 1 331 ? 1.259 -12.865 16.513 1.00 92.88 331 LYS A CA 1
ATOM 2659 C C . LYS A 1 331 ? 1.288 -11.336 16.478 1.00 92.88 331 LYS A C 1
ATOM 2661 O O . LYS A 1 331 ? 1.049 -10.672 17.495 1.00 92.88 331 LYS A O 1
ATOM 2666 N N . VAL A 1 332 ? 1.656 -10.792 15.320 1.00 94.44 332 VAL A N 1
ATOM 2667 C CA . VAL A 1 332 ? 1.755 -9.344 15.141 1.00 94.44 332 VAL A CA 1
ATOM 2668 C C . VAL A 1 332 ? 0.378 -8.695 15.233 1.00 94.44 332 VAL A C 1
ATOM 2670 O O . VAL A 1 332 ? -0.640 -9.319 14.933 1.00 94.44 332 VAL A O 1
ATOM 2673 N N . ARG A 1 333 ? 0.336 -7.429 15.643 1.00 93.56 333 ARG A N 1
ATOM 2674 C CA . ARG A 1 333 ? -0.911 -6.656 15.727 1.00 93.56 333 ARG A CA 1
ATOM 2675 C C . ARG A 1 333 ? -1.211 -5.888 14.453 1.00 93.56 333 ARG A C 1
ATOM 2677 O O . ARG A 1 333 ? -2.375 -5.634 14.173 1.00 93.56 333 ARG A O 1
ATOM 2684 N N . THR A 1 334 ? -0.185 -5.533 13.688 1.00 96.50 334 THR A N 1
ATOM 2685 C CA . THR A 1 334 ? -0.321 -4.737 12.470 1.00 96.50 334 THR A CA 1
ATOM 2686 C C . THR A 1 334 ? 0.499 -5.341 11.339 1.00 96.50 334 THR A C 1
ATOM 2688 O O . THR A 1 334 ? 1.675 -5.656 11.517 1.00 96.50 334 THR A O 1
ATOM 2691 N N . VAL A 1 335 ? -0.103 -5.465 10.161 1.00 98.56 335 VAL A N 1
ATOM 2692 C CA . VAL A 1 335 ? 0.603 -5.779 8.915 1.00 98.56 335 VAL A CA 1
ATOM 2693 C C . VAL A 1 335 ? 0.536 -4.568 7.996 1.00 98.56 335 VAL A C 1
ATOM 2695 O O . VAL A 1 335 ? -0.546 -4.036 7.763 1.00 98.56 335 VAL A O 1
ATOM 2698 N N . THR A 1 336 ? 1.678 -4.148 7.457 1.00 98.56 336 THR A N 1
ATOM 2699 C CA . THR A 1 336 ? 1.742 -3.135 6.393 1.00 98.56 336 THR A CA 1
ATOM 2700 C C . THR A 1 336 ? 2.091 -3.809 5.080 1.00 98.56 336 THR A C 1
ATOM 2702 O O . THR A 1 336 ? 3.122 -4.466 4.993 1.00 98.56 336 THR A O 1
ATOM 2705 N N . ILE A 1 337 ? 1.265 -3.633 4.055 1.00 98.81 337 ILE A N 1
ATOM 2706 C CA . ILE A 1 337 ? 1.473 -4.217 2.731 1.00 98.81 337 ILE A CA 1
ATOM 2707 C C . ILE A 1 337 ? 2.075 -3.171 1.779 1.00 98.81 337 ILE A C 1
ATOM 2709 O O . ILE A 1 337 ? 1.531 -2.074 1.647 1.00 98.81 337 ILE A O 1
ATOM 2713 N N . LYS A 1 338 ? 3.152 -3.519 1.069 1.00 97.38 338 LYS A N 1
ATOM 2714 C CA . LYS A 1 338 ? 3.671 -2.783 -0.101 1.00 97.38 338 LYS A CA 1
ATOM 2715 C C . LYS A 1 338 ? 3.419 -3.617 -1.366 1.00 97.38 338 LYS A C 1
ATOM 2717 O O . LYS A 1 338 ? 3.952 -4.723 -1.463 1.00 97.38 338 LYS A O 1
ATOM 2722 N N . ALA A 1 339 ? 2.601 -3.166 -2.316 1.00 97.19 339 ALA A N 1
ATOM 2723 C CA . ALA A 1 339 ? 1.718 -1.983 -2.330 1.00 97.19 339 ALA A CA 1
ATOM 2724 C C . ALA A 1 339 ? 0.432 -2.287 -3.112 1.00 97.19 339 ALA A C 1
ATOM 2726 O O . ALA A 1 339 ? 0.429 -3.222 -3.905 1.00 97.19 339 ALA A O 1
ATOM 2727 N N . TRP A 1 340 ? -0.645 -1.509 -2.923 1.00 98.50 340 TRP A N 1
ATOM 2728 C CA . TRP A 1 340 ? -1.889 -1.704 -3.678 1.00 98.50 340 TRP A CA 1
ATOM 2729 C C . TRP A 1 340 ? -1.669 -1.463 -5.166 1.00 98.50 340 TRP A C 1
ATOM 2731 O O . TRP A 1 340 ? -1.869 -2.400 -5.917 1.00 98.50 340 TRP A O 1
ATOM 2741 N N . ASN A 1 341 ? -1.272 -0.250 -5.554 1.00 97.44 341 ASN A N 1
ATOM 2742 C CA . ASN A 1 341 ? -1.302 0.234 -6.937 1.00 97.44 341 ASN A CA 1
ATOM 2743 C C . ASN A 1 341 ? 0.017 0.891 -7.388 1.00 97.44 341 ASN A C 1
ATOM 2745 O O . ASN A 1 341 ? -0.009 1.882 -8.113 1.00 97.44 341 ASN A O 1
ATOM 2749 N N . GLU A 1 342 ? 1.182 0.416 -6.951 1.00 95.00 342 GLU A N 1
ATOM 2750 C CA . GLU A 1 342 ? 2.466 0.997 -7.366 1.00 95.00 342 GLU A CA 1
ATOM 2751 C C . GLU A 1 342 ? 2.855 0.514 -8.773 1.00 95.00 342 GLU A C 1
ATOM 2753 O O . GLU A 1 342 ? 3.615 -0.426 -8.968 1.00 95.00 342 GLU A O 1
ATOM 2758 N N . TRP A 1 343 ? 2.320 1.162 -9.802 1.00 95.31 343 TRP A N 1
ATOM 2759 C CA . TRP A 1 343 ? 2.506 0.718 -11.188 1.00 95.31 343 TRP A CA 1
ATOM 2760 C C . TRP A 1 343 ? 3.825 1.128 -11.842 1.00 95.31 343 TRP A C 1
ATOM 2762 O O . TRP A 1 343 ? 4.183 0.595 -12.898 1.00 95.31 343 TRP A O 1
ATOM 2772 N N . VAL A 1 344 ? 4.529 2.100 -11.267 1.00 93.31 344 VAL A N 1
ATOM 2773 C CA . VAL A 1 344 ? 5.622 2.798 -11.946 1.00 93.31 344 VAL A CA 1
ATOM 2774 C C . VAL A 1 344 ? 6.957 2.490 -11.288 1.00 93.31 344 VAL A C 1
ATOM 2776 O O . VAL A 1 344 ? 7.152 2.729 -10.105 1.00 93.31 344 VAL A O 1
ATOM 2779 N N . ALA A 1 345 ? 7.889 2.014 -12.102 1.00 93.19 345 ALA A N 1
ATOM 2780 C CA . ALA A 1 345 ? 9.300 1.878 -11.798 1.00 93.19 345 ALA A CA 1
ATOM 2781 C C . ALA A 1 345 ? 10.060 3.170 -12.113 1.00 93.19 345 ALA A C 1
ATOM 2783 O O . ALA A 1 345 ? 9.765 3.842 -13.109 1.00 93.19 345 ALA A O 1
ATOM 2784 N N . ILE A 1 346 ? 11.117 3.461 -11.357 1.00 91.69 346 ILE A N 1
ATOM 2785 C CA . ILE A 1 346 ? 12.105 4.477 -11.739 1.00 91.69 346 ILE A CA 1
ATOM 2786 C C . ILE A 1 346 ? 13.310 3.770 -12.362 1.00 91.69 346 ILE A C 1
ATOM 2788 O O . ILE A 1 346 ? 13.943 2.927 -11.725 1.00 91.69 346 ILE A O 1
ATOM 2792 N N . LYS A 1 347 ? 13.649 4.105 -13.615 1.00 91.25 347 LYS A N 1
ATOM 2793 C CA . LYS A 1 347 ? 14.876 3.618 -14.264 1.00 91.25 347 LYS A CA 1
ATOM 2794 C C . LYS A 1 347 ? 16.083 4.407 -13.766 1.00 91.25 347 LYS A C 1
ATOM 2796 O O . LYS A 1 347 ? 16.162 5.599 -14.024 1.00 91.25 347 LYS A O 1
ATOM 2801 N N . PHE A 1 348 ? 17.064 3.750 -13.166 1.00 91.38 348 PHE A N 1
ATOM 2802 C CA . PHE A 1 348 ? 18.419 4.265 -12.940 1.00 91.38 348 PHE A CA 1
ATOM 2803 C C . PHE A 1 348 ? 19.415 3.572 -13.868 1.00 91.38 348 PHE A C 1
ATOM 2805 O O . PHE A 1 348 ? 19.072 2.597 -14.533 1.00 91.38 348 PHE A O 1
ATOM 2812 N N . GLU A 1 349 ? 20.659 4.043 -13.928 1.00 90.19 349 GLU A N 1
ATOM 2813 C CA . GLU A 1 349 ? 21.693 3.426 -14.772 1.00 90.19 349 GLU A CA 1
ATOM 2814 C C . GLU A 1 349 ? 21.842 1.928 -14.462 1.00 90.19 349 GLU A C 1
ATOM 2816 O O . GLU A 1 349 ? 21.857 1.105 -15.374 1.00 90.19 349 GLU A O 1
ATOM 2821 N N . GLN A 1 350 ? 21.817 1.578 -13.176 1.00 91.44 350 GLN A N 1
ATOM 2822 C CA . GLN A 1 350 ? 22.057 0.231 -12.664 1.00 91.44 350 GLN A CA 1
ATOM 2823 C C . GLN A 1 350 ? 20.828 -0.695 -12.725 1.00 91.44 350 GLN A C 1
ATOM 2825 O O . GLN A 1 350 ? 20.988 -1.913 -12.663 1.00 91.44 350 GLN A O 1
ATOM 2830 N N . GLY A 1 351 ? 19.606 -0.159 -12.835 1.00 92.62 351 GLY A N 1
ATOM 2831 C CA . GLY A 1 351 ? 18.387 -0.972 -12.819 1.00 92.62 351 GLY A CA 1
ATOM 2832 C C . GLY A 1 351 ? 17.099 -0.184 -12.591 1.00 92.62 351 GLY A C 1
ATOM 2833 O O . GLY A 1 351 ? 17.106 1.042 -12.548 1.00 92.62 351 GLY A O 1
ATOM 2834 N N . TYR A 1 352 ? 15.986 -0.900 -12.461 1.00 94.44 352 TYR A N 1
ATOM 2835 C CA . TYR A 1 352 ? 14.673 -0.349 -12.121 1.00 94.44 352 TYR A CA 1
ATOM 2836 C C . TYR A 1 352 ? 14.383 -0.537 -10.630 1.00 94.44 352 TYR A C 1
ATOM 2838 O O . TYR A 1 352 ? 14.622 -1.627 -10.104 1.00 94.44 352 TYR A O 1
ATOM 2846 N N . THR A 1 353 ? 13.878 0.497 -9.955 1.00 93.69 353 THR A N 1
ATOM 2847 C CA . THR A 1 353 ? 13.412 0.385 -8.562 1.00 93.69 353 THR A CA 1
ATOM 2848 C C . THR A 1 353 ? 11.936 0.029 -8.493 1.00 93.69 353 THR A C 1
ATOM 2850 O O . THR A 1 353 ? 11.161 0.404 -9.373 1.00 93.69 353 THR A O 1
ATOM 2853 N N . ASP A 1 354 ? 11.584 -0.679 -7.420 1.00 92.19 354 ASP A N 1
ATOM 2854 C CA . ASP A 1 354 ? 10.252 -1.004 -6.902 1.00 92.19 354 ASP A CA 1
ATOM 2855 C C . ASP A 1 354 ? 9.420 -1.943 -7.784 1.00 92.19 354 ASP A C 1
ATOM 2857 O O . ASP A 1 354 ? 8.785 -2.876 -7.286 1.00 92.19 354 ASP A O 1
ATOM 2861 N N . GLN A 1 355 ? 9.481 -1.755 -9.098 1.00 95.31 355 GLN A N 1
ATOM 2862 C CA . GLN A 1 355 ? 8.716 -2.466 -10.109 1.00 95.31 355 GLN A CA 1
ATOM 2863 C C . GLN A 1 355 ? 9.602 -2.785 -11.319 1.00 95.31 355 GLN A C 1
ATOM 2865 O O . GLN A 1 355 ? 10.559 -2.067 -11.613 1.00 95.31 355 GLN A O 1
ATOM 2870 N N . PHE A 1 356 ? 9.296 -3.854 -12.054 1.00 95.00 356 PHE A N 1
ATOM 2871 C CA . PHE A 1 356 ? 10.049 -4.195 -13.263 1.00 95.00 356 PHE A CA 1
ATOM 2872 C C . PHE A 1 356 ? 9.258 -5.056 -14.245 1.00 95.00 356 PHE A C 1
ATOM 2874 O O . PHE A 1 356 ? 9.091 -4.686 -15.406 1.00 95.00 356 PHE A O 1
ATOM 2881 N N . ASN A 1 357 ? 8.783 -6.217 -13.804 1.00 94.25 357 ASN A N 1
ATOM 2882 C CA . ASN A 1 357 ? 8.035 -7.160 -14.632 1.00 94.25 357 ASN A CA 1
ATOM 2883 C C . ASN A 1 357 ? 7.047 -7.949 -13.764 1.00 94.25 357 ASN A C 1
ATOM 2885 O O . ASN A 1 357 ? 6.996 -7.757 -12.556 1.00 94.25 357 ASN A O 1
ATOM 2889 N N . ALA A 1 358 ? 6.295 -8.871 -14.370 1.00 94.31 358 ALA A N 1
ATOM 2890 C CA . ALA A 1 358 ? 5.328 -9.689 -13.645 1.00 94.31 358 ALA A CA 1
ATOM 2891 C C . ALA A 1 358 ? 5.926 -10.333 -12.375 1.00 94.31 358 ALA A C 1
ATOM 2893 O O . ALA A 1 358 ? 5.333 -10.246 -11.309 1.00 94.31 358 ALA A O 1
ATOM 2894 N N . ASP A 1 359 ? 7.108 -10.936 -12.447 1.00 95.56 359 ASP A N 1
ATOM 2895 C CA . ASP A 1 359 ? 7.682 -11.668 -11.314 1.00 95.56 359 ASP A CA 1
ATOM 2896 C C . ASP A 1 359 ? 8.348 -10.720 -10.301 1.00 95.56 359 ASP A C 1
ATOM 2898 O O . ASP A 1 359 ? 8.332 -10.980 -9.099 1.00 95.56 359 ASP A O 1
ATOM 2902 N N . GLN A 1 360 ? 8.897 -9.604 -10.773 1.00 96.19 360 GLN A N 1
ATOM 2903 C CA . GLN A 1 360 ? 9.674 -8.629 -10.011 1.00 96.19 360 GLN A CA 1
ATOM 2904 C C . GLN A 1 360 ? 8.918 -7.299 -9.931 1.00 96.19 360 GLN A C 1
ATOM 2906 O O . GLN A 1 360 ? 9.303 -6.307 -10.546 1.00 96.19 360 GLN A O 1
ATOM 2911 N N . SER A 1 361 ? 7.812 -7.304 -9.195 1.00 96.12 361 SER A N 1
ATOM 2912 C CA . SER A 1 361 ? 6.970 -6.131 -8.953 1.00 96.12 361 SER A CA 1
ATOM 2913 C C . SER A 1 361 ? 6.185 -6.326 -7.664 1.00 96.12 361 SER A C 1
ATOM 2915 O O . SER A 1 361 ? 5.583 -7.390 -7.477 1.00 96.12 361 SER A O 1
ATOM 2917 N N . ASN A 1 362 ? 6.189 -5.330 -6.777 1.00 94.50 362 ASN A N 1
ATOM 2918 C CA . ASN A 1 362 ? 5.534 -5.428 -5.467 1.00 94.50 362 ASN A CA 1
ATOM 2919 C C . ASN A 1 362 ? 4.033 -5.059 -5.490 1.00 94.50 362 ASN A C 1
ATOM 2921 O O . ASN A 1 362 ? 3.327 -5.339 -4.523 1.00 94.50 362 ASN A O 1
ATOM 2925 N N . ASP A 1 363 ? 3.559 -4.497 -6.605 1.00 94.62 363 ASP A N 1
ATOM 2926 C CA . ASP A 1 363 ? 2.160 -4.129 -6.846 1.00 94.62 363 ASP A CA 1
ATOM 2927 C C . ASP A 1 363 ? 1.194 -5.327 -6.785 1.00 94.62 363 ASP A C 1
ATOM 2929 O O . ASP A 1 363 ? 1.503 -6.400 -7.312 1.00 94.62 363 ASP A O 1
ATOM 2933 N N . ILE A 1 364 ? 0.017 -5.169 -6.173 1.00 96.75 364 ILE A N 1
ATOM 2934 C CA . ILE A 1 364 ? -0.980 -6.251 -6.065 1.00 96.75 364 ILE A CA 1
ATOM 2935 C C . ILE A 1 364 ? -2.378 -5.889 -6.578 1.00 96.75 364 ILE A C 1
ATOM 2937 O O . ILE A 1 364 ? -3.308 -6.691 -6.413 1.00 96.75 364 ILE A O 1
ATOM 2941 N N . GLU A 1 365 ? -2.538 -4.735 -7.222 1.00 97.75 365 GLU A N 1
ATOM 2942 C CA . GLU A 1 365 ? -3.766 -4.370 -7.918 1.00 97.75 365 GLU A CA 1
ATOM 2943 C C . GLU A 1 365 ? -4.032 -5.389 -9.044 1.00 97.75 365 GLU A C 1
ATOM 2945 O O . GLU A 1 365 ? -3.100 -5.895 -9.683 1.00 97.75 365 GLU A O 1
ATOM 2950 N N . PRO A 1 366 ? -5.304 -5.745 -9.313 1.00 97.44 366 PRO A N 1
ATOM 2951 C CA . PRO A 1 366 ? -5.628 -6.599 -10.444 1.00 97.44 366 PRO A CA 1
ATOM 2952 C C . PRO A 1 366 ? -5.032 -6.083 -11.766 1.00 97.44 366 PRO A C 1
ATOM 2954 O O . PRO A 1 366 ? -5.241 -4.936 -12.159 1.00 97.44 366 PRO A O 1
ATOM 2957 N N . VAL A 1 367 ? -4.334 -6.959 -12.491 1.00 93.38 367 VAL A N 1
ATOM 2958 C CA . VAL A 1 367 ? -3.539 -6.622 -13.685 1.00 93.38 367 VAL A CA 1
ATOM 2959 C C . VAL A 1 367 ? -4.129 -7.226 -14.961 1.00 93.38 367 VAL A C 1
ATOM 2961 O O . VAL A 1 367 ? -4.595 -8.367 -14.973 1.00 93.38 367 VAL A O 1
ATOM 2964 N N . ARG A 1 368 ? -4.043 -6.506 -16.086 1.00 90.69 368 ARG A N 1
ATOM 2965 C CA . ARG A 1 368 ? -4.239 -7.068 -17.435 1.00 90.69 368 ARG A CA 1
ATOM 2966 C C . ARG A 1 368 ? -3.025 -7.907 -17.811 1.00 90.69 368 ARG A C 1
ATOM 2968 O O . ARG A 1 368 ? -2.107 -7.446 -18.482 1.00 90.69 368 ARG A O 1
ATOM 2975 N N . GLY A 1 369 ? -2.998 -9.148 -17.347 1.00 89.31 369 GLY A N 1
ATOM 2976 C CA . GLY A 1 369 ? -1.887 -10.047 -17.620 1.00 89.31 369 GLY A CA 1
ATOM 2977 C C . GLY A 1 369 ? -1.960 -11.334 -16.820 1.00 89.31 369 GLY A C 1
ATOM 2978 O O . GLY A 1 369 ? -3.012 -11.699 -16.300 1.00 89.31 369 GLY A O 1
ATOM 2979 N N . ARG A 1 370 ? -0.807 -12.002 -16.716 1.00 90.88 370 ARG A N 1
ATOM 2980 C CA . ARG A 1 370 ? -0.639 -13.349 -16.148 1.00 90.88 370 ARG A CA 1
ATOM 2981 C C . ARG A 1 370 ? -1.370 -13.571 -14.824 1.00 90.88 370 ARG A C 1
ATOM 2983 O O . ARG A 1 370 ? -1.911 -14.651 -14.623 1.00 90.88 370 ARG A O 1
ATOM 2990 N N . PHE A 1 371 ? -1.370 -12.579 -13.935 1.00 92.69 371 PHE A N 1
ATOM 2991 C CA . PHE A 1 371 ? -1.939 -12.752 -12.602 1.00 92.69 371 PHE A CA 1
ATOM 2992 C C . PHE A 1 371 ? -3.408 -12.381 -12.475 1.00 92.69 371 PHE A C 1
ATOM 2994 O O . PHE A 1 371 ? -3.997 -12.800 -11.488 1.00 92.69 371 PHE A O 1
ATOM 3001 N N . GLY A 1 372 ? -4.006 -11.624 -13.401 1.00 94.62 372 GLY A N 1
ATOM 3002 C CA . GLY A 1 372 ? -5.379 -11.142 -13.224 1.00 94.62 372 GLY A CA 1
ATOM 3003 C C . GLY A 1 372 ? -5.586 -10.533 -11.831 1.00 94.62 372 GLY A C 1
ATOM 3004 O O . GLY A 1 372 ? -4.871 -9.616 -11.439 1.00 94.62 372 GLY A O 1
ATOM 3005 N N . ASP A 1 373 ? -6.509 -11.102 -11.057 1.00 93.19 373 ASP A N 1
ATOM 3006 C CA . ASP A 1 373 ? -6.830 -10.741 -9.670 1.00 93.19 373 ASP A CA 1
ATOM 3007 C C . ASP A 1 373 ? -6.192 -11.671 -8.612 1.00 93.19 373 ASP A C 1
ATOM 3009 O O . ASP A 1 373 ? -6.547 -11.630 -7.432 1.00 93.19 373 ASP A O 1
ATOM 3013 N N . ALA A 1 374 ? -5.252 -12.536 -8.995 1.00 94.06 374 ALA A N 1
ATOM 3014 C CA . ALA A 1 374 ? -4.777 -13.611 -8.130 1.00 94.06 374 ALA A CA 1
ATOM 3015 C C . ALA A 1 374 ? -4.044 -13.101 -6.875 1.00 94.06 374 ALA A C 1
ATOM 3017 O O . ALA A 1 374 ? -4.239 -13.652 -5.792 1.00 94.06 374 ALA A O 1
ATOM 3018 N N . TYR A 1 375 ? -3.264 -12.015 -6.979 1.00 97.50 375 TYR A N 1
ATOM 3019 C CA . TYR A 1 375 ? -2.611 -11.388 -5.817 1.00 97.50 375 TYR A CA 1
ATOM 3020 C C . TYR A 1 375 ? -3.603 -10.660 -4.901 1.00 97.50 375 TYR A C 1
ATOM 3022 O O . TYR A 1 375 ? -3.475 -10.761 -3.680 1.00 97.50 375 TYR A O 1
ATOM 3030 N N . TYR A 1 376 ? -4.645 -10.034 -5.458 1.00 96.06 376 TYR A N 1
ATOM 3031 C CA . TYR A 1 376 ? -5.763 -9.497 -4.676 1.00 96.06 376 TYR A CA 1
ATOM 3032 C C . TYR A 1 376 ? -6.470 -10.605 -3.880 1.00 96.06 376 TYR A C 1
ATOM 3034 O O . TYR A 1 376 ? -6.665 -10.490 -2.666 1.00 96.06 376 TYR A O 1
ATOM 3042 N N . ASN A 1 377 ? -6.791 -11.724 -4.535 1.00 90.62 377 ASN A N 1
ATOM 3043 C CA . ASN A 1 377 ? -7.433 -12.867 -3.889 1.00 90.62 377 ASN A CA 1
ATOM 3044 C C . ASN A 1 377 ? -6.533 -13.499 -2.818 1.00 90.62 377 ASN A C 1
ATOM 3046 O O . ASN A 1 377 ? -7.016 -13.849 -1.737 1.00 90.62 377 ASN A O 1
ATOM 3050 N N . ARG A 1 378 ? -5.222 -13.602 -3.072 1.00 96.94 378 ARG A N 1
ATOM 3051 C CA . ARG A 1 378 ? -4.260 -14.123 -2.094 1.00 96.94 378 ARG A CA 1
ATOM 3052 C C . ARG A 1 378 ? -4.117 -13.200 -0.884 1.00 96.94 378 ARG A C 1
ATOM 3054 O O . ARG A 1 378 ? -4.157 -13.684 0.244 1.00 96.94 378 ARG A O 1
ATOM 3061 N N . MET A 1 379 ? -4.039 -11.884 -1.096 1.00 97.81 379 MET A N 1
ATOM 3062 C CA . MET A 1 379 ? -4.071 -10.886 -0.021 1.00 97.81 379 MET A CA 1
ATOM 3063 C C . MET A 1 379 ? -5.334 -11.044 0.828 1.00 97.81 379 MET A C 1
ATOM 3065 O O . MET A 1 379 ? -5.246 -11.151 2.048 1.00 97.81 379 MET A O 1
ATOM 3069 N N . LYS A 1 380 ? -6.510 -11.116 0.197 1.00 91.06 380 LYS A N 1
ATOM 3070 C CA . LYS A 1 380 ? -7.788 -11.270 0.901 1.00 91.06 380 LYS A CA 1
ATOM 3071 C C . LYS A 1 380 ? -7.835 -12.532 1.770 1.00 91.06 380 LYS A C 1
ATOM 3073 O O . LYS A 1 380 ? -8.335 -12.474 2.892 1.00 91.06 380 LYS A O 1
ATOM 3078 N N . GLN A 1 381 ? -7.298 -13.655 1.288 1.00 89.88 381 GLN A N 1
ATOM 3079 C CA . GLN A 1 381 ? -7.190 -14.891 2.077 1.00 89.88 381 GLN A CA 1
ATOM 3080 C C . GLN A 1 381 ? -6.316 -14.696 3.322 1.00 89.88 381 GLN A C 1
ATOM 3082 O O . GLN A 1 381 ? -6.712 -15.092 4.420 1.00 89.88 381 GLN A O 1
ATOM 3087 N N . TRP A 1 382 ? -5.154 -14.060 3.166 1.00 96.56 382 TRP A N 1
ATOM 3088 C CA . TRP A 1 382 ? -4.248 -13.799 4.281 1.00 96.56 382 TRP A CA 1
ATOM 3089 C C . TRP A 1 382 ? -4.815 -12.814 5.297 1.00 96.56 382 TRP A C 1
ATOM 3091 O O . TRP A 1 382 ? -4.745 -13.094 6.491 1.00 96.56 382 TRP A O 1
ATOM 31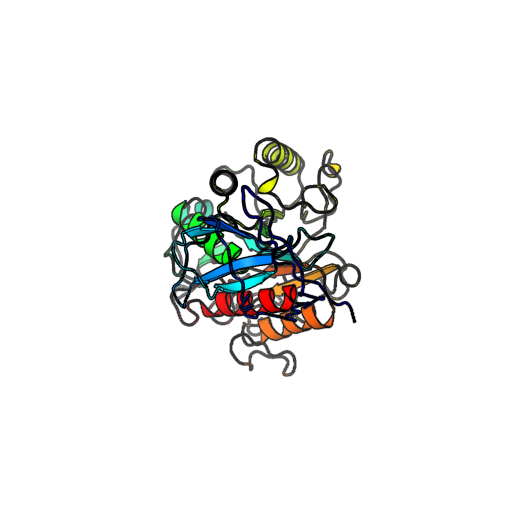01 N N . ILE A 1 383 ? -5.448 -11.726 4.849 1.00 94.44 383 ILE A N 1
ATOM 3102 C CA . ILE A 1 383 ? -6.125 -10.779 5.744 1.00 94.44 383 ILE A CA 1
ATOM 3103 C C . ILE A 1 383 ? -7.242 -11.487 6.517 1.00 94.44 383 ILE A C 1
ATOM 3105 O O . ILE A 1 383 ? -7.341 -11.330 7.732 1.00 94.44 383 ILE A O 1
ATOM 3109 N N . GLY A 1 384 ? -8.047 -12.314 5.842 1.00 83.25 384 GLY A N 1
ATOM 3110 C CA . GLY A 1 384 ? -9.095 -13.104 6.489 1.00 83.25 384 GLY A CA 1
ATOM 3111 C C . GLY A 1 384 ? -8.544 -14.043 7.564 1.00 83.25 384 GLY A C 1
ATOM 3112 O O . GLY A 1 384 ? -9.088 -14.097 8.665 1.00 83.25 384 GLY A O 1
ATOM 3113 N N . ARG A 1 385 ? -7.430 -14.733 7.282 1.00 85.50 385 ARG A N 1
ATOM 3114 C CA . ARG A 1 385 ? -6.742 -15.581 8.266 1.00 85.50 385 ARG A CA 1
ATOM 3115 C C . ARG A 1 385 ? -6.196 -14.757 9.429 1.00 85.50 385 ARG A C 1
ATOM 3117 O O . ARG A 1 385 ? -6.430 -15.122 10.576 1.00 85.50 385 ARG A O 1
ATOM 3124 N N . PHE A 1 386 ? -5.511 -13.653 9.142 1.00 88.62 386 PHE A N 1
ATOM 3125 C CA . PHE A 1 386 ? -4.917 -12.772 10.143 1.00 88.62 386 PHE A CA 1
ATOM 3126 C C . PHE A 1 386 ? -5.961 -12.226 11.114 1.00 88.62 386 PHE A C 1
ATOM 3128 O O . PHE A 1 386 ? -5.749 -12.311 12.314 1.00 88.62 386 PHE A O 1
ATOM 3135 N N . LYS A 1 387 ? -7.113 -11.776 10.604 1.00 83.62 387 LYS A N 1
ATOM 3136 C CA . LYS A 1 387 ? -8.231 -11.249 11.404 1.00 83.62 387 LYS A CA 1
ATOM 3137 C C . LYS A 1 387 ? -9.042 -12.302 12.163 1.00 83.62 387 LYS A C 1
ATOM 3139 O O . LYS A 1 387 ? -9.954 -11.944 12.904 1.00 83.62 387 LYS A O 1
ATOM 3144 N N . SER A 1 388 ? -8.784 -13.588 11.922 1.00 79.25 388 SER A N 1
ATOM 3145 C CA . SER A 1 388 ? -9.481 -14.699 12.590 1.00 79.25 388 SER A CA 1
ATOM 3146 C C . SER A 1 388 ? -8.738 -15.255 13.808 1.00 79.25 388 SER A C 1
ATOM 3148 O O . SER A 1 388 ? -9.282 -16.119 14.497 1.00 79.25 388 SER A O 1
ATOM 3150 N N . LEU A 1 389 ? -7.504 -14.797 14.038 1.00 73.25 389 LEU A N 1
ATOM 3151 C CA . LEU A 1 389 ? -6.674 -15.173 15.184 1.00 73.25 389 LEU A CA 1
ATOM 3152 C C . LEU A 1 389 ? -7.126 -14.455 16.456 1.00 73.25 389 LEU A C 1
ATOM 3154 O O . LEU A 1 389 ? -6.997 -15.067 17.539 1.00 73.25 389 LEU A O 1
#

Foldseek 3Di:
DDFDFWDWDKDADDDDDDDDDDDDDGDGDPPKDWDWDKDFDDGQKTKTAGDQFKAWDWKAKVHHTFDDDPRITIDGDPDGIITIIITMDTDPDPDPLAAAEEAEDEQQQLVQCVVPAAALDDDDDDAQHKHFQFAFPVGDDHLLPLVVLVVLFVLCVLLVHQEYEYEAAPHDCVDCSRVVSVVSSLVSLQVCVVVVNGGHAYEYEYQQDQVVLVVVVVVCVVGDVVNFDADPNAGEYAHCDDNPYPNPVSHDYFHEEEQDDEPDQGAYQYYPPPFHCHPQAAETHAFLWADNPALFDQQTRWQQRAVVVSGSPHDGNNRRVVNLVSSVVSLHSYYYAYHAAPRIWGGHPVYTHQHRYPGRHRYQRQGPDDCGNVSSVVSSVSSVVSSVD

Organism: NCBI:txid1008807

Secondary structure (DSSP, 8-state):
---PPPP-----SSS-----S--------SSS--B--------SEEEEEPPTTEEEEEEEETTEEE--BTTEEEEE---S---EEEEEEE-----SS--EEEEEE---HHHHHTT---BSSS----SSEEEESS-BTT-S--TT-HHHHHHHHHHHHHTT--EEEEEETTS-TTSHHHHHHHHHHHHHHHHHHHTT----EEEEEE---HHHHHHHHHHHHHS-GGGB-EETTEEEEEESS---STTGGGSEE--EESSPPTT--SEES--PSSPP-BTTTTEEEEES-B-SS-TTSTTSB-TT-BTTTTBS-S-TTHHHHHHHHHHHHTT-SEEEEE-SS--EEEEETTEEESB-SSSSB---S-BSSTTTTHHHHHHHHHHHHHTT-

pLDDT: mean 80.69, std 22.28, range [21.83, 98.81]